Protein AF-A0A7W0WET8-F1 (afdb_monomer_lite)

Foldseek 3Di:
DVLVVCCVVPVLQGASDDQAPLQQQLLVLLVVCCVVQVLSPDPDRGCDPPNPVSRNSVSVSQSVVCCVVPVPPPRSRVVSVCCRFVNRSVVRQDDDPDAWEKEAEDEPVCVVVVVPDQKDKFFDDRFDAQQHKYFYQYDPPQQWGWFIKGWHGHWGADSPDPDRTTMTMIGTLDTFDTCHLVNQCPDPQSVPQPCSVVSVPPPRMDTFFLSRLQVVVVRGDPVSCVVRVVDRDDFDPDFLHRNDRFQVVCCVPPVVVLCVVLVWDKDAQDWDWFDDDPDTDIDTFGIFTADPVGTQETEQEDADDRDPVSVVVSVVNRLVVCLRVVHQWYWYDYRQWIFIWGDDPSDIDGPDIDGNVCCVVCSVVVSVVSNVSGDD

pLDDT: mean 85.5, std 10.93, range [42.66, 98.44]

Radius of gyration: 23.33 Å; chains: 1; bounding box: 62×38×61 Å

Sequence (376 aa):
MISRVLNFYFPEQFLFYRVSKLEEEIFLGFDFFASIVPEFEFPFPRVGRKGFERYLAVNKALLTCFKRGYPDLKNPQARIAWFLYEGLGHLFLEKSDHRRYWVQVTGEDYFETLDSDNDLIWSARKGVRAGDLVFVYRTAPRSAITDVFEVTNDSYFEPWEKWDGFWMEMSRLCRIKDIPFAGLKNDGVLGVWGAVRKRFHGIVIESVPPSIYNGLLEKIPKDLRTQHDLEPEPTAGEGLSGRFAIEADFADQVIEPLLRQWGFRFEREYRCQFFAGSQTIHGRVDFFISDDRGPITLFENKRKILDEKALSLAVDQGKSYALMLGLPSFVVASPEGLWIYSLSRNRTKLEKHISTDDLKTEDGQIRSTLLSLRTS

Secondary structure (DSSP, 8-state):
-HHHHHHHH-TTT-------TTHHHHHHHHHHHHTT-GGG--SSS---TT-HHHHHHHHHHHHHHHHHH-TT-S-HHHHHHHIIIIIIIHHTSPPPSS--EEEEEE-GGGHHHHHH-SEEEEEE-TT--TT-EEEEEE-TTT-EEEEEEEE-S--EE-SSSSS-SEEEEEEEEEEEEEEEHHHHHHSTTGGGSHHHHTTTTT-SEEE--HHHHHHHHHHS-HHHHHHTT-PPPP--SSSSTT--SSHHHHIIIIIHHHHHHTT-EEEEEEEEEEEETTEEEEEEEEEEEEETTEEEEEEEE-S---SHHHHHHHHHHHHHHHHHTT-SEEEEEETTEEEEEEEETTEEEEEEEEETTTHHHHHHHHHHHHHHTS--

Structure (mmCIF, N/CA/C/O backbone):
data_AF-A0A7W0WET8-F1
#
_entry.id   AF-A0A7W0WET8-F1
#
loop_
_atom_site.group_PDB
_atom_site.id
_atom_site.type_symbol
_atom_site.label_atom_id
_atom_site.label_alt_id
_atom_site.label_comp_id
_atom_site.label_asym_id
_atom_site.label_entity_id
_atom_site.label_seq_id
_atom_site.pdbx_PDB_ins_code
_atom_site.Cartn_x
_atom_site.Cartn_y
_atom_site.Cartn_z
_atom_site.occupancy
_atom_site.B_iso_or_equiv
_atom_site.auth_seq_id
_atom_site.auth_comp_id
_atom_site.auth_asym_id
_atom_site.auth_atom_id
_atom_site.pdbx_PDB_model_num
ATOM 1 N N . MET A 1 1 ? 17.813 -15.521 -3.704 1.00 64.94 1 MET A N 1
ATOM 2 C CA . MET A 1 1 ? 18.808 -16.503 -3.204 1.00 64.94 1 MET A CA 1
ATOM 3 C C . MET A 1 1 ? 19.856 -16.814 -4.271 1.00 64.94 1 MET A C 1
ATOM 5 O O . MET A 1 1 ? 21.027 -16.632 -3.980 1.00 64.94 1 MET A O 1
ATOM 9 N N . ILE A 1 2 ? 19.464 -17.176 -5.502 1.00 80.25 2 ILE A N 1
ATOM 10 C CA . ILE A 1 2 ? 20.409 -17.463 -6.605 1.00 80.25 2 ILE A CA 1
ATOM 11 C C . ILE A 1 2 ? 21.228 -16.231 -7.031 1.00 80.25 2 ILE A C 1
ATOM 13 O O . ILE A 1 2 ? 22.445 -16.326 -7.114 1.00 80.25 2 ILE A O 1
ATOM 17 N N . SER A 1 3 ? 20.599 -15.063 -7.205 1.00 84.88 3 SER A N 1
ATOM 18 C CA . SER A 1 3 ? 21.300 -13.803 -7.522 1.00 84.88 3 SER A CA 1
ATOM 19 C C . SER A 1 3 ? 22.389 -13.447 -6.504 1.00 84.88 3 SER A C 1
ATOM 21 O O . SER A 1 3 ? 23.466 -13.014 -6.891 1.00 84.88 3 SER A O 1
ATOM 23 N N . ARG A 1 4 ? 22.142 -13.685 -5.205 1.00 85.00 4 ARG A N 1
ATOM 24 C CA . ARG A 1 4 ? 23.128 -13.473 -4.130 1.00 85.00 4 ARG A CA 1
ATOM 25 C C . ARG A 1 4 ? 24.344 -14.378 -4.290 1.00 85.00 4 ARG A C 1
ATOM 27 O O . ARG A 1 4 ? 25.464 -13.918 -4.144 1.00 85.00 4 ARG A O 1
ATOM 34 N N . VAL A 1 5 ? 24.111 -15.660 -4.569 1.00 86.25 5 VAL A N 1
ATOM 35 C CA . VAL A 1 5 ? 25.185 -16.645 -4.755 1.00 86.25 5 VAL A CA 1
ATOM 36 C C . VAL A 1 5 ? 26.004 -16.306 -5.998 1.00 86.25 5 VAL A C 1
ATOM 38 O O . VAL A 1 5 ? 27.225 -16.247 -5.923 1.00 86.25 5 VAL A O 1
ATOM 41 N N . LEU A 1 6 ? 25.344 -16.025 -7.124 1.00 89.94 6 LEU A N 1
ATOM 42 C CA . LEU A 1 6 ? 26.028 -15.672 -8.368 1.00 89.94 6 LEU A CA 1
ATOM 43 C C . LEU A 1 6 ? 26.818 -14.371 -8.240 1.00 89.94 6 LEU A C 1
ATOM 45 O O . LEU A 1 6 ? 27.971 -14.333 -8.645 1.00 89.94 6 LEU A O 1
ATOM 49 N N . ASN A 1 7 ? 26.239 -13.338 -7.628 1.00 89.75 7 ASN A N 1
ATOM 50 C CA . ASN A 1 7 ? 26.952 -12.095 -7.355 1.00 89.75 7 ASN A CA 1
ATOM 51 C C . ASN A 1 7 ? 28.153 -12.309 -6.421 1.00 89.75 7 ASN A C 1
ATOM 53 O O . ASN A 1 7 ? 29.210 -11.748 -6.673 1.00 89.75 7 ASN A O 1
ATOM 57 N N . PHE A 1 8 ? 28.023 -13.150 -5.390 1.00 87.94 8 PHE A N 1
ATO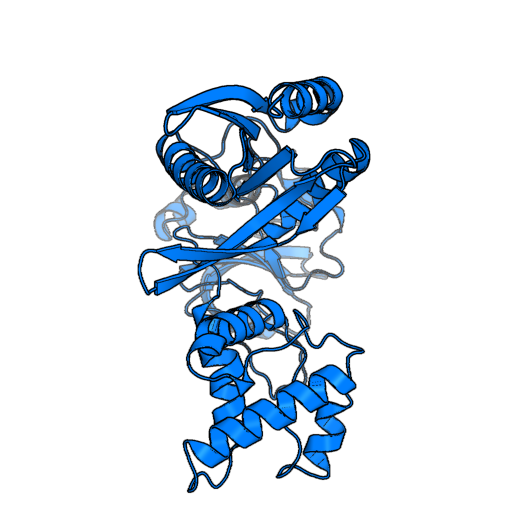M 58 C CA . PHE A 1 8 ? 29.123 -13.438 -4.467 1.00 87.94 8 PHE A CA 1
ATOM 59 C C . PHE A 1 8 ? 30.327 -14.082 -5.169 1.00 87.94 8 PHE A C 1
ATOM 61 O O . PHE A 1 8 ? 31.462 -13.683 -4.925 1.00 87.94 8 PHE A O 1
ATOM 68 N N . TYR A 1 9 ? 30.094 -15.056 -6.056 1.00 91.06 9 TYR A N 1
ATOM 69 C CA . TYR A 1 9 ? 31.178 -15.734 -6.779 1.00 91.06 9 TYR A CA 1
ATOM 70 C C . TYR A 1 9 ? 31.644 -14.987 -8.039 1.00 91.06 9 TYR A C 1
ATOM 72 O O . TYR A 1 9 ? 32.789 -15.148 -8.454 1.00 91.06 9 TYR A O 1
ATOM 80 N N . PHE A 1 10 ? 30.778 -14.176 -8.650 1.00 90.88 10 PHE A N 1
ATOM 81 C CA . PHE A 1 10 ? 31.011 -13.527 -9.944 1.00 90.88 10 PHE A CA 1
ATOM 82 C C . PHE A 1 10 ? 30.448 -12.085 -9.972 1.00 90.88 10 PHE A C 1
ATOM 84 O O . PHE A 1 10 ? 29.566 -11.771 -10.785 1.00 90.88 10 PHE A O 1
ATOM 91 N N . PRO A 1 11 ? 30.947 -11.177 -9.113 1.00 86.69 11 PRO A N 1
ATOM 92 C CA . PRO A 1 11 ? 30.357 -9.848 -8.908 1.00 86.69 11 PRO A CA 1
ATOM 93 C C . PRO A 1 11 ? 30.405 -8.944 -10.148 1.00 86.69 11 PRO A C 1
ATOM 95 O O . PRO A 1 11 ? 29.550 -8.077 -10.307 1.00 86.69 11 PRO A O 1
ATOM 98 N N . GLU A 1 12 ? 31.343 -9.184 -11.066 1.00 84.00 12 GLU A N 1
ATOM 99 C CA . GLU A 1 12 ? 31.484 -8.426 -12.321 1.00 84.00 12 GLU A CA 1
ATOM 100 C C . GLU A 1 12 ? 30.509 -8.865 -13.428 1.00 84.00 12 GLU A C 1
ATOM 102 O O . GLU A 1 12 ? 30.360 -8.195 -14.455 1.00 84.00 12 GLU A O 1
ATOM 107 N N . GLN A 1 13 ? 29.857 -10.018 -13.249 1.00 88.00 13 GLN A N 1
ATOM 108 C CA . GLN A 1 13 ? 28.982 -10.631 -14.255 1.00 88.00 13 GLN A CA 1
ATOM 109 C C . GLN A 1 13 ? 27.521 -10.708 -13.809 1.00 88.00 13 GLN A C 1
ATOM 111 O O . GLN A 1 13 ? 26.624 -10.737 -14.653 1.00 88.00 13 GLN A O 1
ATOM 116 N N . PHE A 1 14 ? 27.269 -10.745 -12.499 1.00 91.00 14 PHE A N 1
ATOM 117 C CA . PHE A 1 14 ? 25.934 -10.959 -11.954 1.00 91.00 14 PHE A CA 1
ATOM 118 C C . PHE A 1 14 ? 25.587 -9.923 -10.899 1.00 91.00 14 PHE A C 1
ATOM 120 O O . PHE A 1 14 ? 26.244 -9.805 -9.867 1.00 91.00 14 PHE A O 1
ATOM 127 N N . LEU A 1 15 ? 24.510 -9.188 -11.150 1.00 89.31 15 LEU A N 1
ATOM 128 C CA . LEU A 1 15 ? 23.902 -8.240 -10.236 1.00 89.31 15 LEU A CA 1
ATOM 129 C C . LEU A 1 15 ? 23.313 -8.954 -9.035 1.00 89.31 15 LEU A C 1
ATOM 131 O O . LEU A 1 15 ? 22.623 -9.976 -9.181 1.00 89.31 15 LEU A O 1
ATOM 135 N N . PHE A 1 16 ? 23.510 -8.368 -7.856 1.00 86.12 16 PHE A N 1
ATOM 136 C CA . PHE A 1 16 ? 22.683 -8.736 -6.723 1.00 86.12 16 PHE A CA 1
ATOM 137 C C . PHE A 1 16 ? 21.284 -8.144 -6.900 1.00 86.12 16 PHE A C 1
ATOM 139 O O . PHE A 1 16 ? 20.957 -7.050 -6.448 1.00 86.12 16 PHE A O 1
ATOM 146 N N . TYR A 1 17 ? 20.443 -8.895 -7.603 1.00 84.19 17 TYR A N 1
ATOM 147 C CA . TYR A 1 17 ? 19.034 -8.573 -7.739 1.00 84.19 17 TYR A CA 1
ATOM 148 C C . TYR A 1 17 ? 18.268 -9.159 -6.561 1.00 84.19 17 TYR A C 1
ATOM 150 O O . TYR A 1 17 ? 18.153 -10.386 -6.415 1.00 84.19 17 TYR A O 1
ATOM 158 N N . ARG A 1 18 ? 17.742 -8.289 -5.711 1.00 77.62 18 ARG A N 1
ATOM 159 C CA . ARG A 1 18 ? 16.829 -8.675 -4.652 1.00 77.62 18 ARG A CA 1
ATOM 160 C C . ARG A 1 18 ? 15.429 -8.552 -5.223 1.00 77.62 18 ARG A C 1
ATOM 162 O O . ARG A 1 18 ? 15.016 -7.463 -5.595 1.00 77.62 18 ARG A O 1
ATOM 169 N N . VAL A 1 19 ? 14.725 -9.681 -5.309 1.00 67.38 19 VAL A N 1
ATOM 170 C CA . VAL A 1 19 ? 13.295 -9.699 -5.646 1.00 67.38 19 VAL A CA 1
ATOM 171 C C . VAL A 1 19 ? 12.587 -8.941 -4.529 1.00 67.38 19 VAL A C 1
ATOM 173 O O . VAL A 1 19 ? 12.333 -9.503 -3.464 1.00 67.38 19 VAL A O 1
ATOM 176 N N . SER A 1 20 ? 12.416 -7.642 -4.733 1.00 65.38 20 SER A N 1
ATOM 177 C CA . SER A 1 20 ? 11.970 -6.700 -3.722 1.00 65.38 20 SER A CA 1
ATOM 178 C C . SER A 1 20 ? 10.455 -6.549 -3.787 1.00 65.38 20 SER A C 1
ATOM 180 O O . SER A 1 20 ? 9.799 -6.927 -4.756 1.00 65.38 20 SER A O 1
ATOM 182 N N . LYS A 1 21 ? 9.886 -5.923 -2.759 1.00 69.19 21 LYS A N 1
ATOM 183 C CA . LYS A 1 21 ? 8.506 -5.417 -2.798 1.00 69.19 21 LYS A CA 1
ATOM 184 C C . LYS A 1 21 ? 8.319 -4.237 -3.778 1.00 69.19 21 LYS A C 1
ATOM 186 O O . LYS A 1 21 ? 7.198 -3.752 -3.904 1.00 69.19 21 LYS A O 1
ATOM 191 N N . LEU A 1 22 ? 9.394 -3.778 -4.430 1.00 76.81 22 LEU A N 1
ATOM 192 C CA . LEU A 1 22 ? 9.392 -2.744 -5.475 1.00 76.81 22 LEU A CA 1
ATOM 193 C C . LEU A 1 22 ? 9.416 -3.335 -6.891 1.00 76.81 22 LEU A C 1
ATOM 195 O O . LEU A 1 22 ? 9.602 -2.606 -7.855 1.00 76.81 22 LEU A O 1
ATOM 199 N N . GLU A 1 23 ? 9.310 -4.659 -7.044 1.00 84.88 23 GLU A N 1
ATOM 200 C CA . GLU A 1 23 ? 9.427 -5.299 -8.357 1.00 84.88 23 GLU A CA 1
ATOM 201 C C . GLU A 1 23 ? 8.389 -4.769 -9.358 1.00 84.88 23 GLU A C 1
ATOM 203 O O . GLU A 1 23 ? 8.712 -4.588 -10.525 1.00 84.88 23 GLU A O 1
ATOM 208 N N . GLU A 1 24 ? 7.185 -4.440 -8.899 1.00 81.69 24 GLU A N 1
ATOM 209 C CA . GLU A 1 24 ? 6.160 -3.806 -9.734 1.00 81.69 24 GLU A CA 1
ATOM 210 C C . GLU A 1 24 ? 6.609 -2.418 -10.218 1.00 81.69 24 GLU A C 1
ATOM 212 O O . GLU A 1 24 ? 6.643 -2.183 -11.422 1.00 81.69 24 GLU A O 1
ATOM 217 N N . GLU A 1 25 ? 7.049 -1.528 -9.324 1.00 83.56 25 GLU A N 1
ATOM 218 C CA . GLU A 1 25 ? 7.513 -0.175 -9.673 1.00 83.56 25 GLU A CA 1
ATOM 219 C C . GLU A 1 25 ? 8.740 -0.188 -10.575 1.00 83.56 25 GLU A C 1
ATOM 221 O O . GLU A 1 25 ? 8.837 0.590 -11.521 1.00 83.56 25 GLU A O 1
ATOM 226 N N . ILE A 1 26 ? 9.676 -1.095 -10.304 1.00 88.44 26 ILE A N 1
ATOM 227 C CA . ILE A 1 26 ? 10.875 -1.269 -11.120 1.00 88.44 26 ILE A CA 1
ATOM 228 C C . ILE A 1 26 ? 10.483 -1.638 -12.551 1.00 88.44 26 ILE A C 1
ATOM 230 O O . ILE A 1 26 ? 11.022 -1.068 -13.498 1.00 88.44 26 ILE A O 1
ATOM 234 N N . PHE A 1 27 ? 9.542 -2.570 -12.719 1.00 89.88 27 PHE A N 1
ATOM 235 C CA . PHE A 1 27 ? 9.100 -2.991 -14.045 1.00 89.88 27 PHE A CA 1
ATOM 236 C C . PHE A 1 27 ? 8.241 -1.940 -14.747 1.00 89.88 27 PHE A C 1
ATOM 238 O O . PHE A 1 27 ? 8.400 -1.781 -15.952 1.00 89.88 27 PHE A O 1
ATOM 245 N N . LEU A 1 28 ? 7.431 -1.160 -14.022 1.00 83.25 28 LEU A N 1
ATOM 246 C CA . LEU A 1 28 ? 6.787 0.032 -14.589 1.00 83.25 28 LEU A CA 1
ATOM 247 C C . LEU A 1 28 ? 7.824 1.031 -15.107 1.00 83.25 28 LEU A C 1
ATOM 249 O O . LEU A 1 28 ? 7.665 1.593 -16.188 1.00 83.25 28 LEU A O 1
ATOM 253 N N . GLY A 1 29 ? 8.911 1.220 -14.357 1.00 87.56 29 GLY A N 1
ATOM 254 C CA . GLY A 1 29 ? 10.015 2.061 -14.789 1.00 87.56 29 GLY A CA 1
ATOM 255 C C . GLY A 1 29 ? 10.711 1.536 -16.034 1.00 87.56 29 GLY A C 1
ATOM 256 O O . GLY A 1 29 ? 10.995 2.314 -16.943 1.00 87.56 29 GLY A O 1
ATOM 257 N N . PHE A 1 30 ? 10.933 0.227 -16.125 1.00 90.88 30 PHE A N 1
ATOM 258 C CA . PHE A 1 30 ? 11.452 -0.376 -17.349 1.00 90.88 30 PHE A CA 1
ATOM 259 C C . PHE A 1 30 ? 10.535 -0.137 -18.544 1.00 90.88 30 PHE A C 1
ATOM 261 O O . PHE A 1 30 ? 11.022 0.342 -19.566 1.00 90.88 30 PHE A O 1
ATOM 268 N N . ASP A 1 31 ? 9.230 -0.371 -18.402 1.00 86.69 31 ASP A N 1
ATOM 269 C CA . ASP A 1 31 ? 8.269 -0.135 -19.483 1.00 86.69 31 ASP A CA 1
ATOM 270 C C . ASP A 1 31 ? 8.269 1.336 -19.922 1.00 86.69 31 ASP A C 1
ATOM 272 O O . ASP A 1 31 ? 8.301 1.634 -21.115 1.00 86.69 31 ASP A O 1
ATOM 276 N N . PHE A 1 32 ? 8.293 2.265 -18.961 1.00 85.31 32 PHE A N 1
ATOM 277 C CA . PHE A 1 32 ? 8.332 3.700 -19.236 1.00 85.31 32 PHE A CA 1
ATOM 278 C C . PHE A 1 32 ? 9.553 4.087 -20.083 1.00 85.31 32 PHE A C 1
ATOM 280 O O . PHE A 1 32 ? 9.438 4.858 -21.039 1.00 85.31 32 PHE A O 1
ATOM 287 N N . PHE A 1 33 ? 10.723 3.526 -19.768 1.00 87.69 33 PHE A N 1
ATOM 288 C CA . PHE A 1 33 ? 11.966 3.815 -20.482 1.00 87.69 33 PHE A CA 1
ATOM 289 C C . PHE A 1 33 ? 12.207 2.933 -21.715 1.00 87.69 33 PHE A C 1
ATOM 291 O O . PHE A 1 33 ? 13.112 3.251 -22.488 1.00 87.69 33 PHE A O 1
ATOM 298 N N . ALA A 1 34 ? 11.412 1.885 -21.952 1.00 89.50 34 ALA A N 1
ATOM 299 C CA . ALA A 1 34 ? 11.628 0.921 -23.037 1.00 89.50 34 ALA A CA 1
ATOM 300 C C . ALA A 1 34 ? 11.640 1.569 -24.433 1.00 89.50 34 ALA A C 1
ATOM 302 O O . ALA A 1 34 ? 12.385 1.146 -25.313 1.00 89.50 34 ALA A O 1
ATOM 303 N N . SER A 1 35 ? 10.887 2.660 -24.618 1.00 83.81 35 SER A N 1
ATOM 304 C CA . SER A 1 35 ? 10.869 3.425 -25.877 1.00 83.81 35 SER A CA 1
ATOM 305 C C . SER A 1 35 ? 12.193 4.132 -26.209 1.00 83.81 35 SER A C 1
ATOM 307 O O . SER A 1 35 ? 12.447 4.450 -27.370 1.00 83.81 35 SER A O 1
ATOM 309 N N . ILE A 1 36 ? 13.038 4.381 -25.203 1.00 88.12 36 ILE A N 1
ATOM 310 C CA . ILE A 1 36 ? 14.332 5.071 -25.332 1.00 88.12 36 ILE A CA 1
ATOM 311 C C . ILE A 1 36 ? 15.492 4.084 -25.141 1.00 88.12 36 ILE A C 1
ATOM 313 O O . ILE A 1 36 ? 16.543 4.222 -25.766 1.00 88.12 36 ILE A O 1
ATOM 317 N N . VAL A 1 37 ? 15.302 3.082 -24.280 1.00 89.88 37 VAL A N 1
ATOM 318 C CA . VAL A 1 37 ? 16.274 2.038 -23.949 1.00 89.88 37 VAL A CA 1
ATOM 319 C C . VAL A 1 37 ? 15.642 0.676 -24.258 1.00 89.88 37 VAL A C 1
ATOM 321 O O . VAL A 1 37 ? 15.045 0.069 -23.367 1.00 89.88 37 VAL A O 1
ATOM 324 N N . PRO A 1 38 ? 15.771 0.170 -25.500 1.00 87.69 38 PRO A N 1
ATOM 325 C CA . PRO A 1 38 ? 15.117 -1.071 -25.924 1.00 87.69 38 PRO A CA 1
ATOM 326 C C . PRO A 1 38 ? 15.512 -2.297 -25.094 1.00 87.69 38 PRO A C 1
ATOM 328 O O . PRO A 1 38 ? 14.755 -3.256 -25.001 1.00 87.69 38 PRO A O 1
ATOM 331 N N . GLU A 1 39 ? 16.680 -2.281 -24.438 1.00 91.44 39 GLU A N 1
ATOM 332 C CA . GLU A 1 39 ? 17.082 -3.346 -23.513 1.00 91.44 39 GLU A CA 1
ATOM 333 C C . GLU A 1 39 ? 16.129 -3.526 -22.319 1.00 91.44 39 GLU A C 1
ATOM 335 O O . GLU A 1 39 ? 16.191 -4.562 -21.659 1.00 91.44 39 GLU A O 1
ATOM 340 N N . PHE A 1 40 ? 15.279 -2.538 -22.020 1.00 92.69 40 PHE A N 1
ATOM 341 C CA . PHE A 1 40 ? 14.289 -2.596 -20.941 1.00 92.69 40 PHE A CA 1
ATOM 342 C C . PHE A 1 40 ? 12.920 -3.124 -21.387 1.00 92.69 40 PHE A C 1
ATOM 344 O O . PHE A 1 40 ? 12.029 -3.274 -20.552 1.00 92.69 40 PHE A O 1
ATOM 351 N N . GLU A 1 41 ? 12.747 -3.469 -22.664 1.00 91.25 41 GLU A N 1
ATOM 352 C CA . GLU A 1 41 ? 11.535 -4.122 -23.154 1.00 91.25 41 GLU A CA 1
ATOM 353 C C . GLU A 1 41 ? 11.530 -5.610 -22.763 1.00 91.25 41 GLU A C 1
ATOM 355 O O . GLU A 1 41 ? 12.023 -6.489 -23.476 1.00 91.25 41 GLU A O 1
ATOM 360 N N . PHE A 1 42 ? 10.993 -5.910 -21.579 1.00 91.19 42 PHE A N 1
ATOM 361 C CA . PHE A 1 42 ? 10.888 -7.281 -21.086 1.00 91.19 42 PHE A CA 1
ATOM 362 C C . PHE A 1 42 ? 9.526 -7.899 -21.442 1.00 91.19 42 PHE A C 1
ATOM 364 O O . PHE A 1 42 ? 8.489 -7.317 -21.134 1.00 91.19 42 PHE A O 1
ATOM 371 N N . PRO A 1 43 ? 9.474 -9.140 -21.967 1.00 87.56 43 PRO A N 1
ATOM 372 C CA . PRO A 1 43 ? 8.215 -9.825 -22.285 1.00 87.56 43 PRO A CA 1
ATOM 373 C C . PRO A 1 43 ? 7.517 -10.404 -21.038 1.00 87.56 43 PRO A C 1
ATOM 375 O O . PRO A 1 43 ? 6.708 -11.327 -21.127 1.00 87.56 43 PRO A O 1
ATOM 378 N N . PHE A 1 44 ? 7.884 -9.938 -19.844 1.00 88.00 44 PHE A N 1
ATOM 379 C CA . PHE A 1 44 ? 7.360 -10.413 -18.572 1.00 88.00 44 PHE A CA 1
ATOM 380 C C . PHE A 1 44 ? 7.223 -9.247 -17.587 1.00 88.00 44 PHE A C 1
ATOM 382 O O . PHE A 1 44 ? 8.090 -8.380 -17.546 1.00 88.00 44 PHE A O 1
ATOM 389 N N . PRO A 1 45 ? 6.189 -9.256 -16.728 1.00 81.44 45 PRO A N 1
ATOM 390 C CA . PRO A 1 45 ? 5.887 -8.123 -15.852 1.00 81.44 45 PRO A CA 1
ATOM 391 C C . PRO A 1 45 ? 6.731 -8.085 -14.570 1.00 81.44 45 PRO A C 1
ATOM 393 O O . PRO A 1 45 ? 6.653 -7.121 -13.822 1.00 81.44 45 PRO A O 1
ATOM 396 N N . ARG A 1 46 ? 7.472 -9.164 -14.270 1.00 88.50 46 ARG A N 1
ATOM 397 C CA . ARG A 1 46 ? 8.330 -9.300 -13.081 1.00 88.50 46 ARG A CA 1
ATOM 398 C C . ARG A 1 46 ? 9.271 -10.503 -13.162 1.00 88.50 46 ARG A C 1
ATOM 400 O O . ARG A 1 46 ? 8.939 -11.499 -13.823 1.00 88.50 46 ARG A O 1
ATOM 407 N N . VAL A 1 47 ? 10.383 -10.480 -12.421 1.00 89.69 47 VAL A N 1
ATOM 408 C CA . VAL A 1 47 ? 11.276 -11.642 -12.251 1.00 89.69 47 VAL A CA 1
ATOM 409 C C . VAL A 1 47 ? 10.591 -12.703 -11.386 1.00 89.69 47 VAL A C 1
ATOM 411 O O . VAL A 1 47 ? 10.411 -13.842 -11.821 1.00 89.69 47 VAL A O 1
ATOM 414 N N . GLY A 1 48 ? 10.141 -12.331 -10.190 1.00 83.69 48 GLY A N 1
ATOM 415 C CA . GLY A 1 48 ? 9.530 -13.215 -9.206 1.00 83.69 48 GLY A CA 1
ATOM 416 C C . GLY A 1 48 ? 10.514 -14.211 -8.575 1.00 83.69 48 GLY A C 1
ATOM 417 O O . GLY A 1 48 ? 11.603 -14.494 -9.073 1.00 83.69 48 GLY A O 1
ATOM 418 N N . ARG A 1 49 ? 10.112 -14.823 -7.452 1.00 79.38 49 ARG A N 1
ATOM 419 C CA . ARG A 1 49 ? 10.999 -15.671 -6.620 1.00 79.38 49 ARG A CA 1
ATOM 420 C C . ARG A 1 49 ? 11.604 -16.892 -7.331 1.00 79.38 49 ARG A C 1
ATOM 422 O O . ARG A 1 49 ? 12.637 -17.385 -6.887 1.00 79.38 49 ARG A O 1
ATOM 429 N N . LYS A 1 50 ? 10.957 -17.396 -8.387 1.00 80.69 50 LYS A N 1
ATOM 430 C CA . LYS A 1 50 ? 11.384 -18.581 -9.158 1.00 80.69 50 LYS A CA 1
ATOM 431 C C . LYS A 1 50 ? 11.832 -18.250 -10.591 1.00 80.69 50 LYS A C 1
ATOM 433 O O . LYS A 1 50 ? 12.139 -19.166 -11.346 1.00 80.69 50 LYS A O 1
ATOM 438 N N . GLY A 1 51 ? 11.860 -16.977 -10.991 1.00 86.75 51 GLY A N 1
ATOM 439 C CA . GLY A 1 51 ? 12.151 -16.585 -12.373 1.00 86.75 51 GLY A CA 1
ATOM 440 C C . GLY A 1 51 ? 13.641 -16.466 -12.668 1.00 86.75 51 GLY A C 1
ATOM 441 O O . GLY A 1 51 ? 14.116 -15.370 -12.937 1.00 86.75 51 GLY A O 1
ATOM 442 N N . PHE A 1 52 ? 14.386 -17.572 -12.632 1.00 89.75 52 PHE A N 1
ATOM 443 C CA . PHE A 1 52 ? 15.832 -17.540 -12.883 1.00 89.75 52 PHE A CA 1
ATOM 444 C C . PHE A 1 52 ? 16.184 -16.982 -14.273 1.00 89.75 52 PHE A C 1
ATOM 446 O O . PHE A 1 52 ? 16.966 -16.042 -14.367 1.00 89.75 52 PHE A O 1
ATOM 453 N N . GLU A 1 53 ? 15.531 -17.468 -15.330 1.00 92.75 53 GLU A N 1
ATOM 454 C CA . GLU A 1 53 ? 15.738 -16.964 -16.699 1.00 92.75 53 GLU A CA 1
ATOM 455 C C . GLU A 1 53 ? 15.392 -15.475 -16.835 1.00 92.75 53 GLU A C 1
ATOM 457 O O . GLU A 1 53 ? 16.100 -14.709 -17.486 1.00 92.75 53 GLU A O 1
ATOM 462 N N . ARG A 1 54 ? 14.334 -15.031 -16.146 1.00 93.12 54 ARG A N 1
ATOM 463 C CA . ARG A 1 54 ? 13.928 -13.618 -16.118 1.00 93.12 54 ARG A CA 1
ATOM 464 C C . ARG A 1 54 ? 14.975 -12.755 -15.422 1.00 93.12 54 ARG A C 1
ATOM 466 O O . ARG A 1 54 ? 15.294 -11.673 -15.901 1.00 93.12 54 ARG A O 1
ATOM 473 N N . TYR A 1 55 ? 15.548 -13.255 -14.328 1.00 93.00 55 TYR A N 1
ATOM 474 C CA . TYR A 1 55 ? 16.669 -12.610 -13.652 1.00 93.00 55 TYR A CA 1
ATOM 475 C C . TYR A 1 55 ? 17.875 -12.489 -14.586 1.00 93.00 55 TYR A C 1
ATOM 477 O O . TYR A 1 55 ? 18.466 -11.417 -14.653 1.00 93.00 55 TYR A O 1
ATOM 485 N N . LEU A 1 56 ? 18.229 -13.543 -15.327 1.00 93.62 56 LEU A N 1
ATOM 486 C CA . LEU A 1 56 ? 19.345 -13.497 -16.275 1.00 93.62 56 LEU A CA 1
ATOM 487 C C . LEU A 1 56 ? 19.115 -12.464 -17.385 1.00 93.62 56 LEU A C 1
ATOM 489 O O . LEU A 1 56 ? 20.041 -11.727 -17.729 1.00 93.62 56 LEU A O 1
ATOM 493 N N . ALA A 1 57 ? 17.886 -12.368 -17.900 1.00 94.50 57 ALA A N 1
ATOM 494 C CA . ALA A 1 57 ? 17.506 -11.356 -18.881 1.00 94.50 57 ALA A CA 1
ATOM 495 C C . ALA A 1 57 ? 17.660 -9.931 -18.319 1.00 94.50 57 ALA A C 1
ATOM 497 O O . ALA A 1 57 ? 18.359 -9.115 -18.921 1.00 94.50 57 ALA A O 1
ATOM 498 N N . VAL A 1 58 ? 17.100 -9.658 -17.132 1.00 94.12 58 VAL A N 1
ATOM 499 C CA . VAL A 1 58 ? 17.234 -8.358 -16.445 1.00 94.12 58 VAL A CA 1
ATOM 500 C C . VAL A 1 58 ? 18.701 -8.037 -16.147 1.00 94.12 58 VAL A C 1
ATOM 502 O O . VAL A 1 58 ? 19.163 -6.927 -16.406 1.00 94.12 58 VAL A O 1
ATOM 505 N N . ASN A 1 59 ? 19.467 -9.018 -15.665 1.00 93.88 59 ASN A N 1
ATOM 506 C CA . ASN A 1 59 ? 20.891 -8.881 -15.373 1.00 93.88 59 ASN A CA 1
ATOM 507 C C . ASN A 1 59 ? 21.689 -8.453 -16.611 1.00 93.88 59 ASN A C 1
ATOM 509 O O . ASN A 1 59 ? 22.4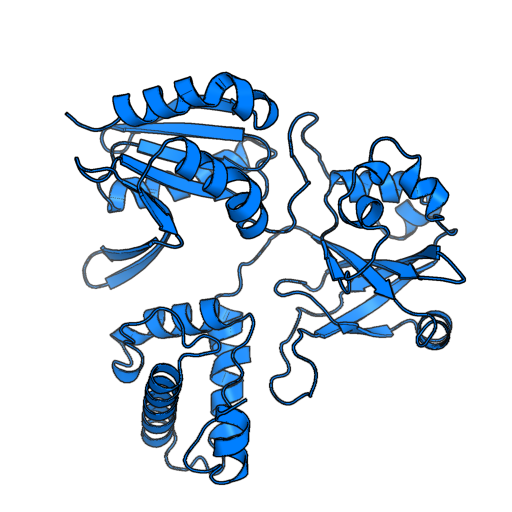53 -7.487 -16.567 1.00 93.88 59 ASN A O 1
ATOM 513 N N . LYS A 1 60 ? 21.487 -9.158 -17.730 1.00 94.12 60 LYS A N 1
ATOM 514 C CA . LYS A 1 60 ? 22.159 -8.867 -18.999 1.00 94.12 60 LYS A CA 1
ATOM 515 C C . LYS A 1 60 ? 21.785 -7.482 -19.523 1.00 94.12 60 LYS A C 1
ATOM 517 O O . LYS A 1 60 ? 22.682 -6.740 -19.922 1.00 94.12 60 LYS A O 1
ATOM 522 N N . ALA A 1 61 ? 20.499 -7.138 -19.512 1.00 95.00 61 ALA A N 1
ATOM 523 C CA . ALA A 1 61 ? 20.002 -5.844 -19.970 1.00 95.00 61 ALA A CA 1
ATOM 524 C C . ALA A 1 61 ? 20.624 -4.682 -19.183 1.00 95.00 61 ALA A C 1
ATOM 526 O O . ALA A 1 61 ? 21.228 -3.787 -19.776 1.00 95.00 61 ALA A O 1
ATOM 527 N N . LEU A 1 62 ? 20.570 -4.739 -17.848 1.00 93.31 62 LEU A N 1
ATOM 528 C CA . LEU A 1 62 ? 21.123 -3.703 -16.975 1.00 93.31 62 LEU A CA 1
ATOM 529 C C . LEU A 1 62 ? 22.636 -3.551 -17.145 1.00 93.31 62 LEU A C 1
ATOM 531 O O . LEU A 1 62 ? 23.117 -2.439 -17.353 1.00 93.31 62 LEU A O 1
ATOM 535 N N . LEU A 1 63 ? 23.397 -4.650 -17.118 1.00 91.12 63 LEU A N 1
ATOM 536 C CA . LEU A 1 63 ? 24.849 -4.581 -17.306 1.00 91.12 63 LEU A CA 1
ATOM 537 C C . LEU A 1 63 ? 25.222 -4.036 -18.688 1.00 91.12 63 LEU A C 1
ATOM 539 O O . LEU A 1 63 ? 26.161 -3.252 -18.793 1.00 91.12 63 LEU A O 1
ATOM 543 N N . THR A 1 64 ? 24.492 -4.418 -19.739 1.00 90.81 64 THR A N 1
ATOM 544 C CA . THR A 1 64 ? 24.728 -3.919 -21.104 1.00 90.81 64 THR A CA 1
ATOM 545 C C . THR A 1 64 ? 24.454 -2.420 -21.187 1.00 90.81 64 THR A C 1
ATOM 547 O O . THR A 1 64 ? 25.312 -1.663 -21.641 1.00 90.81 64 THR A O 1
ATOM 550 N N . CYS A 1 65 ? 23.297 -1.980 -20.686 1.00 92.25 65 CYS A N 1
ATOM 551 C CA . CYS A 1 65 ? 22.907 -0.575 -20.678 1.00 92.25 65 CYS A CA 1
ATOM 552 C C . CYS A 1 65 ? 23.925 0.286 -19.915 1.00 92.25 65 CYS A C 1
ATOM 554 O O . CYS A 1 65 ? 24.395 1.298 -20.436 1.00 92.25 65 CYS A O 1
ATOM 556 N N . PHE A 1 66 ? 24.322 -0.132 -18.710 1.00 90.88 66 PHE A N 1
ATOM 557 C CA . PHE A 1 66 ? 25.253 0.638 -17.883 1.00 90.88 66 PHE A CA 1
ATOM 558 C C . PHE A 1 66 ? 26.688 0.612 -18.404 1.00 90.88 66 PHE A C 1
ATOM 560 O O . PHE A 1 66 ? 27.347 1.642 -18.337 1.00 90.88 66 PHE A O 1
ATOM 567 N N . LYS A 1 67 ? 27.168 -0.495 -18.986 1.00 87.75 67 LYS A N 1
ATOM 568 C CA . LYS A 1 67 ? 28.483 -0.518 -19.654 1.00 87.75 67 LYS A CA 1
ATOM 569 C C . LYS A 1 67 ? 28.522 0.406 -20.869 1.00 87.75 67 LYS A C 1
ATOM 571 O O . LYS A 1 67 ? 29.534 1.057 -21.098 1.00 87.75 67 LYS A O 1
ATOM 576 N N . ARG A 1 68 ? 27.425 0.485 -21.632 1.00 89.69 68 ARG A N 1
ATOM 577 C CA . ARG A 1 68 ? 27.309 1.402 -22.775 1.00 89.69 68 ARG A CA 1
ATOM 578 C C . ARG A 1 68 ? 27.252 2.866 -22.332 1.00 89.69 68 ARG A C 1
ATOM 580 O O . ARG A 1 68 ? 27.918 3.697 -22.934 1.00 89.69 68 ARG A O 1
ATOM 587 N N . GLY A 1 69 ? 26.450 3.180 -21.314 1.00 87.94 69 GLY A N 1
ATOM 588 C CA . GLY A 1 69 ? 26.252 4.556 -20.842 1.00 87.94 69 GLY A CA 1
ATOM 589 C C . GLY A 1 69 ? 27.365 5.086 -19.932 1.00 87.94 69 GLY A C 1
ATOM 590 O O . GLY A 1 69 ? 27.595 6.290 -19.890 1.00 87.94 69 GLY A O 1
ATOM 591 N N . TYR A 1 70 ? 28.059 4.199 -19.215 1.00 87.50 70 TYR A N 1
ATOM 592 C CA . TYR A 1 70 ? 29.087 4.533 -18.228 1.00 87.50 70 TYR A CA 1
ATOM 593 C C . TYR A 1 70 ? 30.295 3.582 -18.356 1.00 87.50 70 TYR A C 1
ATOM 595 O O . TYR A 1 70 ? 30.530 2.763 -17.464 1.00 87.50 70 TYR A O 1
ATOM 603 N N . PRO A 1 71 ? 31.072 3.663 -19.452 1.00 84.94 71 PRO A N 1
ATOM 604 C CA . PRO A 1 71 ? 32.167 2.724 -19.724 1.00 84.94 71 PRO A CA 1
ATOM 605 C C . PRO A 1 71 ? 33.269 2.734 -18.653 1.00 84.94 71 PRO A C 1
ATOM 607 O O . PRO A 1 71 ? 33.892 1.704 -18.407 1.00 84.94 71 PRO A O 1
ATOM 610 N N . ASP A 1 72 ? 33.460 3.862 -17.964 1.00 87.06 72 ASP A N 1
ATOM 611 C CA . ASP A 1 72 ? 34.482 4.028 -16.919 1.00 87.06 72 ASP A CA 1
ATOM 612 C C . ASP A 1 72 ? 34.003 3.619 -15.511 1.00 87.06 72 ASP A C 1
ATOM 614 O O . ASP A 1 72 ? 34.721 3.780 -14.516 1.00 87.06 72 ASP A O 1
ATOM 618 N N . LEU A 1 73 ? 32.772 3.108 -15.386 1.00 82.31 73 LEU A N 1
ATOM 619 C CA . LEU A 1 73 ? 32.183 2.748 -14.100 1.00 82.31 73 LEU A CA 1
ATOM 620 C C . LEU A 1 73 ? 32.821 1.471 -13.540 1.00 82.31 73 LEU A C 1
ATOM 622 O O . LEU A 1 73 ? 32.442 0.357 -13.890 1.00 82.31 73 LEU A O 1
ATOM 626 N N . LYS A 1 74 ? 33.763 1.643 -12.607 1.00 76.94 74 LYS A N 1
ATOM 627 C CA . LYS A 1 74 ? 34.514 0.538 -11.982 1.00 76.94 74 LYS A CA 1
ATOM 628 C C . LYS A 1 74 ? 33.660 -0.422 -11.153 1.00 76.94 74 LYS A C 1
ATOM 630 O O . LYS A 1 74 ? 34.026 -1.578 -11.018 1.00 76.94 74 LYS A O 1
ATOM 635 N N . ASN A 1 75 ? 32.563 0.057 -10.566 1.00 78.00 75 ASN A N 1
ATOM 636 C CA . ASN A 1 75 ? 31.656 -0.763 -9.766 1.00 78.00 75 ASN A CA 1
ATOM 637 C C . ASN A 1 75 ? 30.205 -0.515 -10.207 1.00 78.00 75 ASN A C 1
ATOM 639 O O . ASN A 1 75 ? 29.516 0.341 -9.639 1.00 78.00 75 ASN A O 1
ATOM 643 N N . PRO A 1 76 ? 29.729 -1.236 -11.237 1.00 82.50 76 PRO A N 1
ATOM 644 C CA . PRO A 1 76 ? 28.380 -1.049 -11.748 1.00 82.50 76 PRO A CA 1
ATOM 645 C C . PRO A 1 76 ? 27.298 -1.508 -10.763 1.00 82.50 76 PRO A C 1
ATOM 647 O O . PRO A 1 76 ? 26.176 -1.019 -10.851 1.00 82.50 76 PRO A O 1
ATOM 650 N N . GLN A 1 77 ? 27.616 -2.375 -9.791 1.00 84.69 77 GLN A N 1
ATOM 651 C CA . GLN A 1 77 ? 26.639 -2.923 -8.839 1.00 84.69 77 GLN A CA 1
ATOM 652 C C . GLN A 1 77 ? 25.938 -1.835 -8.037 1.00 84.69 77 GLN A C 1
ATOM 654 O O . GLN A 1 77 ? 24.715 -1.756 -8.053 1.00 84.69 77 GLN A O 1
ATOM 659 N N . ALA A 1 78 ? 26.708 -0.980 -7.360 1.00 81.94 78 ALA A N 1
ATOM 660 C CA . ALA A 1 78 ? 26.147 0.053 -6.494 1.00 81.94 78 ALA A CA 1
ATOM 661 C C . ALA A 1 78 ? 25.284 1.039 -7.291 1.00 81.94 78 ALA A C 1
ATOM 663 O O . ALA A 1 78 ? 24.188 1.402 -6.871 1.00 81.94 78 ALA A O 1
ATOM 664 N N . ARG A 1 79 ? 25.747 1.425 -8.485 1.00 86.81 79 ARG A N 1
ATOM 665 C CA . ARG A 1 79 ? 25.024 2.356 -9.355 1.00 86.81 79 ARG A CA 1
ATOM 666 C C . ARG A 1 79 ? 23.740 1.747 -9.914 1.00 86.81 79 ARG A C 1
ATOM 668 O O . ARG A 1 79 ? 22.729 2.438 -9.968 1.00 86.81 79 ARG A O 1
ATOM 675 N N . ILE A 1 80 ? 23.778 0.480 -10.323 1.00 89.50 80 ILE A N 1
ATOM 676 C CA . ILE A 1 80 ? 22.603 -0.228 -10.835 1.00 89.50 80 ILE A CA 1
ATOM 677 C C . ILE A 1 80 ? 21.608 -0.495 -9.707 1.00 89.50 80 ILE A C 1
ATOM 679 O O . ILE A 1 80 ? 20.418 -0.290 -9.903 1.00 89.50 80 ILE A O 1
ATOM 683 N N . ALA A 1 81 ? 22.070 -0.892 -8.520 1.00 84.62 81 ALA A N 1
ATOM 684 C CA . ALA A 1 81 ? 21.207 -1.053 -7.354 1.00 84.62 81 ALA A CA 1
ATOM 685 C C . ALA A 1 81 ? 20.517 0.267 -6.993 1.00 84.62 81 ALA A C 1
ATOM 687 O O . ALA A 1 81 ? 19.301 0.289 -6.834 1.00 84.62 81 ALA A O 1
ATOM 688 N N . TRP A 1 82 ? 21.265 1.374 -6.961 1.00 85.31 82 TRP A N 1
ATOM 689 C CA . TRP A 1 82 ? 20.685 2.701 -6.764 1.00 85.31 82 TRP A CA 1
ATOM 690 C C . TRP A 1 82 ? 19.653 3.028 -7.851 1.00 85.31 82 TRP A C 1
ATOM 692 O O . TRP A 1 82 ? 18.525 3.385 -7.539 1.00 85.31 82 TRP A O 1
ATOM 702 N N . PHE A 1 83 ? 19.988 2.828 -9.130 1.00 88.44 83 PHE A N 1
ATOM 703 C CA . PHE A 1 83 ? 19.054 3.062 -10.236 1.00 88.44 83 PHE A CA 1
ATOM 704 C C . PHE A 1 83 ? 17.771 2.233 -10.114 1.00 88.44 83 PHE A C 1
ATOM 706 O O . PHE A 1 83 ? 16.695 2.742 -10.400 1.00 88.44 83 PHE A O 1
ATOM 713 N N . LEU A 1 84 ? 17.872 0.978 -9.681 1.00 88.25 84 LEU A N 1
ATOM 714 C CA . LEU A 1 84 ? 16.722 0.103 -9.497 1.00 88.25 84 LEU A CA 1
ATOM 715 C C . LEU A 1 84 ? 15.831 0.560 -8.342 1.00 88.25 84 LEU A C 1
ATOM 717 O O . LEU A 1 84 ? 14.637 0.745 -8.543 1.00 88.25 84 LEU A O 1
ATOM 721 N N . TYR A 1 85 ? 16.385 0.702 -7.139 1.00 83.19 85 TYR A N 1
ATOM 722 C CA . TYR A 1 85 ? 15.569 0.859 -5.933 1.00 83.19 85 TYR A CA 1
ATOM 723 C C . TYR A 1 85 ? 15.275 2.327 -5.614 1.00 83.19 85 TYR A C 1
ATOM 725 O O . TYR A 1 85 ? 14.119 2.667 -5.381 1.00 83.19 85 TYR A O 1
ATOM 733 N N . GLU A 1 86 ? 16.279 3.198 -5.715 1.00 79.44 86 GLU A N 1
ATOM 734 C CA . GLU A 1 86 ? 16.147 4.637 -5.445 1.00 79.44 86 GLU A CA 1
ATOM 735 C C . GLU A 1 86 ? 15.728 5.434 -6.689 1.00 79.44 86 GLU A C 1
ATOM 737 O O . GLU A 1 86 ? 15.095 6.479 -6.580 1.00 79.44 86 GLU A O 1
ATOM 742 N N . GLY A 1 87 ? 16.075 4.951 -7.886 1.00 83.75 87 GLY A N 1
ATOM 743 C CA . GLY A 1 87 ? 15.670 5.551 -9.157 1.00 83.75 87 GLY A CA 1
ATOM 744 C C . GLY A 1 87 ? 14.270 5.106 -9.584 1.00 83.75 87 GLY A C 1
ATOM 745 O O . GLY A 1 87 ? 13.279 5.777 -9.307 1.00 83.75 87 GLY A O 1
ATOM 746 N N . LEU A 1 88 ? 14.190 3.975 -10.292 1.00 85.06 88 LEU A N 1
ATOM 747 C CA . LEU A 1 88 ? 12.945 3.448 -10.859 1.00 85.06 88 LEU A CA 1
ATOM 748 C C . LEU A 1 88 ? 11.918 3.119 -9.777 1.00 85.06 88 LEU A C 1
ATOM 750 O O . LEU A 1 88 ? 10.770 3.536 -9.888 1.00 85.06 88 LEU A O 1
ATOM 754 N N . GLY A 1 89 ? 12.338 2.409 -8.727 1.00 77.19 89 GLY A N 1
ATOM 755 C CA . GLY A 1 89 ? 11.469 2.000 -7.630 1.00 77.19 89 GLY A CA 1
ATOM 756 C C . GLY A 1 89 ? 10.711 3.184 -7.038 1.00 77.19 89 GLY A C 1
ATOM 757 O O . GLY A 1 89 ? 9.488 3.155 -6.994 1.00 77.19 89 GLY A O 1
ATOM 758 N N . HIS A 1 90 ? 11.414 4.253 -6.656 1.00 75.81 90 HIS A N 1
ATOM 759 C CA . HIS A 1 90 ? 10.787 5.438 -6.064 1.00 75.81 90 HIS A CA 1
ATOM 760 C C . HIS A 1 90 ? 10.035 6.322 -7.065 1.00 75.81 90 HIS A C 1
ATOM 762 O O . HIS A 1 90 ? 9.040 6.941 -6.684 1.00 75.81 90 HIS A O 1
ATOM 768 N N . LEU A 1 91 ? 10.455 6.377 -8.336 1.00 79.75 91 LEU A N 1
ATOM 769 C CA . LEU A 1 91 ? 9.784 7.190 -9.359 1.00 79.75 91 LEU A CA 1
ATOM 770 C C . LEU A 1 91 ? 8.315 6.784 -9.555 1.00 79.75 91 LEU A C 1
ATOM 772 O O . LEU A 1 91 ? 7.469 7.649 -9.773 1.00 79.75 91 LEU A O 1
ATOM 776 N N . PHE A 1 92 ? 8.022 5.487 -9.444 1.00 73.00 92 PHE A N 1
ATOM 777 C CA . PHE A 1 92 ? 6.682 4.931 -9.646 1.00 73.00 92 PHE A CA 1
ATOM 778 C C . PHE A 1 92 ? 5.983 4.526 -8.345 1.00 73.00 92 PHE A C 1
ATOM 780 O O . PHE A 1 92 ? 4.908 3.928 -8.395 1.00 73.00 92 PHE A O 1
ATOM 787 N N . LEU A 1 93 ? 6.545 4.875 -7.182 1.00 72.31 93 LEU A N 1
ATOM 788 C CA . LEU A 1 93 ? 5.832 4.717 -5.919 1.00 72.31 93 LEU A CA 1
ATOM 789 C C . LEU A 1 93 ? 4.593 5.613 -5.907 1.00 72.31 93 LEU A C 1
ATOM 791 O O . LEU A 1 93 ? 4.677 6.832 -6.071 1.00 72.31 93 LEU A O 1
ATOM 795 N N . GLU A 1 94 ? 3.443 4.999 -5.641 1.00 63.66 94 GLU A N 1
ATOM 796 C CA . GLU A 1 94 ? 2.168 5.695 -5.513 1.00 63.66 94 GLU A CA 1
ATOM 797 C C . GLU A 1 94 ? 2.266 6.812 -4.466 1.00 63.66 94 GLU A C 1
ATOM 799 O O . GLU A 1 94 ? 2.629 6.570 -3.304 1.00 63.66 94 GLU A O 1
ATOM 804 N N . LYS A 1 95 ? 1.953 8.046 -4.886 1.00 61.50 95 LYS A N 1
ATOM 805 C CA . LYS A 1 95 ? 1.921 9.212 -4.008 1.00 61.50 95 LYS A CA 1
ATOM 806 C C . LYS A 1 95 ? 0.537 9.434 -3.414 1.00 61.50 95 LYS A C 1
ATOM 808 O O . LYS A 1 95 ? -0.432 9.576 -4.140 1.00 61.50 95 LYS A O 1
ATOM 813 N N . SER A 1 96 ? 0.472 9.442 -2.081 1.00 57.53 96 SER A N 1
ATOM 814 C CA . SER A 1 96 ? -0.716 9.818 -1.315 1.00 57.53 96 SER A CA 1
ATOM 815 C C . SER A 1 96 ? -0.513 11.214 -0.759 1.00 57.53 96 SER A C 1
ATOM 817 O O . SER A 1 96 ? 0.493 11.460 -0.095 1.00 57.53 96 SER A O 1
ATOM 819 N N . ASP A 1 97 ? -1.499 12.074 -0.988 1.00 59.75 97 ASP A N 1
ATOM 820 C CA . ASP A 1 97 ? -1.538 13.456 -0.493 1.00 59.75 97 ASP A CA 1
ATOM 821 C C . ASP A 1 97 ? -2.147 13.555 0.918 1.00 59.75 97 ASP A C 1
ATOM 823 O O . ASP A 1 97 ? -2.398 14.639 1.439 1.00 59.75 97 ASP A O 1
ATOM 827 N N . HIS A 1 98 ? -2.417 12.408 1.543 1.00 65.38 98 HIS A N 1
ATOM 828 C CA . HIS A 1 98 ? -3.002 12.316 2.875 1.00 65.38 98 HIS A CA 1
ATOM 829 C C . HIS A 1 98 ? -2.080 11.577 3.835 1.00 65.38 98 HIS A C 1
ATOM 831 O O . HIS A 1 98 ? -1.474 10.569 3.451 1.00 65.38 98 HIS A O 1
ATOM 837 N N . ARG A 1 99 ? -2.080 12.043 5.090 1.00 76.19 99 ARG A N 1
ATOM 838 C CA . ARG A 1 99 ? -1.426 11.407 6.236 1.00 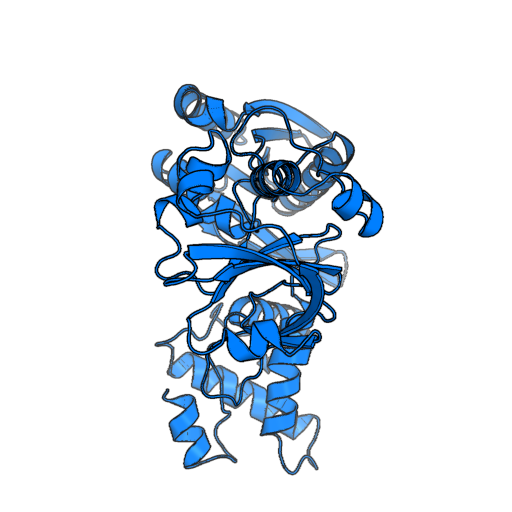76.19 99 ARG A CA 1
ATOM 839 C C . ARG A 1 99 ? -1.945 9.978 6.404 1.00 76.19 99 ARG A C 1
ATOM 841 O O . ARG A 1 99 ? -3.155 9.735 6.337 1.00 76.19 99 ARG A O 1
ATOM 848 N N . ARG A 1 100 ? -1.039 9.017 6.575 1.00 84.12 100 ARG A N 1
ATOM 849 C CA . ARG A 1 100 ? -1.375 7.617 6.858 1.00 84.12 100 ARG A CA 1
ATOM 850 C C . ARG A 1 100 ? -1.038 7.288 8.308 1.00 84.12 100 ARG A C 1
ATOM 852 O O . ARG A 1 100 ? -0.249 7.962 8.969 1.00 84.12 100 ARG A O 1
ATOM 859 N N . TYR A 1 101 ? -1.663 6.221 8.786 1.00 89.56 101 TYR A N 1
ATOM 860 C CA . TYR A 1 101 ? -1.531 5.748 10.155 1.00 89.56 101 TYR A CA 1
ATOM 861 C C . TYR A 1 101 ? -1.105 4.290 10.134 1.00 89.56 101 TYR A C 1
ATOM 863 O O . TYR A 1 101 ? -1.544 3.506 9.284 1.00 89.56 101 TYR A O 1
ATOM 871 N N . TRP A 1 102 ? -0.264 3.924 11.089 1.00 93.62 102 TRP A N 1
ATOM 872 C CA . TRP A 1 102 ? 0.347 2.609 11.170 1.00 93.62 102 TRP A CA 1
ATOM 873 C C . TRP A 1 102 ? 0.366 2.120 12.610 1.00 93.62 102 TRP A C 1
ATOM 875 O O . TRP A 1 102 ? 0.392 2.911 13.550 1.00 93.62 102 TRP A O 1
ATOM 885 N N . VAL A 1 103 ? 0.377 0.804 12.785 1.00 95.56 103 VAL A N 1
ATOM 886 C CA . VAL A 1 103 ? 0.705 0.168 14.055 1.00 95.56 103 VAL A CA 1
ATOM 887 C C . VAL A 1 103 ? 1.982 -0.629 13.894 1.00 95.56 103 VAL A C 1
ATOM 889 O O . VAL A 1 103 ? 2.078 -1.480 13.010 1.00 95.56 103 VAL A O 1
ATOM 892 N N . GLN A 1 104 ? 2.950 -0.348 14.756 1.00 96.62 104 GLN A N 1
ATOM 893 C CA . GLN A 1 104 ? 4.197 -1.082 14.875 1.00 96.62 104 GLN A CA 1
ATOM 894 C C . GLN A 1 104 ? 4.102 -2.012 16.080 1.00 96.62 104 GLN A C 1
ATOM 896 O O . GLN A 1 104 ? 3.869 -1.567 17.199 1.00 96.62 104 GLN A O 1
ATOM 901 N N . VAL A 1 105 ? 4.277 -3.310 15.861 1.00 96.44 105 VAL A N 1
ATOM 902 C CA . VAL A 1 105 ? 4.283 -4.320 16.922 1.00 96.44 105 VAL A CA 1
ATOM 903 C C . VAL A 1 105 ? 5.724 -4.618 17.304 1.00 96.44 105 VAL A C 1
ATOM 905 O O . VAL A 1 105 ? 6.549 -4.913 16.434 1.00 96.44 105 VAL A O 1
ATOM 908 N N . THR A 1 106 ? 6.014 -4.552 18.602 1.00 95.00 106 THR A N 1
ATOM 909 C CA . THR A 1 106 ? 7.378 -4.649 19.123 1.00 95.00 106 THR A CA 1
ATOM 910 C C . THR A 1 106 ? 7.491 -5.667 20.262 1.00 95.00 106 THR A C 1
ATOM 912 O O . THR A 1 106 ? 6.649 -5.733 21.166 1.00 95.00 106 THR A O 1
ATOM 915 N N . GLY A 1 107 ? 8.536 -6.495 20.179 1.00 94.81 107 GLY A N 1
ATOM 916 C CA . GLY A 1 107 ? 8.931 -7.490 21.180 1.00 94.81 107 GLY A CA 1
ATOM 917 C C . GLY A 1 107 ? 9.621 -6.879 22.399 1.00 94.81 107 GLY A C 1
ATOM 918 O O . GLY A 1 107 ? 10.137 -5.765 22.315 1.00 94.81 107 GLY A O 1
ATOM 919 N N . GLU A 1 108 ? 9.660 -7.628 23.502 1.00 95.56 108 GLU A N 1
ATOM 920 C CA . GLU A 1 108 ? 10.339 -7.237 24.749 1.00 95.56 108 GLU A CA 1
ATOM 921 C C . GLU A 1 108 ? 11.810 -6.851 24.535 1.00 95.56 108 GLU A C 1
ATOM 923 O O . GLU A 1 108 ? 12.270 -5.882 25.134 1.00 95.56 108 GLU A O 1
ATOM 928 N N . ASP A 1 109 ? 12.498 -7.519 23.599 1.00 95.06 109 ASP A N 1
ATOM 929 C CA . ASP A 1 109 ? 13.906 -7.276 23.237 1.00 95.06 109 ASP A CA 1
ATOM 930 C C . ASP A 1 109 ? 14.224 -5.820 22.859 1.00 95.06 109 ASP A C 1
ATOM 932 O O . ASP A 1 109 ? 15.386 -5.423 22.848 1.00 95.06 109 ASP A O 1
ATOM 936 N N . TYR A 1 110 ? 13.209 -5.016 22.541 1.00 94.31 110 TYR A N 1
ATOM 937 C CA . TYR A 1 110 ? 13.379 -3.626 22.136 1.00 94.31 110 TYR A CA 1
ATOM 938 C C . TYR A 1 110 ? 12.713 -2.614 23.074 1.00 94.31 110 TYR A C 1
ATOM 940 O O . TYR A 1 110 ? 12.622 -1.429 22.744 1.00 94.31 110 TYR A O 1
ATOM 948 N N . PHE A 1 111 ? 12.195 -3.051 24.225 1.00 95.56 111 PHE A N 1
ATOM 949 C CA . PHE A 1 111 ? 11.521 -2.139 25.152 1.00 95.56 111 PHE A CA 1
ATOM 950 C C . PHE A 1 111 ? 12.480 -1.106 25.731 1.00 95.56 111 PHE A C 1
ATOM 952 O O . PHE A 1 111 ? 12.100 0.054 25.827 1.00 95.56 111 PHE A O 1
ATOM 959 N N . GLU A 1 112 ? 13.719 -1.498 26.034 1.00 95.56 112 GLU A N 1
ATOM 960 C CA . GLU A 1 112 ? 14.738 -0.572 26.535 1.00 95.56 112 GLU A CA 1
ATOM 961 C C . GLU A 1 112 ? 15.006 0.557 25.532 1.00 95.56 112 GLU A C 1
ATOM 963 O O . GLU A 1 112 ? 14.929 1.726 25.898 1.00 95.56 112 GLU A O 1
ATOM 968 N N . THR A 1 113 ? 15.189 0.227 24.250 1.00 94.25 113 THR A N 1
ATOM 969 C CA . THR A 1 113 ? 15.358 1.214 23.172 1.00 94.25 113 THR A CA 1
ATOM 970 C C . THR A 1 113 ? 14.133 2.125 23.040 1.00 94.25 113 THR A C 1
ATOM 972 O O . THR A 1 113 ? 14.260 3.344 22.944 1.00 94.25 113 THR A O 1
ATOM 975 N N . LEU A 1 114 ? 12.921 1.558 23.099 1.00 94.25 114 LEU A N 1
ATOM 976 C CA . LEU A 1 114 ? 11.675 2.335 23.122 1.00 94.25 114 LEU A CA 1
ATOM 977 C C . LEU A 1 114 ? 11.514 3.187 24.389 1.00 94.25 114 LEU A C 1
ATOM 979 O O . LEU A 1 114 ? 10.656 4.069 24.419 1.00 94.25 114 LEU A O 1
ATOM 983 N N . ASP A 1 115 ? 12.279 2.935 25.444 1.00 94.31 115 ASP A N 1
ATOM 984 C CA . ASP A 1 115 ? 12.215 3.696 26.685 1.00 94.31 115 ASP A CA 1
ATOM 985 C C . ASP A 1 115 ? 13.291 4.785 26.766 1.00 94.31 115 ASP A C 1
ATOM 987 O O . ASP A 1 115 ? 13.028 5.835 27.364 1.00 94.31 115 ASP A O 1
ATOM 991 N N . SER A 1 116 ? 14.449 4.585 26.135 1.00 94.06 116 SER A N 1
ATOM 992 C CA . SER A 1 116 ? 15.567 5.532 26.143 1.00 94.06 116 SER A CA 1
ATOM 993 C C . SER A 1 116 ? 15.535 6.534 24.990 1.00 94.06 116 SER A C 1
ATOM 995 O O . SER A 1 116 ? 15.843 7.709 25.196 1.00 94.06 116 SER A O 1
ATOM 997 N N . ASP A 1 117 ? 15.129 6.103 23.795 1.00 95.69 117 ASP A N 1
ATOM 998 C CA . ASP A 1 117 ? 15.426 6.846 22.568 1.00 95.69 117 ASP A CA 1
ATOM 999 C C . ASP A 1 117 ? 14.166 7.512 22.023 1.00 95.69 117 ASP A C 1
ATOM 1001 O O . ASP A 1 117 ? 13.104 6.892 21.969 1.00 95.69 117 ASP A O 1
ATOM 1005 N N . ASN A 1 118 ? 14.244 8.792 21.647 1.00 95.88 118 ASN A N 1
ATOM 1006 C CA . ASN A 1 118 ? 13.144 9.493 20.970 1.00 95.88 118 ASN A CA 1
ATOM 1007 C C . ASN A 1 118 ? 13.179 9.295 19.457 1.00 95.88 118 ASN A C 1
ATOM 1009 O O . ASN A 1 118 ? 12.120 9.288 18.847 1.00 95.88 118 ASN A O 1
ATOM 1013 N N . ASP A 1 119 ? 14.354 9.095 18.875 1.00 97.50 119 ASP A N 1
ATOM 1014 C CA . ASP A 1 119 ? 14.536 8.963 17.434 1.00 97.50 119 ASP A CA 1
ATOM 1015 C C . ASP A 1 119 ? 14.972 7.538 17.115 1.00 97.50 119 ASP A C 1
ATOM 1017 O O . ASP A 1 119 ? 15.922 7.024 17.706 1.00 97.50 119 ASP A O 1
ATOM 1021 N N . LEU A 1 120 ? 14.246 6.876 16.217 1.00 95.56 120 LEU A N 1
ATOM 1022 C CA . LEU A 1 120 ? 14.382 5.447 15.959 1.00 95.56 120 LEU A CA 1
ATOM 1023 C C . LEU A 1 120 ? 14.420 5.154 14.463 1.00 95.56 120 LEU A C 1
ATOM 1025 O O . LEU A 1 120 ? 13.691 5.758 13.680 1.00 95.56 120 LEU A O 1
ATOM 1029 N N . ILE A 1 121 ? 15.208 4.143 14.095 1.00 93.62 121 ILE A N 1
ATOM 1030 C CA . ILE A 1 121 ? 15.154 3.503 12.778 1.00 93.62 121 ILE A CA 1
ATOM 1031 C C . ILE A 1 121 ? 14.426 2.176 12.939 1.00 93.62 121 ILE A C 1
ATOM 1033 O O . ILE A 1 121 ? 14.824 1.340 13.753 1.00 93.62 121 ILE A O 1
ATOM 1037 N N . TRP A 1 122 ? 13.362 1.966 12.167 1.00 91.25 122 TRP A N 1
ATOM 1038 C CA . TRP A 1 122 ? 12.524 0.783 12.314 1.00 91.25 122 TRP A CA 1
ATOM 1039 C C . TRP A 1 122 ? 12.073 0.180 10.990 1.00 91.25 122 TRP A C 1
ATOM 1041 O O . TRP A 1 122 ? 12.109 0.815 9.938 1.00 91.25 122 TRP A O 1
ATOM 1051 N N . SER A 1 123 ? 11.637 -1.078 11.051 1.00 89.44 123 SER A N 1
ATOM 1052 C CA . SER A 1 123 ? 11.008 -1.751 9.916 1.00 89.44 123 SER A CA 1
ATOM 1053 C C . SER A 1 123 ? 9.748 -1.010 9.469 1.00 89.44 123 SER A C 1
ATOM 1055 O O . SER A 1 123 ? 8.880 -0.700 10.278 1.00 89.44 123 SER A O 1
ATOM 1057 N N . ALA A 1 124 ? 9.616 -0.810 8.165 1.00 88.69 124 ALA A N 1
ATOM 1058 C CA . ALA A 1 124 ? 8.534 -0.065 7.543 1.00 88.69 124 ALA A CA 1
ATOM 1059 C C . ALA A 1 124 ? 7.764 -0.901 6.508 1.00 88.69 124 ALA A C 1
ATOM 1061 O O . ALA A 1 124 ? 8.123 -2.031 6.140 1.00 88.69 124 ALA A O 1
ATOM 1062 N N . ARG A 1 125 ? 6.673 -0.318 6.007 1.00 84.38 125 ARG A N 1
ATOM 1063 C CA . ARG A 1 125 ? 5.995 -0.765 4.788 1.00 84.38 125 ARG A CA 1
ATOM 1064 C C . ARG A 1 125 ? 6.359 0.147 3.629 1.00 84.38 125 ARG A C 1
ATOM 1066 O O . ARG A 1 125 ? 6.682 1.312 3.809 1.00 84.38 125 ARG A O 1
ATOM 1073 N N . LYS A 1 126 ? 6.215 -0.413 2.431 1.00 78.56 126 LYS A N 1
ATOM 1074 C CA . LYS A 1 126 ? 6.195 0.344 1.185 1.00 78.56 126 LYS A CA 1
ATOM 1075 C C . LYS A 1 126 ? 5.152 1.457 1.286 1.00 78.56 126 LYS A C 1
ATOM 1077 O O . LYS A 1 126 ? 3.997 1.173 1.606 1.00 78.56 126 LYS A O 1
ATOM 1082 N N . GLY A 1 127 ? 5.555 2.687 0.989 1.00 75.75 127 GLY A N 1
ATOM 1083 C CA . GLY A 1 127 ? 4.654 3.836 0.956 1.00 75.75 127 GLY A CA 1
ATOM 1084 C C . GLY A 1 127 ? 4.359 4.462 2.319 1.00 75.75 127 GLY A C 1
ATOM 1085 O O . GLY A 1 127 ? 3.443 5.282 2.387 1.00 75.75 127 GLY A O 1
ATOM 1086 N N . VAL A 1 128 ? 5.099 4.093 3.369 1.00 84.81 128 VAL A N 1
ATOM 1087 C CA . VAL A 1 128 ? 5.231 4.942 4.561 1.00 84.81 128 VAL A CA 1
ATOM 1088 C C . VAL A 1 128 ? 5.965 6.224 4.155 1.00 84.81 128 VAL A C 1
ATOM 1090 O O . VAL A 1 128 ? 6.903 6.167 3.355 1.00 84.81 128 VAL A O 1
ATOM 1093 N N . ARG A 1 129 ? 5.514 7.369 4.667 1.00 86.69 129 ARG A N 1
ATOM 1094 C CA . ARG A 1 129 ? 6.012 8.695 4.277 1.00 86.69 129 ARG A CA 1
ATOM 1095 C C . ARG A 1 129 ? 6.350 9.566 5.462 1.00 86.69 129 ARG A C 1
ATOM 1097 O O . ARG A 1 129 ? 5.762 9.402 6.530 1.00 86.69 129 ARG A O 1
ATOM 1104 N N . ALA A 1 130 ? 7.212 10.550 5.222 1.00 90.81 130 ALA A N 1
ATOM 1105 C CA . ALA A 1 130 ? 7.408 11.637 6.168 1.00 90.81 130 ALA A CA 1
ATOM 1106 C C . ALA A 1 130 ? 6.053 12.270 6.540 1.00 90.81 130 ALA A C 1
ATOM 1108 O O . ALA A 1 130 ? 5.216 12.549 5.678 1.00 90.81 130 ALA A O 1
ATOM 1109 N N . GLY A 1 131 ? 5.838 12.466 7.836 1.00 90.81 131 GLY A N 1
ATOM 1110 C CA . GLY A 1 131 ? 4.596 12.954 8.413 1.00 90.81 131 GLY A CA 1
ATOM 1111 C C . GLY A 1 131 ? 3.584 11.866 8.780 1.00 90.81 131 GLY A C 1
ATOM 1112 O O . GLY A 1 131 ? 2.664 12.182 9.524 1.00 90.81 131 GLY A O 1
ATOM 1113 N N . ASP A 1 132 ? 3.709 10.608 8.345 1.00 92.38 132 ASP A N 1
ATOM 1114 C CA . ASP A 1 132 ? 2.813 9.531 8.804 1.00 92.38 132 ASP A CA 1
ATOM 1115 C C . ASP A 1 132 ? 2.923 9.304 10.323 1.00 92.38 132 ASP A C 1
ATOM 1117 O O . ASP A 1 132 ? 3.965 9.554 10.927 1.00 92.38 132 ASP A O 1
ATOM 1121 N N . LEU A 1 133 ? 1.861 8.785 10.950 1.00 96.00 133 LEU A N 1
ATOM 1122 C CA . LEU A 1 133 ? 1.869 8.454 12.381 1.00 96.00 133 LEU A CA 1
ATOM 1123 C C . LEU A 1 133 ? 1.967 6.949 12.625 1.00 96.00 133 LEU A C 1
ATOM 1125 O O . LEU A 1 133 ? 1.309 6.144 11.962 1.00 96.00 133 LEU A O 1
ATOM 1129 N N . VAL A 1 134 ? 2.734 6.574 13.645 1.00 97.75 134 VAL A N 1
ATOM 1130 C CA . VAL A 1 134 ? 2.964 5.185 14.045 1.00 97.75 134 VAL A CA 1
ATOM 1131 C C . VAL A 1 134 ? 2.597 5.001 15.514 1.00 97.75 134 VAL A C 1
ATOM 1133 O O . VAL A 1 134 ? 3.220 5.568 16.407 1.00 97.75 134 VAL A O 1
ATOM 1136 N N . PHE A 1 135 ? 1.599 4.162 15.773 1.00 98.19 135 PHE A N 1
ATOM 1137 C CA . PHE A 1 135 ? 1.250 3.695 17.111 1.00 98.19 135 PHE A CA 1
ATOM 1138 C C . PHE A 1 135 ? 2.094 2.471 17.460 1.00 98.19 135 PHE A C 1
ATOM 1140 O O . PHE A 1 135 ? 2.080 1.482 16.728 1.00 98.19 135 PHE A O 1
ATOM 1147 N N . VAL A 1 136 ? 2.800 2.493 18.588 1.00 98.19 136 VAL A N 1
ATOM 1148 C CA . VAL A 1 136 ? 3.631 1.356 19.008 1.00 98.19 136 VAL A CA 1
ATOM 1149 C C . VAL A 1 136 ? 2.848 0.459 19.957 1.00 98.19 136 VAL A C 1
ATOM 1151 O O . VAL A 1 136 ? 2.521 0.857 21.075 1.00 98.19 136 VAL A O 1
ATOM 1154 N N . TYR A 1 137 ? 2.568 -0.768 19.519 1.00 98.38 137 TYR A N 1
ATOM 1155 C CA . TYR A 1 137 ? 2.049 -1.848 20.349 1.00 98.38 137 TYR A CA 1
ATOM 1156 C C . TYR A 1 137 ? 3.201 -2.687 20.905 1.00 98.38 137 TYR A C 1
ATOM 1158 O O . TYR A 1 137 ? 3.889 -3.408 20.178 1.00 98.38 137 TYR A O 1
ATOM 1166 N N . ARG A 1 138 ? 3.375 -2.644 22.223 1.00 97.94 138 ARG A N 1
ATOM 1167 C CA . ARG A 1 138 ? 4.305 -3.503 22.951 1.00 97.94 138 ARG A CA 1
ATOM 1168 C C . ARG A 1 138 ? 3.629 -4.834 23.259 1.00 97.94 138 ARG A C 1
ATOM 1170 O O . ARG A 1 138 ? 2.548 -4.875 23.849 1.00 97.94 138 ARG A O 1
ATOM 1177 N N . THR A 1 139 ? 4.272 -5.928 22.860 1.00 97.31 139 THR A N 1
ATOM 1178 C CA . THR A 1 139 ? 3.812 -7.293 23.162 1.00 97.31 139 THR A CA 1
ATOM 1179 C C . THR A 1 139 ? 3.963 -7.622 24.658 1.00 97.31 139 THR A C 1
ATOM 1181 O O . THR A 1 139 ? 4.153 -6.730 25.491 1.00 97.31 139 THR A O 1
ATOM 1184 N N . ALA A 1 140 ? 3.788 -8.887 25.047 1.00 93.81 140 ALA A N 1
ATOM 1185 C CA . ALA A 1 140 ? 4.002 -9.294 26.434 1.00 93.81 140 ALA A CA 1
ATOM 1186 C C . ALA A 1 140 ? 5.428 -8.917 26.903 1.00 93.81 140 ALA A C 1
ATOM 1188 O O . ALA A 1 140 ? 6.347 -8.986 26.091 1.00 93.81 140 ALA A O 1
ATOM 1189 N N . PRO A 1 141 ? 5.613 -8.512 28.175 1.00 94.62 141 PRO A N 1
ATOM 1190 C CA . PRO A 1 141 ? 4.610 -8.482 29.249 1.00 94.62 141 PRO A CA 1
ATOM 1191 C C . PRO A 1 141 ? 3.673 -7.261 29.244 1.00 94.62 141 PRO A C 1
ATOM 1193 O O . PRO A 1 141 ? 2.644 -7.298 29.915 1.00 94.62 141 PRO A O 1
ATOM 1196 N N . ARG A 1 142 ? 3.968 -6.197 28.485 1.00 95.50 142 ARG A N 1
ATOM 1197 C CA . ARG A 1 142 ? 3.196 -4.942 28.537 1.00 95.50 142 ARG A CA 1
ATOM 1198 C C . ARG A 1 142 ? 1.802 -5.069 27.914 1.00 95.50 142 ARG A C 1
ATOM 1200 O O . ARG A 1 142 ? 0.822 -4.641 28.514 1.00 95.50 142 ARG A O 1
ATOM 1207 N N . SER A 1 143 ? 1.711 -5.703 26.742 1.00 97.31 143 SER A N 1
ATOM 1208 C CA . SER A 1 143 ? 0.461 -5.972 26.006 1.00 97.31 143 SER A CA 1
ATOM 1209 C C . SER A 1 143 ? -0.438 -4.739 25.827 1.00 97.31 143 SER A C 1
ATOM 1211 O O . SER A 1 143 ? -1.633 -4.778 26.145 1.00 97.31 143 SER A O 1
ATOM 1213 N N . ALA A 1 144 ? 0.128 -3.634 25.338 1.00 98.38 144 ALA A N 1
ATOM 1214 C CA . ALA A 1 144 ? -0.565 -2.353 25.209 1.00 98.38 144 ALA A CA 1
ATOM 1215 C C . ALA A 1 144 ? 0.017 -1.487 24.085 1.00 98.38 144 ALA A C 1
ATOM 1217 O O . ALA A 1 144 ? 1.181 -1.643 23.716 1.00 98.38 144 ALA A O 1
ATOM 1218 N N . ILE A 1 145 ? -0.781 -0.543 23.578 1.00 98.44 145 ILE A N 1
ATOM 1219 C CA . ILE A 1 145 ? -0.261 0.588 22.794 1.00 98.44 145 ILE A CA 1
ATOM 1220 C C . ILE A 1 145 ? 0.232 1.653 23.777 1.00 98.44 145 ILE A C 1
ATOM 1222 O O . ILE A 1 145 ? -0.516 2.017 24.688 1.00 98.44 145 ILE A O 1
ATOM 1226 N N . THR A 1 146 ? 1.471 2.119 23.610 1.00 97.75 146 THR A N 1
ATOM 1227 C CA . THR A 1 146 ? 2.173 2.944 24.617 1.00 97.75 146 THR A CA 1
ATOM 1228 C C . THR A 1 146 ? 2.708 4.270 24.087 1.00 97.75 146 THR A C 1
ATOM 1230 O O . THR A 1 146 ? 2.835 5.231 24.844 1.00 97.75 146 THR A O 1
ATOM 1233 N N . ASP A 1 147 ? 3.016 4.346 22.796 1.00 97.38 147 ASP A N 1
ATOM 1234 C CA . ASP A 1 147 ? 3.699 5.492 22.204 1.00 97.38 147 ASP A CA 1
ATOM 1235 C C . ASP A 1 147 ? 3.082 5.849 20.848 1.00 97.38 147 ASP A C 1
ATOM 1237 O O . ASP A 1 147 ? 2.573 4.977 20.132 1.00 97.38 147 ASP A O 1
ATOM 1241 N N . VAL A 1 148 ? 3.176 7.131 20.493 1.00 97.88 148 VAL A N 1
ATOM 1242 C CA . VAL A 1 148 ? 2.902 7.648 19.151 1.00 97.88 148 VAL A CA 1
ATOM 1243 C C . VAL A 1 148 ? 4.183 8.276 18.615 1.00 97.88 148 VAL A C 1
ATOM 1245 O O . VAL A 1 148 ? 4.805 9.106 19.280 1.00 97.88 148 VAL A O 1
ATOM 1248 N N . PHE A 1 149 ? 4.569 7.876 17.411 1.00 98.12 149 PHE A N 1
ATOM 1249 C CA . PHE A 1 149 ? 5.704 8.411 16.669 1.00 98.12 149 PHE A CA 1
ATOM 1250 C C . PHE A 1 149 ? 5.222 9.084 15.388 1.00 98.12 149 PHE A C 1
ATOM 1252 O O . PHE A 1 149 ? 4.206 8.683 14.818 1.00 98.12 149 PHE A O 1
ATOM 1259 N N . GLU A 1 150 ? 5.970 10.080 14.931 1.00 97.31 150 GLU A N 1
ATOM 1260 C CA . GLU A 1 150 ? 5.841 10.658 13.599 1.00 97.31 150 GLU A CA 1
ATOM 1261 C C . GLU A 1 150 ? 7.024 10.205 12.745 1.00 97.31 150 GLU A C 1
ATOM 1263 O O . GLU A 1 150 ? 8.172 10.219 13.189 1.00 97.31 150 GLU A O 1
ATOM 1268 N N . VAL A 1 151 ? 6.743 9.773 11.523 1.00 96.50 151 VAL A N 1
ATOM 1269 C CA . VAL A 1 151 ? 7.761 9.365 10.558 1.00 96.50 151 VAL A CA 1
ATOM 1270 C C . VAL A 1 151 ? 8.470 10.604 10.014 1.00 96.50 151 VAL A C 1
ATOM 1272 O O . VAL A 1 151 ? 7.819 11.550 9.579 1.00 96.50 151 VAL A O 1
ATOM 1275 N N . THR A 1 152 ? 9.800 10.598 9.991 1.00 96.44 152 THR A N 1
ATOM 1276 C CA . THR A 1 152 ? 10.608 11.761 9.583 1.00 96.44 152 THR A CA 1
ATOM 1277 C C . THR A 1 152 ? 11.125 11.673 8.150 1.00 96.44 152 THR A C 1
ATOM 1279 O O . THR A 1 152 ? 11.519 12.692 7.582 1.00 96.44 152 THR A O 1
ATOM 1282 N N . ASN A 1 153 ? 11.091 10.489 7.532 1.00 92.12 153 ASN A N 1
ATOM 1283 C CA . ASN A 1 153 ? 11.482 10.284 6.141 1.00 92.12 153 ASN A CA 1
ATOM 1284 C C . ASN A 1 153 ? 10.551 9.317 5.395 1.00 92.12 153 ASN A C 1
ATOM 1286 O O . ASN A 1 153 ? 9.846 8.498 5.979 1.00 92.12 153 ASN A O 1
ATOM 1290 N N . ASP A 1 154 ? 10.558 9.401 4.067 1.00 87.19 154 ASP A N 1
ATOM 1291 C CA . ASP A 1 154 ? 9.910 8.378 3.254 1.00 87.19 154 ASP A CA 1
ATOM 1292 C C . ASP A 1 154 ? 10.611 7.034 3.448 1.00 87.19 154 ASP A C 1
ATOM 1294 O O . ASP A 1 154 ? 11.835 6.962 3.589 1.00 87.19 154 ASP A O 1
ATOM 1298 N N . SER A 1 155 ? 9.830 5.953 3.440 1.00 87.75 155 SER A N 1
ATOM 1299 C CA . SER A 1 155 ? 10.399 4.622 3.598 1.00 87.75 155 SER A CA 1
ATOM 1300 C C . SER A 1 155 ? 11.387 4.318 2.484 1.00 87.75 155 SER A C 1
ATOM 1302 O O . SER A 1 155 ? 11.032 4.441 1.310 1.00 87.75 155 SER A O 1
ATOM 1304 N N . TYR A 1 156 ? 12.562 3.815 2.838 1.00 83.19 156 TYR A N 1
ATOM 1305 C CA . TYR A 1 156 ? 13.593 3.435 1.879 1.00 83.19 156 TYR A CA 1
ATOM 1306 C C . TYR A 1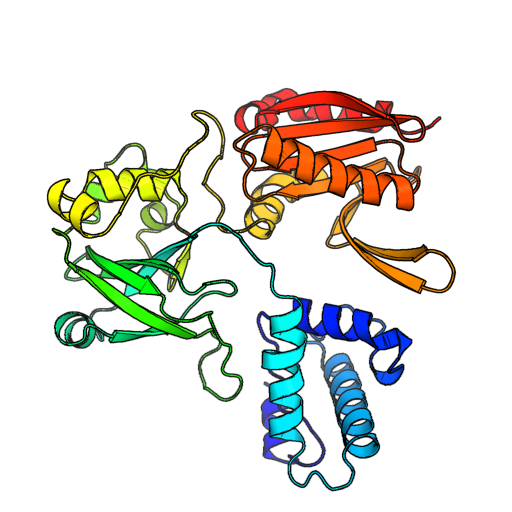 156 ? 13.835 1.928 1.906 1.00 83.19 156 TYR A C 1
ATOM 1308 O O . TYR A 1 156 ? 13.570 1.240 2.899 1.00 83.19 156 TYR A O 1
ATOM 1316 N N . PHE A 1 157 ? 14.302 1.390 0.783 1.00 80.06 157 PHE A N 1
ATOM 1317 C CA . PHE A 1 157 ? 14.621 -0.025 0.659 1.00 80.06 157 PHE A CA 1
ATOM 1318 C C . PHE A 1 157 ? 16.131 -0.218 0.690 1.00 80.06 157 PHE A C 1
ATOM 1320 O O . PHE A 1 157 ? 16.827 0.239 -0.207 1.00 80.06 157 PHE A O 1
ATOM 1327 N N . GLU A 1 158 ? 16.627 -0.958 1.680 1.00 74.38 158 GLU A N 1
ATOM 1328 C CA . GLU A 1 158 ? 18.048 -1.293 1.769 1.00 74.38 158 GLU A CA 1
ATOM 1329 C C . GLU A 1 158 ? 18.297 -2.680 1.141 1.00 74.38 158 GLU A C 1
ATOM 1331 O O . GLU A 1 158 ? 17.989 -3.717 1.749 1.00 74.38 158 GLU A O 1
ATOM 1336 N N . PRO A 1 159 ? 18.809 -2.754 -0.105 1.00 69.75 159 PRO A N 1
ATOM 1337 C CA . PRO A 1 159 ? 18.946 -4.020 -0.804 1.00 69.75 159 PRO A CA 1
ATOM 1338 C C . PRO A 1 159 ? 20.003 -4.938 -0.190 1.00 69.75 159 PRO A C 1
ATOM 1340 O O . PRO A 1 159 ? 19.862 -6.150 -0.354 1.00 69.75 159 PRO A O 1
ATOM 1343 N N . TRP A 1 160 ? 21.014 -4.415 0.511 1.00 69.94 160 TRP A N 1
ATOM 1344 C CA . TRP A 1 160 ? 22.197 -5.167 0.945 1.00 69.94 160 TRP A CA 1
ATOM 1345 C C . TRP A 1 160 ? 22.032 -5.865 2.302 1.00 69.94 160 TRP A C 1
ATOM 1347 O O . TRP A 1 160 ? 22.725 -6.848 2.578 1.00 69.94 160 TRP A O 1
ATOM 1357 N N . GLU A 1 161 ? 21.090 -5.408 3.126 1.00 66.69 161 GLU A N 1
ATOM 1358 C CA . GLU A 1 161 ? 20.886 -5.928 4.479 1.00 66.69 161 GLU A CA 1
ATOM 1359 C C . GLU A 1 161 ? 20.196 -7.298 4.520 1.00 66.69 161 GLU A C 1
ATOM 1361 O O . GLU A 1 161 ? 19.448 -7.696 3.621 1.00 66.69 161 GLU A O 1
ATOM 1366 N N . LYS A 1 162 ? 20.411 -8.054 5.604 1.00 57.94 162 LYS A N 1
ATOM 1367 C CA . LYS A 1 162 ? 19.857 -9.419 5.744 1.00 57.94 162 LYS A CA 1
ATOM 1368 C C . LYS A 1 162 ? 18.324 -9.453 5.777 1.00 57.94 162 LYS A C 1
ATOM 1370 O O . LYS A 1 162 ? 17.736 -10.470 5.404 1.00 57.94 162 LYS A O 1
ATOM 1375 N N . TRP A 1 163 ? 17.683 -8.364 6.193 1.00 58.59 163 TRP A N 1
ATOM 1376 C CA . TRP A 1 163 ? 16.234 -8.272 6.378 1.00 58.59 163 TRP A CA 1
ATOM 1377 C C . TRP A 1 163 ? 15.526 -7.795 5.117 1.00 58.59 163 TRP A C 1
ATOM 1379 O O . TRP A 1 163 ? 15.968 -6.859 4.462 1.00 58.59 163 TRP A O 1
ATOM 1389 N N . ASP A 1 164 ? 14.462 -8.498 4.727 1.00 61.69 164 ASP A N 1
ATOM 1390 C CA . ASP A 1 164 ? 13.655 -8.183 3.543 1.00 61.69 164 ASP A CA 1
ATOM 1391 C C . ASP A 1 164 ? 12.575 -7.172 3.923 1.00 61.69 164 ASP A C 1
ATOM 1393 O O . ASP A 1 164 ? 11.458 -7.540 4.296 1.00 61.69 164 ASP A O 1
ATOM 1397 N N . GLY A 1 165 ? 12.934 -5.891 3.916 1.00 75.38 165 GLY A N 1
ATOM 1398 C CA . GLY A 1 165 ? 12.072 -4.850 4.457 1.00 75.38 165 GLY A CA 1
ATOM 1399 C C . GLY A 1 165 ? 12.402 -3.461 3.944 1.00 75.38 165 GLY A C 1
ATOM 1400 O O . GLY A 1 165 ? 13.480 -3.212 3.414 1.00 75.38 165 GLY A O 1
ATOM 1401 N N . PHE A 1 166 ? 11.423 -2.578 4.100 1.00 84.38 166 PHE A N 1
ATOM 1402 C CA . PHE A 1 166 ? 11.672 -1.147 4.066 1.00 84.38 166 PHE A CA 1
ATOM 1403 C C . PHE A 1 166 ? 12.076 -0.698 5.461 1.00 84.38 166 PHE A C 1
ATOM 1405 O O . PHE A 1 166 ? 11.725 -1.356 6.445 1.00 84.38 166 PHE A O 1
ATOM 1412 N N . TRP A 1 167 ? 12.751 0.434 5.529 1.00 88.88 167 TRP A N 1
ATOM 1413 C CA . TRP A 1 167 ? 13.110 1.104 6.765 1.00 88.88 167 TRP A CA 1
ATOM 1414 C C . TRP A 1 167 ? 12.514 2.503 6.778 1.00 88.88 167 TRP A C 1
ATOM 1416 O O . TRP A 1 167 ? 12.272 3.087 5.722 1.00 88.88 167 TRP A O 1
ATOM 1426 N N . MET A 1 168 ? 12.246 3.006 7.974 1.00 93.12 168 MET A N 1
ATOM 1427 C CA . MET A 1 168 ? 11.822 4.378 8.221 1.00 93.12 168 MET A CA 1
ATOM 1428 C C . MET A 1 168 ? 12.567 4.916 9.434 1.00 93.12 168 MET A C 1
ATOM 1430 O O . MET A 1 168 ? 12.900 4.163 10.352 1.00 93.12 168 MET A O 1
ATOM 1434 N N . GLU A 1 169 ? 12.791 6.216 9.431 1.00 96.50 169 GLU A N 1
ATOM 1435 C CA . GLU A 1 169 ? 13.154 7.004 10.595 1.00 96.50 169 GLU A CA 1
ATOM 1436 C C . GLU A 1 169 ? 11.878 7.598 11.188 1.00 96.50 169 GLU A C 1
ATOM 1438 O O . GLU A 1 169 ? 10.961 8.005 10.469 1.00 96.50 169 GLU A O 1
ATOM 1443 N N . MET A 1 170 ? 11.790 7.602 12.511 1.00 97.50 170 MET A N 1
ATOM 1444 C CA . MET A 1 170 ? 10.645 8.146 13.225 1.00 97.50 170 MET A CA 1
ATOM 1445 C C . MET A 1 170 ? 11.075 8.785 14.539 1.00 97.50 170 MET A C 1
ATOM 1447 O O . MET A 1 170 ? 11.958 8.273 15.227 1.00 97.50 170 MET A O 1
ATOM 1451 N N . SER A 1 171 ? 10.399 9.866 14.906 1.00 98.06 171 SER A N 1
ATOM 1452 C CA . SER A 1 171 ? 10.621 10.608 16.144 1.00 98.06 171 SER A CA 1
ATOM 1453 C C . SER A 1 171 ? 9.404 10.486 17.051 1.00 98.06 171 SER A C 1
ATOM 1455 O O . SER A 1 171 ? 8.258 10.558 16.599 1.00 98.06 171 SER A O 1
ATOM 1457 N N . ARG A 1 172 ? 9.631 10.272 18.350 1.00 97.75 172 ARG A N 1
ATOM 1458 C CA . ARG A 1 172 ? 8.561 10.123 19.336 1.00 97.75 172 ARG A CA 1
ATOM 1459 C C . ARG A 1 172 ? 7.810 11.439 19.422 1.00 97.75 172 ARG A C 1
ATOM 1461 O O . ARG A 1 172 ? 8.356 12.446 19.865 1.00 97.75 172 ARG A O 1
ATOM 1468 N N . LEU A 1 173 ? 6.535 11.391 19.065 1.00 96.38 173 LEU A N 1
ATOM 1469 C CA . LEU A 1 173 ? 5.639 12.521 19.208 1.00 96.38 173 LEU A CA 1
ATOM 1470 C C . LEU A 1 173 ? 5.224 12.645 20.674 1.00 96.38 173 LEU A C 1
ATOM 1472 O O . LEU A 1 173 ? 5.438 13.680 21.298 1.00 96.38 173 LEU A O 1
ATOM 1476 N N . CYS A 1 174 ? 4.701 11.561 21.253 1.00 96.00 174 CYS A N 1
ATOM 1477 C CA . CYS A 1 174 ? 4.348 11.515 22.668 1.00 96.00 174 CYS A CA 1
ATOM 1478 C C . CYS A 1 174 ? 4.268 10.089 23.227 1.00 96.00 174 CYS A C 1
ATOM 1480 O O . CYS A 1 174 ? 4.055 9.109 22.508 1.00 96.00 174 CYS A O 1
ATOM 1482 N N . ARG A 1 175 ? 4.398 9.987 24.555 1.00 95.81 175 ARG A N 1
ATOM 1483 C CA . ARG A 1 175 ? 3.959 8.807 25.307 1.00 95.81 175 ARG A CA 1
ATOM 1484 C C . ARG A 1 175 ? 2.497 8.965 25.670 1.00 95.81 175 ARG A C 1
ATOM 1486 O O . ARG A 1 175 ? 2.089 10.024 26.144 1.00 95.81 175 ARG A O 1
ATOM 1493 N N . ILE A 1 176 ? 1.734 7.896 25.507 1.00 96.38 176 ILE A N 1
ATOM 1494 C CA . ILE A 1 176 ? 0.329 7.860 25.892 1.00 96.38 176 ILE A CA 1
ATOM 1495 C C . ILE A 1 176 ? 0.148 6.959 27.107 1.00 96.38 176 ILE A C 1
ATOM 1497 O O . ILE A 1 176 ? 0.959 6.076 27.386 1.00 96.38 176 ILE A O 1
ATOM 1501 N N . LYS A 1 177 ? -0.941 7.174 27.848 1.00 95.81 177 LYS A N 1
ATOM 1502 C CA . LYS A 1 177 ? -1.370 6.180 28.829 1.00 95.81 177 LYS A CA 1
ATOM 1503 C C . LYS A 1 177 ? -1.650 4.882 28.081 1.00 95.81 177 LYS A C 1
ATOM 1505 O O . LYS A 1 177 ? -2.376 4.905 27.090 1.00 95.81 177 LYS A O 1
ATOM 1510 N N . ASP A 1 178 ? -1.112 3.781 28.595 1.00 97.69 178 ASP A N 1
ATOM 1511 C CA . ASP A 1 178 ? -1.325 2.453 28.039 1.00 97.69 178 ASP A CA 1
ATOM 1512 C C . ASP A 1 178 ? -2.776 2.219 27.638 1.00 97.69 178 ASP A C 1
ATOM 1514 O O . ASP A 1 178 ? -3.688 2.336 28.463 1.00 97.69 178 ASP A O 1
ATOM 1518 N N . ILE A 1 179 ? -2.956 1.825 26.380 1.00 97.94 179 ILE A N 1
ATOM 1519 C CA . ILE A 1 179 ? -4.207 1.278 25.870 1.00 97.94 179 ILE A CA 1
ATOM 1520 C C . ILE A 1 179 ? -4.041 -0.247 25.877 1.00 97.94 179 ILE A C 1
ATOM 1522 O O . ILE A 1 179 ? -3.438 -0.800 24.950 1.00 97.94 179 ILE A O 1
ATOM 1526 N N . PRO A 1 180 ? -4.513 -0.958 26.921 1.00 98.06 180 PRO A N 1
ATOM 1527 C CA . PRO A 1 180 ? -4.230 -2.378 27.079 1.00 98.06 180 PRO A CA 1
ATOM 1528 C C . PRO A 1 180 ? -4.960 -3.192 26.016 1.00 98.06 180 PRO A C 1
ATOM 1530 O O . PRO A 1 180 ? -6.078 -2.850 25.623 1.00 98.06 180 PRO A O 1
ATOM 1533 N N . PHE A 1 181 ? -4.400 -4.339 25.633 1.00 98.12 181 PHE A N 1
ATOM 1534 C CA . PHE A 1 181 ? -5.034 -5.253 24.680 1.00 98.12 181 PHE A CA 1
ATOM 1535 C C . PHE A 1 181 ? -6.474 -5.619 25.073 1.00 98.12 181 PHE A C 1
ATOM 1537 O O . PHE A 1 181 ? -7.357 -5.678 24.220 1.00 98.12 181 PHE A O 1
ATOM 1544 N N . ALA A 1 182 ? -6.740 -5.821 26.368 1.00 96.62 182 ALA A N 1
ATOM 1545 C CA . ALA A 1 182 ? -8.090 -6.086 26.864 1.00 96.62 182 ALA A CA 1
ATOM 1546 C C . ALA A 1 182 ? -9.062 -4.924 26.583 1.00 96.62 182 ALA A C 1
ATOM 1548 O O . ALA A 1 182 ? -10.216 -5.166 26.235 1.00 96.62 182 ALA A O 1
ATOM 1549 N N . GLY A 1 183 ? -8.586 -3.679 26.689 1.00 96.06 183 GLY A N 1
ATOM 1550 C CA . GLY A 1 183 ? -9.354 -2.483 26.348 1.00 96.06 183 GLY A CA 1
ATOM 1551 C C . GLY A 1 183 ? -9.638 -2.395 24.851 1.00 96.06 183 GLY A C 1
ATOM 1552 O O . GLY A 1 183 ? -10.780 -2.175 24.469 1.00 96.06 183 GLY A O 1
ATOM 1553 N N . LEU A 1 184 ? -8.633 -2.662 24.008 1.00 96.50 184 LEU A N 1
ATOM 1554 C CA . LEU A 1 184 ? -8.802 -2.716 22.550 1.00 96.50 184 LEU A CA 1
ATOM 1555 C C . LEU A 1 184 ? -9.816 -3.786 22.131 1.00 96.50 184 LEU A C 1
ATOM 1557 O O . LEU A 1 184 ? -10.688 -3.537 21.309 1.00 96.50 184 LEU A O 1
ATOM 1561 N N . LYS A 1 185 ? -9.710 -4.987 22.708 1.00 95.31 185 LYS A N 1
ATOM 1562 C CA . LYS A 1 185 ? -10.544 -6.143 22.359 1.00 95.31 185 LYS A CA 1
ATOM 1563 C C . LYS A 1 185 ? -12.026 -5.934 22.684 1.00 95.31 185 LYS A C 1
ATOM 1565 O O . LYS A 1 185 ? -12.871 -6.449 21.958 1.00 95.31 185 LYS A O 1
ATOM 1570 N N . ASN A 1 186 ? -12.328 -5.241 23.779 1.00 94.44 186 ASN A N 1
ATOM 1571 C CA . ASN A 1 186 ? -13.697 -5.041 24.260 1.00 94.44 186 ASN A CA 1
ATOM 1572 C C . ASN A 1 186 ? -14.362 -3.774 23.692 1.00 94.44 186 ASN A C 1
ATOM 1574 O O . ASN A 1 186 ? -15.524 -3.514 23.991 1.00 94.44 186 ASN A O 1
ATOM 1578 N N . ASP A 1 187 ? -13.638 -2.985 22.901 1.00 93.75 187 ASP A N 1
ATOM 1579 C CA . ASP A 1 187 ? -14.151 -1.782 22.255 1.00 93.75 187 ASP A CA 1
ATOM 1580 C C . ASP A 1 187 ? -14.942 -2.127 20.978 1.00 93.75 187 ASP A C 1
ATOM 1582 O O . ASP A 1 187 ? -14.536 -2.996 20.202 1.00 93.75 187 ASP A O 1
ATOM 1586 N N . GLY A 1 188 ? -16.071 -1.449 20.746 1.00 82.50 188 GLY A N 1
ATOM 1587 C CA . GLY A 1 188 ? -16.958 -1.734 19.611 1.00 82.50 188 GLY A CA 1
ATOM 1588 C C . GLY A 1 188 ? -16.337 -1.451 18.239 1.00 82.50 188 GLY A C 1
ATOM 1589 O O . GLY A 1 188 ? -16.665 -2.134 17.269 1.00 82.50 188 GLY A O 1
ATOM 1590 N N . VAL A 1 189 ? -15.409 -0.493 18.163 1.00 82.94 189 VAL A N 1
ATOM 1591 C CA . VAL A 1 189 ? -14.717 -0.098 16.929 1.00 82.94 189 VAL A CA 1
ATOM 1592 C C . VAL A 1 189 ? -13.351 -0.779 16.849 1.00 82.94 189 VAL A C 1
ATOM 1594 O O . VAL A 1 189 ? -13.030 -1.430 15.854 1.00 82.94 189 VAL A O 1
ATOM 1597 N N . LEU A 1 190 ? -12.548 -0.706 17.912 1.00 88.19 190 LEU A N 1
ATOM 1598 C CA . LEU A 1 190 ? -11.186 -1.255 17.906 1.00 88.19 190 LEU A CA 1
ATOM 1599 C C . LEU A 1 190 ? -11.174 -2.789 17.976 1.00 88.19 190 LEU A C 1
ATOM 1601 O O . LEU A 1 190 ? -10.291 -3.424 17.400 1.00 88.19 190 LEU A O 1
ATOM 1605 N N . GLY A 1 191 ? -12.175 -3.411 18.605 1.00 84.25 191 GLY A N 1
ATOM 1606 C CA . GLY A 1 191 ? -12.264 -4.867 18.744 1.00 84.25 191 GLY A CA 1
ATOM 1607 C C . GLY A 1 191 ? -12.482 -5.597 17.417 1.00 84.25 191 GLY A C 1
ATOM 1608 O O . GLY A 1 191 ? -12.107 -6.765 17.266 1.00 84.25 191 GLY A O 1
ATOM 1609 N N . VAL A 1 192 ? -13.051 -4.912 16.417 1.00 80.81 192 VAL A N 1
ATOM 1610 C CA . VAL A 1 192 ? -13.243 -5.463 15.068 1.00 80.81 192 VAL A CA 1
ATOM 1611 C C . VAL A 1 192 ? -12.051 -5.237 14.138 1.00 80.81 192 VAL A C 1
ATOM 1613 O O . VAL A 1 192 ? -12.038 -5.791 13.036 1.00 80.81 192 VAL A O 1
ATOM 1616 N N . TRP A 1 193 ? -11.037 -4.488 14.575 1.00 84.56 193 TRP A N 1
ATOM 1617 C CA . TRP A 1 193 ? -9.814 -4.273 13.811 1.00 84.56 193 TRP A CA 1
ATOM 1618 C C . TRP A 1 193 ? -9.050 -5.586 13.598 1.00 84.56 193 TRP A C 1
ATOM 1620 O O . TRP A 1 193 ? -8.858 -6.381 14.523 1.00 84.56 193 TRP A O 1
ATOM 1630 N N . GLY A 1 194 ? -8.587 -5.821 12.365 1.00 79.12 194 GLY A N 1
ATOM 1631 C CA . GLY A 1 194 ? -7.872 -7.040 11.978 1.00 79.12 194 GLY A CA 1
ATOM 1632 C C . GLY A 1 194 ? -6.663 -7.354 12.866 1.00 79.12 194 GLY A C 1
ATOM 1633 O O . GLY A 1 194 ? -6.491 -8.511 13.262 1.00 79.12 194 GLY A O 1
ATOM 1634 N N . ALA A 1 195 ? -5.886 -6.336 13.247 1.00 87.44 195 ALA A N 1
ATOM 1635 C CA . ALA A 1 195 ? -4.730 -6.501 14.125 1.00 87.44 195 ALA A CA 1
ATOM 1636 C C . ALA A 1 195 ? -5.134 -7.001 15.523 1.00 87.44 195 ALA A C 1
ATOM 1638 O O . ALA A 1 195 ? -4.565 -7.969 16.033 1.00 87.44 195 ALA A O 1
ATOM 1639 N N . VAL A 1 196 ? -6.194 -6.429 16.103 1.00 92.19 196 VAL A N 1
ATOM 1640 C CA . VAL A 1 196 ? -6.732 -6.836 17.413 1.00 92.19 196 VAL A CA 1
ATOM 1641 C C . VAL A 1 196 ? -7.312 -8.251 17.364 1.00 92.19 196 VAL A C 1
ATOM 1643 O O . VAL A 1 196 ? -7.035 -9.055 18.256 1.00 92.19 196 VAL A O 1
ATOM 1646 N N . ARG A 1 197 ? -8.037 -8.616 16.297 1.00 87.94 197 ARG A N 1
ATOM 1647 C CA . ARG A 1 197 ? -8.571 -9.981 16.106 1.00 87.94 197 ARG A CA 1
ATOM 1648 C C . ARG A 1 197 ? -7.470 -11.041 16.039 1.00 87.94 197 ARG A C 1
ATOM 1650 O O . ARG A 1 197 ? -7.620 -12.115 16.618 1.00 87.94 197 ARG A O 1
ATOM 1657 N N . LYS A 1 198 ? -6.343 -10.722 15.395 1.00 89.19 198 LYS A N 1
ATOM 1658 C CA . LYS A 1 198 ? -5.131 -11.566 15.356 1.00 89.19 198 LYS A CA 1
ATOM 1659 C C . LYS A 1 198 ? -4.307 -11.490 16.646 1.00 89.19 198 LYS A C 1
ATOM 1661 O O . LYS A 1 198 ? -3.288 -12.171 16.777 1.00 89.19 198 LYS A O 1
ATOM 1666 N N . ARG A 1 199 ? -4.729 -10.670 17.613 1.00 94.62 199 ARG A N 1
ATOM 1667 C CA . ARG A 1 199 ? -3.982 -10.354 18.836 1.00 94.62 199 ARG A CA 1
ATOM 1668 C C . ARG A 1 199 ? -2.556 -9.876 18.538 1.00 94.62 199 ARG A C 1
ATOM 1670 O O . ARG A 1 199 ? -1.631 -10.246 19.249 1.00 94.62 199 ARG A O 1
ATOM 1677 N N . PHE A 1 200 ? -2.388 -9.131 17.447 1.00 93.94 200 PHE A N 1
ATOM 1678 C CA . PHE A 1 200 ? -1.107 -8.626 16.951 1.00 93.94 200 PHE A CA 1
ATOM 1679 C C . PHE A 1 200 ? -0.071 -9.703 16.548 1.00 93.94 200 PHE A C 1
ATOM 1681 O O . PHE A 1 200 ? 1.069 -9.370 16.236 1.00 93.94 200 PHE A O 1
ATOM 1688 N N . HIS A 1 201 ? -0.440 -10.990 16.483 1.00 91.81 201 HIS A N 1
ATOM 1689 C CA . HIS A 1 201 ? 0.491 -12.047 16.070 1.00 91.81 201 HIS A CA 1
ATOM 1690 C C . HIS A 1 201 ? 0.815 -11.974 14.577 1.00 91.81 201 HIS A C 1
ATOM 1692 O O . HIS A 1 201 ? -0.077 -11.850 13.735 1.00 91.81 201 HIS A O 1
ATOM 1698 N N . GLY A 1 202 ? 2.103 -12.118 14.253 1.00 87.69 202 GLY A N 1
ATOM 1699 C CA . GLY A 1 202 ? 2.599 -12.106 12.874 1.00 87.69 202 GLY A CA 1
ATOM 1700 C C . GLY A 1 202 ? 2.554 -10.730 12.206 1.00 87.69 202 GLY A C 1
ATOM 1701 O O . GLY A 1 202 ? 2.788 -10.630 11.002 1.00 87.69 202 GLY A O 1
ATOM 1702 N N . ILE A 1 203 ? 2.255 -9.677 12.967 1.00 88.38 203 ILE A N 1
ATOM 1703 C CA . ILE A 1 203 ? 2.277 -8.295 12.500 1.00 88.38 203 ILE A CA 1
ATOM 1704 C C . ILE A 1 203 ? 3.605 -7.692 12.940 1.00 88.38 203 ILE A C 1
ATOM 1706 O O . ILE A 1 203 ? 3.972 -7.791 14.103 1.00 88.38 203 ILE A O 1
ATOM 1710 N N . VAL A 1 204 ? 4.333 -7.106 11.992 1.00 90.12 204 VAL A N 1
ATOM 1711 C CA . VAL A 1 204 ? 5.477 -6.229 12.281 1.00 90.12 204 VAL A CA 1
ATOM 1712 C C . VAL A 1 204 ? 4.969 -4.801 12.217 1.00 90.12 204 VAL A C 1
ATOM 1714 O O . VAL A 1 204 ? 4.922 -4.111 13.221 1.00 90.12 204 VAL A O 1
ATOM 1717 N N . ILE A 1 205 ? 4.486 -4.413 11.042 1.00 90.44 205 ILE A N 1
ATOM 1718 C CA . ILE A 1 205 ? 3.813 -3.145 10.798 1.00 90.44 205 ILE A CA 1
ATOM 1719 C C . ILE A 1 205 ? 2.595 -3.383 9.909 1.00 90.44 205 ILE A C 1
ATOM 1721 O O . ILE A 1 205 ? 2.660 -4.156 8.937 1.00 90.44 205 ILE A O 1
ATOM 1725 N N . GLU A 1 206 ? 1.483 -2.749 10.254 1.00 84.12 206 GLU A N 1
ATOM 1726 C CA . GLU A 1 206 ? 0.211 -2.813 9.533 1.00 84.12 206 GLU A CA 1
ATOM 1727 C C . GLU A 1 206 ? -0.432 -1.428 9.531 1.00 84.12 206 GLU A C 1
ATOM 1729 O O . GLU A 1 206 ? -0.212 -0.635 10.444 1.00 84.12 206 GLU A O 1
ATOM 1734 N N . SER A 1 207 ? -1.192 -1.108 8.490 1.00 82.50 207 SER A N 1
ATOM 1735 C CA . SER A 1 207 ? -1.876 0.179 8.447 1.00 82.50 207 SER A CA 1
ATOM 1736 C C . SER A 1 207 ? -3.043 0.217 9.420 1.00 82.50 207 SER A C 1
ATOM 1738 O O . SER A 1 207 ? -3.713 -0.785 9.688 1.00 82.50 207 SER A O 1
ATOM 1740 N N . VAL A 1 208 ? -3.282 1.415 9.928 1.00 83.88 208 VAL A N 1
ATOM 1741 C CA . VAL A 1 208 ? -4.393 1.758 10.790 1.00 83.88 208 VAL A CA 1
ATOM 1742 C C . VAL A 1 208 ? -5.427 2.515 9.946 1.00 83.88 208 VAL A C 1
ATOM 1744 O O . VAL A 1 208 ? -5.151 3.612 9.457 1.00 83.88 208 VAL A O 1
ATOM 1747 N N . PRO A 1 209 ? -6.628 1.945 9.776 1.00 74.44 209 PRO A N 1
ATOM 1748 C CA . PRO A 1 209 ? -7.789 2.646 9.243 1.00 74.44 209 PRO A CA 1
ATOM 1749 C C . PRO A 1 209 ? -8.059 4.002 9.902 1.00 74.44 209 PRO A C 1
ATOM 1751 O O . PRO A 1 209 ? -7.970 4.067 11.125 1.00 74.44 209 PRO A O 1
ATOM 1754 N N . PRO A 1 210 ? -8.529 5.034 9.178 1.00 77.69 210 PRO A N 1
ATOM 1755 C CA . PRO A 1 210 ? -9.019 6.282 9.774 1.00 77.69 210 PRO A CA 1
ATOM 1756 C C . PRO A 1 210 ? -10.040 6.089 10.909 1.00 77.69 210 PRO A C 1
ATOM 1758 O O . PRO A 1 210 ? -9.935 6.727 11.949 1.00 77.69 210 PRO A O 1
ATOM 1761 N N . SER A 1 211 ? -10.984 5.151 10.773 1.00 75.50 211 SER A N 1
ATOM 1762 C CA . SER A 1 211 ? -11.958 4.838 11.833 1.00 75.50 211 SER A CA 1
ATOM 1763 C C . SER A 1 211 ? -11.310 4.240 13.086 1.00 75.50 211 SER A C 1
ATOM 1765 O O . SER A 1 211 ? -11.692 4.568 14.208 1.00 75.50 211 SER A O 1
ATOM 1767 N N . ILE A 1 212 ? -10.286 3.403 12.907 1.00 86.19 212 ILE A N 1
ATOM 1768 C CA . ILE A 1 212 ? -9.496 2.851 14.012 1.00 86.19 212 ILE A CA 1
ATOM 1769 C C . ILE A 1 212 ? -8.596 3.930 14.618 1.00 86.19 212 ILE A C 1
ATOM 1771 O O . ILE A 1 212 ? -8.511 4.017 15.836 1.00 86.19 212 ILE A O 1
ATOM 1775 N N . TYR A 1 213 ? -7.973 4.777 13.799 1.00 90.94 213 TYR A N 1
ATOM 1776 C CA . TYR A 1 213 ? -7.199 5.933 14.246 1.00 90.94 213 TYR A CA 1
ATOM 1777 C C . TYR A 1 213 ? -8.047 6.848 15.133 1.00 90.94 213 TYR A C 1
ATOM 1779 O O . TYR A 1 213 ? -7.650 7.125 16.260 1.00 90.94 213 TYR A O 1
ATOM 1787 N N . ASN A 1 214 ? -9.254 7.213 14.697 1.00 88.75 214 ASN A N 1
ATOM 1788 C CA . ASN A 1 214 ? -10.186 8.009 15.496 1.00 88.75 214 ASN A CA 1
ATOM 1789 C C . ASN A 1 214 ? -10.532 7.318 16.824 1.00 88.75 214 ASN A C 1
ATOM 1791 O O . ASN A 1 214 ? -10.469 7.946 17.879 1.00 88.75 214 ASN A O 1
ATOM 1795 N N . GLY A 1 215 ? -10.813 6.010 16.801 1.00 90.94 215 GLY A N 1
ATOM 1796 C CA . GLY A 1 215 ? -11.056 5.238 18.024 1.00 90.94 215 GLY A CA 1
ATOM 1797 C C . GLY A 1 215 ? -9.843 5.180 18.966 1.00 90.94 215 GLY A C 1
ATOM 1798 O O . GLY A 1 215 ? -10.009 5.176 20.185 1.00 90.94 215 GLY A O 1
ATOM 1799 N N . LEU A 1 216 ? -8.617 5.169 18.430 1.00 96.06 216 LEU A N 1
ATOM 1800 C CA . LEU A 1 216 ? -7.384 5.272 19.218 1.00 96.06 216 LEU A CA 1
ATOM 1801 C C . LEU A 1 216 ? -7.227 6.674 19.814 1.00 96.06 216 LEU A C 1
ATOM 1803 O O . LEU A 1 216 ? -6.925 6.788 21.001 1.00 96.06 216 LEU A O 1
ATOM 1807 N N . LEU A 1 217 ? -7.493 7.728 19.036 1.00 95.25 217 LEU A N 1
ATOM 1808 C CA . LEU A 1 217 ? -7.473 9.111 19.515 1.00 95.25 217 LEU A CA 1
ATOM 1809 C C . LEU A 1 217 ? -8.442 9.338 20.677 1.00 95.25 217 LEU A C 1
ATOM 1811 O O . LEU A 1 217 ? -8.112 10.063 21.610 1.00 95.25 217 LEU A O 1
ATOM 1815 N N . GLU A 1 218 ? -9.615 8.706 20.673 1.00 94.88 218 GLU A N 1
ATOM 1816 C CA . GLU A 1 218 ? -10.562 8.794 21.792 1.00 94.88 218 GLU A CA 1
ATOM 1817 C C . GLU A 1 218 ? -9.999 8.247 23.110 1.00 94.88 218 GLU A C 1
ATOM 1819 O O . GLU A 1 218 ? -10.429 8.669 24.186 1.00 94.88 218 GLU A O 1
ATOM 1824 N N . LYS A 1 219 ? -9.027 7.326 23.053 1.00 95.69 219 LYS A N 1
ATOM 1825 C CA . LYS A 1 219 ? -8.331 6.819 24.246 1.00 95.69 219 LYS A CA 1
ATOM 1826 C C . LYS A 1 219 ? -7.197 7.740 24.702 1.00 95.69 219 LYS A C 1
ATOM 1828 O O . LYS A 1 219 ? -6.696 7.566 25.814 1.00 95.69 219 LYS A O 1
ATOM 1833 N N . ILE A 1 220 ? -6.802 8.709 23.876 1.00 95.19 220 ILE A N 1
ATOM 1834 C CA . ILE A 1 220 ? -5.739 9.667 24.175 1.00 95.19 220 ILE A CA 1
ATOM 1835 C C . ILE A 1 220 ? -6.346 10.925 24.829 1.00 95.19 220 ILE A C 1
ATOM 1837 O O . ILE A 1 220 ? -7.328 11.489 24.323 1.00 95.19 220 ILE A O 1
ATOM 1841 N N . PRO A 1 221 ? -5.776 11.402 25.954 1.00 93.81 221 PRO A N 1
ATOM 1842 C CA . PRO A 1 221 ? -6.210 12.636 26.604 1.00 93.81 221 PRO A CA 1
ATOM 1843 C C . PRO A 1 221 ? -6.289 13.826 25.635 1.00 93.81 221 PRO A C 1
ATOM 1845 O O . PRO A 1 221 ? -5.473 13.969 24.724 1.00 93.81 221 PRO A O 1
ATOM 1848 N N . LYS A 1 222 ? -7.321 14.663 25.793 1.00 92.44 222 LYS A N 1
ATOM 1849 C CA . LYS A 1 222 ? -7.612 15.765 24.860 1.00 92.44 222 LYS A CA 1
ATOM 1850 C C . LYS A 1 222 ? -6.488 16.804 24.816 1.00 92.44 222 LYS A C 1
ATOM 1852 O O . LYS A 1 222 ? -6.165 17.291 23.745 1.00 92.44 222 LYS A O 1
ATOM 1857 N N . ASP A 1 223 ? -5.895 17.110 25.962 1.00 93.62 223 ASP A N 1
ATOM 1858 C CA . ASP A 1 223 ? -4.728 17.982 26.107 1.00 93.62 223 ASP A CA 1
ATOM 1859 C C . ASP A 1 223 ? -3.539 17.493 25.274 1.00 93.62 223 ASP A C 1
ATOM 1861 O O . ASP A 1 223 ? -2.973 18.271 24.509 1.00 93.62 223 ASP A O 1
ATOM 1865 N N . LEU A 1 224 ? -3.228 16.195 25.339 1.00 94.00 224 LEU A N 1
ATOM 1866 C CA . LEU A 1 224 ? -2.140 15.611 24.558 1.00 94.00 224 LEU A CA 1
ATOM 1867 C C . LEU A 1 224 ? -2.452 15.613 23.056 1.00 94.00 224 LEU A C 1
ATOM 1869 O O . LEU A 1 224 ? -1.569 15.863 22.241 1.00 94.00 224 LEU A O 1
ATOM 1873 N N . ARG A 1 225 ? -3.718 15.387 22.680 1.00 94.25 225 ARG A N 1
ATOM 1874 C CA . ARG A 1 225 ? -4.144 15.500 21.279 1.00 94.25 225 ARG A CA 1
ATOM 1875 C C . ARG A 1 225 ? -3.956 16.911 20.740 1.00 94.25 225 ARG A C 1
ATOM 1877 O O . ARG A 1 225 ? -3.342 17.073 19.696 1.00 94.25 225 ARG A O 1
ATOM 1884 N N . THR A 1 226 ? -4.421 17.918 21.478 1.00 92.81 226 THR A N 1
ATOM 1885 C CA . THR A 1 226 ? -4.284 19.326 21.090 1.00 92.81 226 THR A CA 1
ATOM 1886 C C . THR A 1 226 ? -2.822 19.774 21.048 1.00 92.81 226 THR A C 1
ATOM 1888 O O . THR A 1 226 ? -2.444 20.513 20.148 1.00 92.81 226 THR A O 1
ATOM 1891 N N . GLN A 1 227 ? -1.983 19.318 21.983 1.00 94.44 227 GLN A N 1
ATOM 1892 C CA . GLN A 1 227 ? -0.553 19.647 22.000 1.00 94.44 227 GLN A CA 1
ATOM 1893 C C . GLN A 1 227 ? 0.180 19.168 20.738 1.00 94.44 227 GLN A C 1
ATOM 1895 O O . GLN A 1 227 ? 1.123 19.821 20.296 1.00 94.44 227 GLN A O 1
ATOM 1900 N N . HIS A 1 228 ? -0.236 18.029 20.186 1.00 93.06 228 HIS A N 1
ATOM 1901 C CA . HIS A 1 228 ? 0.443 17.349 19.085 1.00 93.06 228 HIS A CA 1
ATOM 1902 C C . HIS A 1 228 ? -0.355 17.352 17.772 1.00 93.06 228 HIS A C 1
ATOM 1904 O O . HIS A 1 228 ? -0.036 16.572 16.879 1.00 93.06 228 HIS A O 1
ATOM 1910 N N . ASP A 1 229 ? -1.381 18.204 17.663 1.00 91.75 229 ASP A N 1
ATOM 1911 C CA . ASP A 1 229 ? -2.237 18.338 16.472 1.00 91.75 229 ASP A CA 1
ATOM 1912 C C . ASP A 1 229 ? -2.812 16.990 15.982 1.00 91.75 229 ASP A C 1
ATOM 1914 O O . ASP A 1 229 ? -2.851 16.661 14.795 1.00 91.75 229 ASP A O 1
ATOM 1918 N N . LEU A 1 230 ? -3.218 16.150 16.940 1.00 92.62 230 LEU A N 1
ATOM 1919 C CA . LEU A 1 230 ? -3.810 14.839 16.683 1.00 92.62 230 LEU A CA 1
ATOM 1920 C C . LEU A 1 230 ? -5.320 14.971 16.500 1.00 92.62 230 LEU A C 1
ATOM 1922 O O . LEU A 1 230 ? -6.112 14.655 17.396 1.00 92.62 230 LEU A O 1
ATOM 1926 N N . GLU A 1 231 ? -5.704 15.442 15.322 1.00 89.50 231 GLU A N 1
ATOM 1927 C CA . GLU A 1 231 ? -7.100 15.631 14.949 1.00 89.50 231 GLU A CA 1
ATOM 1928 C C . GLU A 1 231 ? -7.706 14.351 14.348 1.00 89.50 231 GLU A C 1
ATOM 1930 O O . GLU A 1 231 ? -6.997 13.578 13.691 1.00 89.50 231 GLU A O 1
ATOM 1935 N N . PRO A 1 232 ? -9.005 14.087 14.584 1.00 86.44 232 PRO A N 1
ATOM 1936 C CA . PRO A 1 232 ? -9.702 12.964 13.977 1.00 86.44 232 PRO A CA 1
ATOM 1937 C C . PRO A 1 232 ? -9.843 13.149 12.465 1.00 86.44 232 PRO A C 1
ATOM 1939 O O . PRO A 1 232 ? -10.119 14.237 11.964 1.00 86.44 232 PRO A O 1
ATOM 1942 N N . GLU A 1 233 ? -9.718 12.048 11.737 1.00 80.88 233 GLU A N 1
ATOM 1943 C CA . GLU A 1 233 ? -9.932 12.020 10.297 1.00 80.88 233 GLU A CA 1
ATOM 1944 C C . GLU A 1 233 ? -11.428 12.016 9.960 1.00 80.88 233 GLU A C 1
ATOM 1946 O O . GLU A 1 233 ? -12.219 11.358 10.650 1.00 80.88 233 GLU A O 1
ATOM 1951 N N . PRO A 1 234 ? -11.840 12.657 8.854 1.00 68.94 234 PRO A N 1
ATOM 1952 C CA . PRO A 1 234 ? -13.176 12.463 8.319 1.00 68.94 234 PRO A CA 1
ATOM 1953 C C . PRO A 1 234 ? -13.370 10.986 7.953 1.00 68.94 234 PRO A C 1
ATOM 1955 O O . PRO A 1 234 ? -12.576 10.386 7.225 1.00 68.94 234 PRO A O 1
ATOM 1958 N N . THR A 1 235 ? -14.448 10.399 8.462 1.00 63.88 235 THR A N 1
ATOM 1959 C CA . THR A 1 235 ? -14.882 9.040 8.126 1.00 63.88 235 THR A CA 1
ATOM 1960 C C . THR A 1 235 ? -16.287 9.135 7.554 1.00 63.88 235 THR A C 1
ATOM 1962 O O . THR A 1 235 ? -17.124 9.855 8.101 1.00 63.88 235 THR A O 1
ATOM 1965 N N . ALA A 1 236 ? -16.545 8.462 6.428 1.00 52.12 236 ALA A N 1
ATOM 1966 C CA . ALA A 1 236 ? -17.917 8.292 5.969 1.00 52.12 236 ALA A CA 1
ATOM 1967 C C . ALA A 1 236 ? -18.641 7.437 7.019 1.00 52.12 236 ALA A C 1
ATOM 1969 O O . ALA A 1 236 ? -18.099 6.430 7.476 1.00 52.12 236 ALA A O 1
ATOM 1970 N N . GLY A 1 237 ? -19.826 7.868 7.452 1.00 43.94 237 GLY A N 1
ATOM 1971 C CA . GLY A 1 237 ? -20.552 7.254 8.569 1.00 43.94 237 GLY A CA 1
ATOM 1972 C C . GLY A 1 237 ? -21.041 5.820 8.334 1.00 43.94 237 GLY A C 1
ATOM 1973 O O . GLY A 1 237 ? -21.647 5.256 9.238 1.00 43.94 237 GLY A O 1
ATOM 1974 N N . GLU A 1 238 ? -20.800 5.229 7.160 1.00 42.66 238 GLU A N 1
ATOM 1975 C CA . GLU A 1 238 ? -21.323 3.926 6.728 1.00 42.66 238 GLU A CA 1
ATOM 1976 C C . GLU A 1 238 ? -20.312 3.246 5.770 1.00 42.66 238 GLU A C 1
ATOM 1978 O O . GLU A 1 238 ? -19.580 3.936 5.053 1.00 42.66 238 GLU A O 1
ATOM 1983 N N . GLY A 1 239 ? -20.230 1.906 5.757 1.00 51.47 239 GLY A N 1
ATOM 1984 C CA . GLY A 1 239 ? -19.374 1.134 4.839 1.00 51.47 239 GLY A CA 1
ATOM 1985 C C . GLY A 1 239 ? -18.161 0.400 5.434 1.00 51.47 239 GLY A C 1
ATOM 1986 O O . GLY A 1 239 ? -17.778 0.549 6.597 1.00 51.47 239 GLY A O 1
ATOM 1987 N N . LEU A 1 240 ? -17.425 -0.314 4.563 1.00 50.44 240 LEU A N 1
ATOM 1988 C CA . LEU A 1 240 ? -16.040 -0.764 4.816 1.00 50.44 240 LEU A CA 1
ATOM 1989 C C . LEU A 1 240 ? -15.040 0.412 4.887 1.00 50.44 240 LEU A C 1
ATOM 1991 O O . LEU A 1 240 ? -13.827 0.171 4.924 1.00 50.44 240 LEU A O 1
ATOM 1995 N N . SER A 1 241 ? -15.522 1.661 4.888 1.00 48.91 241 SER A N 1
ATOM 1996 C CA . SER A 1 241 ? -14.703 2.869 4.890 1.00 48.91 241 SER A CA 1
ATOM 1997 C C . SER A 1 241 ? -13.641 2.815 5.984 1.00 48.91 241 SER A C 1
ATOM 1999 O O . SER A 1 241 ? -13.860 2.441 7.141 1.00 48.91 241 SER A O 1
ATOM 2001 N N . GLY A 1 242 ? -12.422 3.116 5.558 1.00 50.44 242 GLY A N 1
ATOM 2002 C CA . GLY A 1 242 ? -11.235 3.091 6.385 1.00 50.44 242 GLY A CA 1
ATOM 2003 C C . GLY A 1 242 ? -10.574 1.726 6.562 1.00 50.44 242 GLY A C 1
ATOM 2004 O O . GLY A 1 242 ? -9.388 1.724 6.844 1.00 50.44 242 GLY A O 1
ATOM 2005 N N . ARG A 1 243 ? -11.222 0.569 6.345 1.00 58.69 243 ARG A N 1
ATOM 2006 C CA . ARG A 1 243 ? -10.605 -0.756 6.625 1.00 58.69 243 ARG A CA 1
ATOM 2007 C C . ARG A 1 243 ? -9.299 -1.061 5.878 1.00 58.69 243 ARG A C 1
ATOM 2009 O O . ARG A 1 243 ? -8.591 -1.972 6.304 1.00 58.69 243 ARG A O 1
ATOM 2016 N N . PHE A 1 244 ? -8.996 -0.351 4.794 1.00 60.19 244 PHE A N 1
ATOM 2017 C CA . PHE A 1 244 ? -7.895 -0.669 3.886 1.00 60.19 244 PHE A CA 1
ATOM 2018 C C . PHE A 1 244 ? -6.794 0.399 3.910 1.00 60.19 244 PHE A C 1
ATOM 2020 O O . PHE A 1 244 ? -7.062 1.601 3.876 1.00 60.19 244 PHE A O 1
ATOM 2027 N N . ALA A 1 245 ? -5.545 -0.070 3.954 1.00 51.59 245 ALA A N 1
ATOM 2028 C CA . ALA A 1 245 ? -4.336 0.751 4.013 1.00 51.59 245 ALA A CA 1
ATOM 2029 C C . ALA A 1 245 ? -4.046 1.488 2.705 1.00 51.59 245 ALA A C 1
ATOM 2031 O O . ALA A 1 245 ? -3.656 2.656 2.684 1.00 51.59 245 ALA A O 1
ATOM 2032 N N . ILE A 1 246 ? -4.190 0.734 1.619 1.00 58.81 246 ILE A N 1
ATOM 2033 C CA . ILE A 1 246 ? -3.803 1.048 0.250 1.00 58.81 246 ILE A CA 1
ATOM 2034 C C . ILE A 1 246 ? -4.843 0.442 -0.695 1.00 58.81 246 ILE A C 1
ATOM 2036 O O . ILE A 1 246 ? -5.578 -0.473 -0.317 1.00 58.81 246 ILE A O 1
ATOM 2040 N N . GLU A 1 247 ? -4.890 0.933 -1.930 1.00 65.62 247 GLU A N 1
ATOM 2041 C CA . GLU A 1 247 ? -5.889 0.531 -2.935 1.00 65.62 247 GLU A CA 1
ATOM 2042 C C . GLU A 1 247 ? -5.806 -0.966 -3.260 1.00 65.62 247 GLU A C 1
ATOM 2044 O O . GLU A 1 247 ? -6.830 -1.641 -3.386 1.00 65.62 247 GLU A O 1
ATOM 2049 N N . ALA A 1 248 ? -4.585 -1.512 -3.279 1.00 65.94 248 ALA A N 1
ATOM 2050 C CA . ALA A 1 248 ? -4.331 -2.931 -3.508 1.00 65.94 248 ALA A CA 1
ATOM 2051 C C . ALA A 1 248 ? -5.018 -3.848 -2.477 1.00 65.94 248 ALA A C 1
ATOM 2053 O O . ALA A 1 248 ? -5.516 -4.909 -2.842 1.00 65.94 248 ALA A O 1
ATOM 2054 N N . ASP A 1 249 ? -5.120 -3.437 -1.207 1.00 67.69 249 ASP A N 1
ATOM 2055 C CA . ASP A 1 249 ? -5.763 -4.266 -0.180 1.00 67.69 249 ASP A CA 1
ATOM 2056 C C . ASP A 1 249 ? -7.280 -4.371 -0.407 1.00 67.69 249 ASP A C 1
ATOM 2058 O O . ASP A 1 249 ? -7.870 -5.431 -0.188 1.00 67.69 249 ASP A O 1
ATOM 2062 N N . PHE A 1 250 ? -7.913 -3.279 -0.852 1.00 77.81 250 PHE A N 1
ATOM 2063 C CA . PHE A 1 250 ? -9.331 -3.264 -1.217 1.00 77.81 250 PHE A CA 1
ATOM 2064 C C . PHE A 1 250 ? -9.583 -4.099 -2.479 1.00 77.81 250 PHE A C 1
ATOM 2066 O O . PHE A 1 250 ? -10.522 -4.899 -2.524 1.00 77.81 250 PHE A O 1
ATOM 2073 N N . ALA A 1 251 ? -8.699 -3.976 -3.471 1.00 81.31 251 ALA A N 1
ATOM 2074 C CA . ALA A 1 251 ? -8.730 -4.784 -4.682 1.00 81.31 251 ALA A CA 1
ATOM 2075 C C . ALA A 1 251 ? -8.693 -6.292 -4.369 1.00 81.31 251 ALA A C 1
ATOM 2077 O O . ALA A 1 251 ? -9.557 -7.038 -4.831 1.00 81.31 251 ALA A O 1
ATOM 2078 N N . ASP A 1 252 ? -7.740 -6.722 -3.538 1.00 78.19 252 ASP A N 1
ATOM 2079 C CA . ASP A 1 252 ? -7.510 -8.131 -3.198 1.00 78.19 252 ASP A CA 1
ATOM 2080 C C . ASP A 1 252 ? -8.650 -8.738 -2.374 1.00 78.19 252 ASP A C 1
ATOM 2082 O O . ASP A 1 252 ? -9.032 -9.893 -2.575 1.00 78.19 252 ASP A O 1
ATOM 2086 N N . GLN A 1 253 ? -9.174 -7.980 -1.410 1.00 77.75 253 GLN A N 1
ATOM 2087 C CA . GLN A 1 253 ? -10.110 -8.507 -0.416 1.00 77.75 253 GLN A CA 1
ATOM 2088 C C . GLN A 1 253 ? -11.580 -8.324 -0.798 1.00 77.75 253 GLN A C 1
ATOM 2090 O O . GLN A 1 253 ? -12.431 -9.006 -0.225 1.00 77.75 253 GLN A O 1
ATOM 2095 N N . VAL A 1 254 ? -11.891 -7.417 -1.730 1.00 83.25 254 VAL A N 1
ATOM 2096 C CA . VAL A 1 254 ? -13.275 -7.078 -2.096 1.00 83.25 254 VAL A CA 1
ATOM 2097 C C . VAL A 1 254 ? -13.517 -7.242 -3.591 1.00 83.25 254 VAL A C 1
ATOM 2099 O O . VAL A 1 254 ? -14.353 -8.057 -3.981 1.00 83.25 254 VAL A O 1
ATOM 2102 N N . ILE A 1 255 ? -12.782 -6.509 -4.430 1.00 89.25 255 ILE A N 1
ATOM 2103 C CA . ILE A 1 255 ? -13.069 -6.440 -5.871 1.00 89.25 255 ILE A CA 1
ATOM 2104 C C . ILE A 1 255 ? -12.785 -7.773 -6.564 1.00 89.25 255 ILE A C 1
ATOM 2106 O O . ILE A 1 255 ? -13.640 -8.290 -7.279 1.00 89.25 255 ILE A O 1
ATOM 2110 N N . GLU A 1 256 ? -11.628 -8.383 -6.317 1.00 89.50 256 GLU A N 1
ATOM 2111 C CA . GLU A 1 256 ? -11.274 -9.669 -6.919 1.00 89.50 256 GLU A CA 1
ATOM 2112 C C . GLU A 1 256 ? -12.264 -10.798 -6.597 1.00 89.50 256 GLU A C 1
ATOM 2114 O O . GLU A 1 256 ? -12.740 -11.452 -7.533 1.00 89.50 256 GLU A O 1
ATOM 2119 N N . PRO A 1 257 ? -12.606 -11.055 -5.317 1.00 87.50 257 PRO A N 1
ATOM 2120 C CA . PRO A 1 257 ? -13.627 -12.037 -4.974 1.00 87.50 257 PRO A CA 1
ATOM 2121 C C . PRO A 1 257 ? -14.956 -11.785 -5.691 1.00 87.50 257 PRO A C 1
ATOM 2123 O O . PRO A 1 257 ? -15.561 -12.731 -6.196 1.00 87.50 257 PRO A O 1
ATOM 2126 N N . LEU A 1 258 ? -15.372 -10.519 -5.791 1.00 89.25 258 LEU A N 1
ATOM 2127 C CA . LEU A 1 258 ? -16.623 -10.121 -6.429 1.00 89.25 258 LEU A CA 1
ATOM 2128 C C . LEU A 1 258 ? -16.615 -10.400 -7.942 1.00 89.25 258 LEU A C 1
ATOM 2130 O O . LEU A 1 258 ? -17.534 -11.029 -8.467 1.00 89.25 258 LEU A O 1
ATOM 2134 N N . LEU A 1 259 ? -15.542 -10.021 -8.641 1.00 90.88 259 LEU A N 1
ATOM 2135 C CA . LEU A 1 259 ? -15.377 -10.284 -10.075 1.00 90.88 259 LEU A CA 1
ATOM 2136 C C . LEU A 1 259 ? -15.348 -11.789 -10.385 1.00 90.88 259 LEU A C 1
ATOM 2138 O O . LEU A 1 259 ? -15.966 -12.235 -11.357 1.00 90.88 259 LEU A O 1
ATOM 2142 N N . ARG A 1 260 ? -14.674 -12.585 -9.540 1.00 89.81 260 ARG A N 1
ATOM 2143 C CA . ARG A 1 260 ? -14.658 -14.055 -9.651 1.00 89.81 260 ARG A CA 1
ATOM 2144 C C . ARG A 1 260 ? -16.048 -14.648 -9.440 1.00 89.81 260 ARG A C 1
ATOM 2146 O O . ARG A 1 260 ? -16.447 -15.521 -10.206 1.00 89.81 260 ARG A O 1
ATOM 2153 N N . GLN A 1 261 ? -16.787 -14.163 -8.443 1.00 88.19 261 GLN A N 1
ATOM 2154 C CA . GLN A 1 261 ? -18.160 -1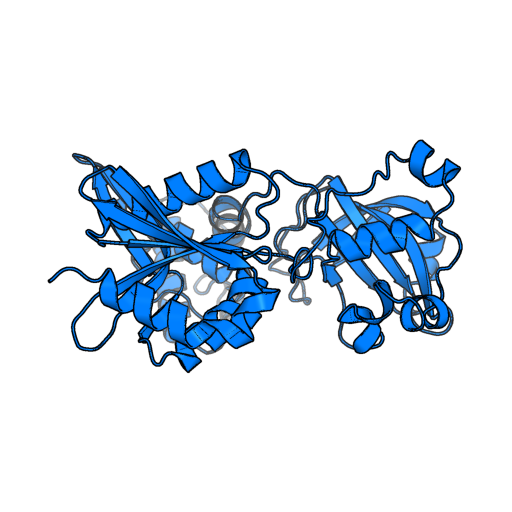4.591 -8.165 1.00 88.19 261 GLN A CA 1
ATOM 2155 C C . GLN A 1 261 ? -19.099 -14.314 -9.346 1.00 88.19 261 GLN A C 1
ATOM 2157 O O . GLN A 1 261 ? -19.947 -15.145 -9.665 1.00 88.19 261 GLN A O 1
ATOM 2162 N N . TRP A 1 262 ? -18.920 -13.196 -10.052 1.00 90.19 262 TRP A N 1
ATOM 2163 C CA . TRP A 1 262 ? -19.695 -12.878 -11.257 1.00 90.19 262 TRP A CA 1
ATOM 2164 C C . TRP A 1 262 ? -19.315 -13.695 -12.498 1.00 90.19 262 TRP A C 1
ATOM 2166 O O . TRP A 1 262 ? -20.025 -13.628 -13.511 1.00 90.19 262 TRP A O 1
ATOM 2176 N N . GLY A 1 263 ? -18.230 -14.469 -12.425 1.00 89.56 263 GLY A N 1
ATOM 2177 C CA . GLY A 1 263 ? -17.730 -15.289 -13.523 1.00 89.56 263 GLY A CA 1
ATOM 2178 C C . GLY A 1 263 ? -17.083 -14.479 -14.647 1.00 89.56 263 GLY A C 1
ATOM 2179 O O . GLY A 1 263 ? -17.036 -14.956 -15.779 1.00 89.56 263 GLY A O 1
ATOM 2180 N N . PHE A 1 264 ? -16.617 -13.258 -14.370 1.00 92.06 264 PHE A N 1
ATOM 2181 C CA . PHE A 1 264 ? -15.896 -12.464 -15.361 1.00 92.06 264 PHE A CA 1
ATOM 2182 C C . PHE A 1 264 ? -14.431 -12.883 -15.463 1.00 92.06 264 PHE A C 1
ATOM 2184 O O . PHE A 1 264 ? -13.806 -13.287 -14.479 1.00 92.06 264 PHE A O 1
ATOM 2191 N N . ARG A 1 265 ? -13.863 -12.739 -16.664 1.00 93.19 265 ARG A N 1
ATOM 2192 C CA . ARG A 1 265 ? -12.412 -12.726 -16.842 1.00 93.19 265 ARG A CA 1
ATOM 2193 C C . ARG A 1 265 ? -11.912 -11.322 -16.547 1.00 93.19 265 ARG A C 1
ATOM 2195 O O . ARG A 1 265 ? -12.544 -10.339 -16.932 1.00 93.19 265 ARG A O 1
ATOM 2202 N N . PHE A 1 266 ? -10.785 -11.230 -15.858 1.00 93.31 266 PHE A N 1
ATOM 2203 C CA . PHE A 1 266 ? -10.177 -9.946 -15.561 1.00 93.31 266 PHE A CA 1
ATOM 2204 C C . PHE A 1 266 ? -8.661 -10.018 -15.608 1.00 93.31 266 PHE A C 1
ATOM 2206 O O . PHE A 1 266 ? -8.055 -11.028 -15.240 1.00 93.31 266 PHE A O 1
ATOM 2213 N N . GLU A 1 267 ? -8.071 -8.910 -16.031 1.00 89.81 267 GLU A N 1
ATOM 2214 C CA . GLU A 1 267 ? -6.640 -8.662 -15.973 1.00 89.81 267 GLU A CA 1
ATOM 2215 C C . GLU A 1 267 ? -6.392 -7.535 -14.980 1.00 89.81 267 GLU A C 1
ATOM 2217 O O . GLU A 1 267 ? -6.984 -6.459 -15.087 1.00 89.81 267 GLU A O 1
ATOM 2222 N N . ARG A 1 268 ? -5.541 -7.810 -13.991 1.00 86.94 268 ARG A N 1
ATOM 2223 C CA . ARG A 1 268 ? -5.075 -6.792 -13.052 1.00 86.94 268 ARG A CA 1
ATOM 2224 C C . ARG A 1 268 ? -4.043 -5.919 -13.721 1.00 86.94 268 ARG A C 1
ATOM 2226 O O . ARG A 1 268 ? -3.241 -6.435 -14.500 1.00 86.94 268 ARG A O 1
ATOM 2233 N N . GLU A 1 269 ? -3.992 -4.660 -13.302 1.00 80.50 269 GLU A N 1
ATOM 2234 C CA . GLU A 1 269 ? -2.911 -3.757 -13.691 1.00 80.50 269 GLU A CA 1
ATOM 2235 C C . GLU A 1 269 ? -2.723 -3.739 -15.212 1.00 80.50 269 GLU A C 1
ATOM 2237 O O . GLU A 1 269 ? -1.607 -3.786 -15.736 1.00 80.50 269 GLU A O 1
ATOM 2242 N N . TYR A 1 270 ? -3.851 -3.733 -15.922 1.00 83.44 270 TYR A N 1
ATOM 2243 C CA . TYR A 1 270 ? -3.893 -3.892 -17.359 1.00 83.44 270 TYR A CA 1
ATOM 2244 C C . TYR A 1 270 ? -3.134 -2.737 -18.009 1.00 83.44 270 TYR A C 1
ATOM 2246 O O . TYR A 1 270 ? -3.511 -1.562 -17.905 1.00 83.44 270 TYR A O 1
ATOM 2254 N N . ARG A 1 271 ? -2.008 -3.090 -18.633 1.00 79.38 271 ARG A N 1
ATOM 2255 C CA . ARG A 1 271 ? -1.090 -2.142 -19.254 1.00 79.38 271 ARG A CA 1
ATOM 2256 C C . ARG A 1 271 ? -1.693 -1.665 -20.558 1.00 79.38 271 ARG A C 1
ATOM 2258 O O . ARG A 1 271 ? -2.001 -2.457 -21.444 1.00 79.38 271 ARG A O 1
ATOM 2265 N N . CYS A 1 272 ? -1.814 -0.357 -20.675 1.00 79.19 272 CYS A N 1
ATOM 2266 C CA . CYS A 1 272 ? -2.349 0.283 -21.855 1.00 79.19 272 CYS A CA 1
ATOM 2267 C C . CYS A 1 272 ? -1.270 1.157 -22.482 1.00 79.19 272 CYS A C 1
ATOM 2269 O O . CYS A 1 272 ? -0.609 1.934 -21.794 1.00 79.19 272 CYS A O 1
ATOM 2271 N N . GLN A 1 273 ? -1.114 1.055 -23.795 1.00 75.62 273 GLN A N 1
ATOM 2272 C CA . GLN A 1 273 ? -0.309 1.985 -24.573 1.00 75.62 273 GLN A CA 1
ATOM 2273 C C . GLN A 1 273 ? -1.242 2.783 -25.468 1.00 75.62 273 GLN A C 1
ATOM 2275 O O . GLN A 1 273 ? -2.007 2.221 -26.252 1.00 75.62 273 GLN A O 1
ATOM 2280 N N . PHE A 1 274 ? -1.185 4.099 -25.326 1.00 78.62 274 PHE A N 1
ATOM 2281 C CA . PHE A 1 274 ? -1.997 5.032 -26.084 1.00 78.62 274 PHE A CA 1
ATOM 2282 C C . PHE A 1 274 ? -1.096 5.942 -26.906 1.00 78.62 274 PHE A C 1
ATOM 2284 O O . PHE A 1 274 ? -0.014 6.327 -26.469 1.00 78.62 274 PHE A O 1
ATOM 2291 N N . PHE A 1 275 ? -1.558 6.323 -28.090 1.00 72.62 275 PHE A N 1
ATOM 2292 C CA . PHE A 1 275 ? -0.830 7.239 -28.959 1.00 72.62 275 PHE A CA 1
ATOM 2293 C C . PHE A 1 275 ? -1.509 8.606 -28.941 1.00 72.62 275 PHE A C 1
ATOM 2295 O O . PHE A 1 275 ? -2.657 8.746 -29.361 1.00 72.62 275 PHE A O 1
ATOM 2302 N N . ALA A 1 276 ? -0.790 9.620 -28.462 1.00 68.69 276 ALA A N 1
ATOM 2303 C CA . ALA A 1 276 ? -1.202 11.017 -28.520 1.00 68.69 276 ALA A CA 1
ATOM 2304 C C . ALA A 1 276 ? -0.264 11.764 -29.477 1.00 68.69 276 ALA A C 1
ATOM 2306 O O . ALA A 1 276 ? 0.816 12.225 -29.103 1.00 68.69 276 ALA A O 1
ATOM 2307 N N . GLY A 1 277 ? -0.653 11.837 -30.753 1.00 73.44 277 GLY A N 1
ATOM 2308 C CA . GLY A 1 277 ? 0.234 12.326 -31.810 1.00 73.44 277 GLY A CA 1
ATOM 2309 C C . GLY A 1 277 ? 1.444 11.402 -31.981 1.00 73.44 277 GLY A C 1
ATOM 2310 O O . GLY A 1 277 ? 1.275 10.210 -32.216 1.00 73.44 277 GLY A O 1
ATOM 2311 N N . SER A 1 278 ? 2.660 11.944 -31.858 1.00 65.31 278 SER A N 1
ATOM 2312 C CA . SER A 1 278 ? 3.911 11.168 -31.905 1.00 65.31 278 SER A CA 1
ATOM 2313 C C . SER A 1 278 ? 4.360 10.626 -30.543 1.00 65.31 278 SER A C 1
ATOM 2315 O O . SER A 1 278 ? 5.403 9.979 -30.465 1.00 65.31 278 SER A O 1
ATOM 2317 N N . GLN A 1 279 ? 3.637 10.928 -29.460 1.00 59.28 279 GLN A N 1
ATOM 2318 C CA . GLN A 1 279 ? 3.982 10.478 -28.112 1.00 59.28 279 GLN A CA 1
ATOM 2319 C C . GLN A 1 279 ? 3.236 9.190 -27.762 1.00 59.28 279 GLN A C 1
ATOM 2321 O O . GLN A 1 279 ? 2.036 9.067 -28.011 1.00 59.28 279 GLN A O 1
ATOM 2326 N N . THR A 1 280 ? 3.954 8.249 -27.148 1.00 70.19 280 THR A N 1
ATOM 2327 C CA . THR A 1 280 ? 3.360 7.046 -26.553 1.00 70.19 280 THR A CA 1
ATOM 2328 C C . THR A 1 280 ? 3.108 7.313 -25.074 1.00 70.19 280 THR A C 1
ATOM 2330 O O . THR A 1 280 ? 4.046 7.532 -24.307 1.00 70.19 280 THR A O 1
ATOM 2333 N N . ILE A 1 281 ? 1.841 7.313 -24.679 1.00 70.50 281 ILE A N 1
ATOM 2334 C CA . ILE A 1 281 ? 1.396 7.437 -23.295 1.00 70.50 281 ILE A CA 1
ATOM 2335 C C . ILE A 1 281 ? 1.186 6.029 -22.751 1.00 70.50 281 ILE A C 1
ATOM 2337 O O . ILE A 1 281 ? 0.408 5.248 -23.297 1.00 70.50 281 ILE A O 1
ATOM 2341 N N . HIS A 1 282 ? 1.870 5.720 -21.658 1.00 69.50 282 HIS A N 1
ATOM 2342 C CA . HIS A 1 282 ? 1.678 4.475 -20.930 1.00 69.50 282 HIS A CA 1
ATOM 2343 C C . HIS A 1 282 ? 0.658 4.715 -19.819 1.00 69.50 282 HIS A C 1
ATOM 2345 O O . HIS A 1 282 ? 0.798 5.648 -19.030 1.00 69.50 282 HIS A O 1
ATOM 2351 N N . GLY A 1 283 ? -0.379 3.890 -19.791 1.00 74.19 283 GLY A N 1
ATOM 2352 C CA . GLY A 1 283 ? -1.436 3.908 -18.794 1.00 74.19 283 GLY A CA 1
ATOM 2353 C C . GLY A 1 283 ? -1.570 2.554 -18.116 1.00 74.19 283 GLY A C 1
ATOM 2354 O O . GLY A 1 283 ? -1.158 1.524 -18.658 1.00 74.19 283 GLY A O 1
ATOM 2355 N N . ARG A 1 284 ? -2.174 2.550 -16.932 1.00 82.25 284 ARG A N 1
ATOM 2356 C CA . ARG A 1 284 ? -2.486 1.323 -16.206 1.00 82.25 284 ARG A CA 1
ATOM 2357 C C . ARG A 1 284 ? -3.869 1.440 -15.604 1.00 82.25 284 ARG A C 1
ATOM 2359 O O . ARG A 1 284 ? -4.170 2.429 -14.945 1.00 82.25 284 ARG A O 1
ATOM 2366 N N . VAL A 1 285 ? -4.670 0.418 -15.849 1.00 87.38 285 VAL A N 1
ATOM 2367 C CA . VAL A 1 285 ? -6.022 0.281 -15.317 1.00 87.38 285 VAL A CA 1
ATOM 2368 C C . VAL A 1 285 ? -6.005 -0.805 -14.250 1.00 87.38 285 VAL A C 1
ATOM 2370 O O . VAL A 1 285 ? -5.396 -1.853 -14.471 1.00 87.38 285 VAL A O 1
ATOM 2373 N N . ASP A 1 286 ? -6.665 -0.593 -13.112 1.00 88.44 286 ASP A N 1
ATOM 2374 C CA . ASP A 1 286 ? -6.590 -1.547 -11.996 1.00 88.44 286 ASP A CA 1
ATOM 2375 C C . ASP A 1 286 ? -7.187 -2.901 -12.357 1.00 88.44 286 ASP A C 1
ATOM 2377 O O . ASP A 1 286 ? -6.548 -3.932 -12.132 1.00 88.44 286 ASP A O 1
ATOM 2381 N N . PHE A 1 287 ? -8.372 -2.901 -12.974 1.00 93.75 287 PHE A N 1
ATOM 2382 C CA . PHE A 1 287 ? -8.948 -4.101 -13.571 1.00 93.75 287 PHE A CA 1
ATOM 2383 C C . PHE A 1 287 ? -9.552 -3.824 -14.938 1.00 93.75 287 PHE A C 1
ATOM 2385 O O . PHE A 1 287 ? -10.443 -2.987 -15.087 1.00 93.75 287 PHE A O 1
ATOM 2392 N N . PHE A 1 288 ? -9.134 -4.610 -15.922 1.00 94.19 288 PHE A N 1
ATOM 2393 C CA . PHE A 1 288 ? -9.803 -4.708 -17.212 1.00 94.19 288 PHE A CA 1
ATOM 2394 C C . PHE A 1 288 ? -10.693 -5.949 -17.233 1.00 94.19 288 PHE A C 1
ATOM 2396 O O . PHE A 1 288 ? -10.217 -7.053 -16.967 1.00 94.19 288 PHE A O 1
ATOM 2403 N N . ILE A 1 289 ? -11.986 -5.774 -17.516 1.00 95.25 289 ILE A N 1
ATOM 2404 C CA . ILE A 1 289 ? -13.001 -6.825 -17.387 1.00 95.25 289 ILE A CA 1
ATOM 2405 C C . ILE A 1 289 ? -13.493 -7.264 -18.763 1.00 95.25 289 ILE A C 1
ATOM 2407 O O . ILE A 1 289 ? -13.881 -6.439 -19.592 1.00 95.25 289 ILE A O 1
ATOM 2411 N N . SER A 1 290 ? -13.541 -8.575 -18.985 1.00 93.88 290 SER A N 1
ATOM 2412 C CA . SER A 1 290 ? -14.007 -9.182 -20.231 1.00 93.88 290 SER A CA 1
ATOM 2413 C C . SER A 1 290 ? -14.762 -10.497 -20.007 1.00 93.88 290 SER A C 1
ATOM 2415 O O . SER A 1 290 ? -14.714 -11.114 -18.939 1.00 93.88 290 SER A O 1
ATOM 2417 N N . ASP A 1 291 ? -15.472 -10.943 -21.040 1.00 91.25 291 ASP A N 1
ATOM 2418 C CA . ASP A 1 291 ? -16.071 -12.277 -21.134 1.00 91.25 291 ASP A CA 1
ATOM 2419 C C . ASP A 1 291 ? -15.743 -12.931 -22.492 1.00 91.25 291 ASP A C 1
ATOM 2421 O O . ASP A 1 291 ? -14.786 -12.551 -23.167 1.00 91.25 291 ASP A O 1
ATOM 2425 N N . ASP A 1 292 ? -16.467 -13.980 -22.889 1.00 88.62 292 ASP A N 1
ATOM 2426 C CA . ASP A 1 292 ? -16.313 -14.636 -24.203 1.00 88.62 292 ASP A CA 1
ATOM 2427 C C . ASP A 1 292 ? -16.746 -13.776 -25.394 1.00 88.62 292 ASP A C 1
ATOM 2429 O O . ASP A 1 292 ? -16.402 -14.087 -26.531 1.00 88.62 292 ASP A O 1
ATOM 2433 N N . ARG A 1 293 ? -17.487 -12.692 -25.156 1.00 88.94 293 ARG A N 1
ATOM 2434 C CA . ARG A 1 293 ? -17.998 -11.786 -26.191 1.00 88.94 293 ARG A CA 1
ATOM 2435 C C . ARG A 1 293 ? -17.143 -10.524 -26.325 1.00 88.94 293 ARG A C 1
ATOM 2437 O O . ARG A 1 293 ? -17.361 -9.768 -27.267 1.00 88.94 293 ARG A O 1
ATOM 2444 N N . GLY A 1 294 ? -16.170 -10.322 -25.435 1.00 89.94 294 GLY A N 1
ATOM 2445 C CA . GLY A 1 294 ? -15.166 -9.265 -25.524 1.00 89.94 294 GLY A CA 1
ATOM 2446 C C . GLY A 1 294 ? -15.066 -8.405 -24.260 1.00 89.94 294 GLY A C 1
ATOM 2447 O O . GLY A 1 294 ? -15.494 -8.825 -23.181 1.00 89.94 294 GLY A O 1
ATOM 2448 N N . PRO A 1 295 ? -14.470 -7.205 -24.377 1.00 92.81 295 PRO A N 1
ATOM 2449 C CA . PRO A 1 295 ? -14.365 -6.252 -23.278 1.00 92.81 295 PRO A CA 1
ATOM 2450 C C . PRO A 1 295 ? -15.738 -5.788 -22.785 1.00 92.81 295 PRO A C 1
ATOM 2452 O O . PRO A 1 295 ? -16.636 -5.513 -23.580 1.00 92.81 295 PRO A O 1
ATOM 2455 N N . ILE A 1 296 ? -15.889 -5.679 -21.466 1.00 93.94 296 ILE A N 1
ATOM 2456 C CA . ILE A 1 296 ? -17.117 -5.205 -20.820 1.00 93.94 296 ILE A CA 1
ATOM 2457 C C . ILE A 1 296 ? -16.899 -3.795 -20.279 1.00 93.94 296 ILE A C 1
ATOM 2459 O O . ILE A 1 296 ? -17.613 -2.868 -20.646 1.00 93.94 296 ILE A O 1
ATOM 2463 N N . THR A 1 297 ? -15.924 -3.638 -19.385 1.00 95.38 297 THR A N 1
ATOM 2464 C CA . THR A 1 297 ? -15.699 -2.402 -18.628 1.00 95.38 297 THR A CA 1
ATOM 2465 C C . THR A 1 297 ? -14.301 -2.412 -18.014 1.00 95.38 297 THR A C 1
ATOM 2467 O O . THR A 1 297 ? -13.595 -3.421 -18.066 1.00 95.38 297 THR A O 1
ATOM 2470 N N . LEU A 1 298 ? -13.935 -1.311 -17.366 1.00 95.88 298 LEU A N 1
ATOM 2471 C CA . LEU A 1 298 ? -12.829 -1.266 -16.417 1.00 95.88 298 LEU A CA 1
ATOM 2472 C C . LEU A 1 298 ? -13.289 -0.916 -15.004 1.00 95.88 298 LEU A C 1
ATOM 2474 O O . LEU A 1 298 ? -14.380 -0.362 -14.838 1.00 95.88 298 LEU A O 1
ATOM 2478 N N . PHE A 1 299 ? -12.445 -1.222 -14.019 1.00 95.81 299 PHE A N 1
ATOM 2479 C CA . PHE A 1 299 ? -12.531 -0.684 -12.664 1.00 95.81 299 PHE A CA 1
ATOM 2480 C C . PHE A 1 299 ? -11.306 0.190 -12.392 1.00 95.81 299 PHE A C 1
ATOM 2482 O O . PHE A 1 299 ? -10.175 -0.235 -12.631 1.00 95.81 299 PHE A O 1
ATOM 2489 N N . GLU A 1 300 ? -11.571 1.391 -11.890 1.00 94.25 300 GLU A N 1
ATOM 2490 C CA . GLU A 1 300 ? -10.614 2.320 -11.297 1.00 94.25 300 GLU A CA 1
ATOM 2491 C C . GLU A 1 300 ? -10.868 2.320 -9.789 1.00 94.25 300 GLU A C 1
ATOM 2493 O O . GLU A 1 300 ? -11.925 2.757 -9.319 1.00 94.25 300 GLU A O 1
ATOM 2498 N N . ASN A 1 301 ? -9.928 1.783 -9.028 1.00 90.88 301 ASN A N 1
ATOM 2499 C CA . ASN A 1 301 ? -10.062 1.643 -7.594 1.00 90.88 301 ASN A CA 1
ATOM 2500 C C . ASN A 1 301 ? -9.478 2.866 -6.893 1.00 90.88 301 ASN A C 1
ATOM 2502 O O . ASN A 1 301 ? -8.509 3.464 -7.344 1.00 90.88 301 ASN A O 1
ATOM 2506 N N . LYS A 1 302 ? -10.079 3.236 -5.764 1.00 86.62 302 LYS A N 1
ATOM 2507 C CA . LYS A 1 302 ? -9.589 4.284 -4.878 1.00 86.62 302 LYS A CA 1
ATOM 2508 C C . LYS A 1 302 ? -9.569 3.813 -3.444 1.00 86.62 302 LYS A C 1
ATOM 2510 O O . LYS A 1 302 ? -10.448 3.075 -3.004 1.00 86.62 302 LYS A O 1
ATOM 2515 N N . ARG A 1 303 ? -8.588 4.289 -2.676 1.00 73.06 303 ARG A N 1
ATOM 2516 C CA . ARG A 1 303 ? -8.481 3.953 -1.246 1.00 73.06 303 ARG A CA 1
ATOM 2517 C C . ARG A 1 303 ? -9.673 4.472 -0.448 1.00 73.06 303 ARG A C 1
ATOM 2519 O O . ARG A 1 303 ? -10.109 3.813 0.490 1.00 73.06 303 ARG A O 1
ATOM 2526 N N . LYS A 1 304 ? -10.121 5.685 -0.766 1.00 76.19 304 LYS A N 1
ATOM 2527 C CA . LYS A 1 304 ? -11.260 6.347 -0.134 1.00 76.19 304 LYS A CA 1
ATOM 2528 C C . LYS A 1 304 ? -11.842 7.398 -1.068 1.00 76.19 304 LYS A C 1
ATOM 2530 O O . LYS A 1 304 ? -11.088 8.080 -1.762 1.00 76.19 304 LYS A O 1
ATOM 2535 N N . ILE A 1 305 ? -13.154 7.562 -1.035 1.00 79.31 305 ILE A N 1
ATOM 2536 C CA . ILE A 1 305 ? -13.877 8.660 -1.676 1.00 79.31 305 ILE A CA 1
ATOM 2537 C C . ILE A 1 305 ? -14.805 9.253 -0.619 1.00 79.31 305 ILE A C 1
ATOM 2539 O O . ILE A 1 305 ? -15.841 8.681 -0.299 1.00 79.31 305 ILE A O 1
ATOM 2543 N N . LEU A 1 306 ? -14.385 10.376 -0.031 1.00 73.06 306 LEU A N 1
ATOM 2544 C CA . LEU A 1 306 ? -15.068 10.990 1.117 1.00 73.06 306 LEU A CA 1
ATOM 2545 C C . LEU A 1 306 ? -15.916 12.211 0.747 1.00 73.06 306 LEU A C 1
ATOM 2547 O O . LEU A 1 306 ? -16.759 12.630 1.535 1.00 73.06 306 LEU A O 1
ATOM 2551 N N . ASP A 1 307 ? -15.683 12.792 -0.427 1.00 66.19 307 ASP A N 1
ATOM 2552 C CA . ASP A 1 307 ? -16.391 13.972 -0.907 1.00 66.19 307 ASP A CA 1
ATOM 2553 C C . ASP A 1 307 ? -16.550 13.950 -2.437 1.00 66.19 307 ASP A C 1
ATOM 2555 O O . ASP A 1 307 ? -15.956 13.130 -3.149 1.00 66.19 307 ASP A O 1
ATOM 2559 N N . GLU A 1 308 ? -17.374 14.865 -2.953 1.00 72.25 308 GLU A N 1
ATOM 2560 C CA . GLU A 1 308 ? -17.659 14.981 -4.388 1.00 72.25 308 GLU A CA 1
ATOM 2561 C C . GLU A 1 308 ? -16.421 15.340 -5.218 1.00 72.25 308 GLU A C 1
ATOM 2563 O O . GLU A 1 308 ? -16.333 14.961 -6.386 1.00 72.25 308 GLU A O 1
ATOM 2568 N N . LYS A 1 309 ? -15.443 16.044 -4.635 1.00 71.38 309 LYS A N 1
ATOM 2569 C CA . LYS A 1 309 ? -14.222 16.438 -5.343 1.00 71.38 309 LYS A CA 1
ATOM 2570 C C . LYS A 1 309 ? -13.335 15.219 -5.593 1.00 71.38 309 LYS A C 1
ATOM 2572 O O . LYS A 1 309 ? -12.868 15.030 -6.715 1.00 71.38 309 LYS A O 1
ATOM 2577 N N . ALA A 1 310 ? -13.136 14.382 -4.576 1.00 73.25 310 ALA A N 1
ATOM 2578 C CA . ALA A 1 310 ? -12.419 13.118 -4.687 1.00 73.25 310 ALA A CA 1
ATOM 2579 C C . ALA A 1 310 ? -13.110 12.176 -5.682 1.00 73.25 310 ALA A C 1
ATOM 2581 O O . ALA A 1 310 ? -12.441 11.580 -6.529 1.00 73.25 310 ALA A O 1
ATOM 2582 N N . LEU A 1 311 ? -14.447 12.103 -5.638 1.00 84.88 311 LEU A N 1
ATOM 2583 C CA . LEU A 1 311 ? -15.218 11.322 -6.605 1.00 84.88 311 LEU A CA 1
ATOM 2584 C C . LEU A 1 311 ? -15.010 11.848 -8.029 1.00 84.88 311 LEU A C 1
ATOM 2586 O O . LEU A 1 311 ? -14.713 11.064 -8.923 1.00 84.88 311 LEU A O 1
ATOM 2590 N N . SER A 1 312 ? -15.107 13.163 -8.244 1.00 82.31 312 SER A N 1
ATOM 2591 C CA . SER A 1 312 ? -14.932 13.770 -9.569 1.00 82.31 312 SER A CA 1
ATOM 2592 C C . SER A 1 312 ? -13.566 13.449 -10.179 1.00 82.31 312 SER A C 1
ATOM 2594 O O . SER A 1 312 ? -13.497 13.107 -11.356 1.00 82.31 312 SER A O 1
ATOM 2596 N N . LEU A 1 313 ? -12.487 13.503 -9.389 1.00 82.19 313 LEU A N 1
ATOM 2597 C CA . LEU A 1 313 ? -11.140 13.165 -9.864 1.00 82.19 313 LEU A CA 1
ATOM 2598 C C . LEU A 1 313 ? -11.025 11.691 -10.274 1.00 82.19 313 LEU A C 1
ATOM 2600 O O . LEU A 1 313 ? -10.471 11.381 -11.329 1.00 82.19 313 LEU A O 1
ATOM 2604 N N . ALA A 1 314 ? -11.582 10.781 -9.471 1.00 90.44 314 ALA A N 1
ATOM 2605 C CA . ALA A 1 314 ? -11.600 9.356 -9.792 1.00 90.44 314 ALA A CA 1
ATOM 2606 C C . ALA A 1 314 ? -12.442 9.060 -11.046 1.00 90.44 314 ALA A C 1
ATOM 2608 O O . ALA A 1 314 ? -12.057 8.245 -11.886 1.00 90.44 314 ALA A O 1
ATOM 2609 N N . VAL A 1 315 ? -13.563 9.769 -11.206 1.00 92.06 315 VAL A N 1
ATOM 2610 C CA . VAL A 1 315 ? -14.425 9.687 -12.389 1.00 92.06 315 VAL A CA 1
ATOM 2611 C C . VAL A 1 315 ? -13.692 10.157 -13.638 1.00 92.06 315 VAL A C 1
ATOM 2613 O O . VAL A 1 315 ? -13.761 9.477 -14.658 1.00 92.06 315 VAL A O 1
ATOM 2616 N N . ASP A 1 316 ? -12.970 11.276 -13.574 1.00 88.12 316 ASP A N 1
ATOM 2617 C CA . ASP A 1 316 ? -12.206 11.792 -14.712 1.00 88.12 316 ASP A CA 1
ATOM 2618 C C . ASP A 1 316 ? -11.081 10.835 -15.131 1.00 88.12 316 ASP A C 1
ATOM 2620 O O . ASP A 1 316 ? -10.860 10.624 -16.330 1.00 88.12 316 ASP A O 1
ATOM 2624 N N . GLN A 1 317 ? -10.415 10.194 -14.166 1.00 88.25 317 GLN A N 1
ATOM 2625 C CA . GLN A 1 317 ? -9.404 9.171 -14.435 1.00 88.25 317 GLN A CA 1
ATOM 2626 C C . GLN A 1 317 ? -10.014 7.931 -15.108 1.00 88.25 317 GLN A C 1
ATOM 2628 O O . GLN A 1 317 ? -9.595 7.563 -16.210 1.00 88.25 317 GLN A O 1
ATOM 2633 N N . GLY A 1 318 ? -11.049 7.332 -14.507 1.00 92.44 318 GLY A N 1
ATOM 2634 C CA . GLY A 1 318 ? -11.724 6.152 -15.060 1.00 92.44 318 GLY A CA 1
ATOM 2635 C C . GLY A 1 318 ? -12.332 6.415 -16.442 1.00 92.44 318 GLY A C 1
ATOM 2636 O O . GLY A 1 318 ? -12.172 5.612 -17.364 1.00 92.44 318 GLY A O 1
ATOM 2637 N N . LYS A 1 319 ? -12.944 7.593 -16.625 1.00 92.88 319 LYS A N 1
ATOM 2638 C CA . LYS A 1 319 ? -13.443 8.082 -17.917 1.00 92.88 319 LYS A CA 1
ATOM 2639 C C . LYS A 1 319 ? -12.333 8.134 -18.958 1.00 92.88 319 LYS A C 1
ATOM 2641 O O . LYS A 1 319 ? -12.534 7.660 -20.074 1.00 92.88 319 LYS A O 1
ATOM 2646 N N . SER A 1 320 ? -11.189 8.725 -18.617 1.00 88.25 320 SER A N 1
ATOM 2647 C CA . SER A 1 320 ? -10.072 8.889 -19.551 1.00 88.25 320 SER A CA 1
ATOM 2648 C C . SER A 1 320 ? -9.597 7.535 -20.071 1.00 88.25 320 SER A C 1
ATOM 2650 O O . SER A 1 320 ? -9.505 7.346 -21.284 1.00 88.25 320 SER A O 1
ATOM 2652 N N . TYR A 1 321 ? -9.390 6.560 -19.182 1.00 90.75 321 TYR A N 1
ATOM 2653 C CA . TYR A 1 321 ? -9.002 5.212 -19.593 1.00 90.75 321 TYR A CA 1
ATOM 2654 C C . TYR A 1 321 ? -10.070 4.507 -20.423 1.00 90.75 321 TYR A C 1
ATOM 2656 O O . TYR A 1 321 ? -9.747 3.910 -21.449 1.00 90.75 321 TYR A O 1
ATOM 2664 N N . ALA A 1 322 ? -11.339 4.608 -20.036 1.00 92.38 322 ALA A N 1
ATOM 2665 C CA . ALA A 1 322 ? -12.411 3.943 -20.761 1.00 92.38 322 ALA A CA 1
ATOM 2666 C C . ALA A 1 322 ? -12.603 4.516 -22.170 1.00 92.38 322 ALA A C 1
ATOM 2668 O O . ALA A 1 322 ? -12.776 3.747 -23.112 1.00 92.38 322 ALA A O 1
ATOM 2669 N N . LEU A 1 323 ? -12.471 5.836 -22.350 1.00 89.88 323 LEU A N 1
ATOM 2670 C CA . LEU A 1 323 ? -12.467 6.457 -23.677 1.00 89.88 323 LEU A CA 1
ATOM 2671 C C . LEU A 1 323 ? -11.306 5.965 -24.538 1.00 89.88 323 LEU A C 1
ATOM 2673 O O . LEU A 1 323 ? -11.514 5.615 -25.698 1.00 89.88 323 LEU A O 1
ATOM 2677 N N . MET A 1 324 ? -10.095 5.926 -23.978 1.00 87.00 324 MET A N 1
ATOM 2678 C CA . MET A 1 324 ? -8.911 5.496 -24.720 1.00 87.00 324 MET A CA 1
ATOM 2679 C C . MET A 1 324 ? -8.948 4.002 -25.081 1.00 87.00 324 MET A C 1
ATOM 2681 O O . MET A 1 324 ? -8.425 3.614 -26.122 1.00 87.00 324 MET A O 1
ATOM 2685 N N . LEU A 1 325 ? -9.600 3.172 -24.261 1.00 89.06 325 LEU A N 1
ATOM 2686 C CA . LEU A 1 325 ? -9.821 1.744 -24.521 1.00 89.06 325 LEU A CA 1
ATOM 2687 C C . LEU A 1 325 ? -11.082 1.450 -25.351 1.00 89.06 325 LEU A C 1
ATOM 2689 O O . LEU A 1 325 ? -11.348 0.290 -25.660 1.00 89.06 325 LEU A O 1
ATOM 2693 N N . GLY A 1 326 ? -11.868 2.470 -25.710 1.00 89.44 326 GLY A N 1
ATOM 2694 C CA . GLY A 1 326 ? -13.113 2.300 -26.463 1.00 89.44 326 GLY A CA 1
ATOM 2695 C C . GLY A 1 326 ? -14.210 1.554 -25.695 1.00 89.44 326 GLY A C 1
ATOM 2696 O O . GLY A 1 326 ? -15.049 0.895 -26.307 1.00 89.44 326 GLY A O 1
ATOM 2697 N N . LEU A 1 327 ? -14.202 1.631 -24.363 1.00 92.06 327 LEU A N 1
ATOM 2698 C CA . LEU A 1 327 ? -15.173 0.964 -23.501 1.00 92.06 327 LEU A CA 1
ATOM 2699 C C . LEU A 1 327 ? -16.448 1.811 -23.334 1.00 92.06 327 LEU A C 1
ATOM 2701 O O . LEU A 1 327 ? -16.366 3.032 -23.178 1.00 92.06 327 LEU A O 1
ATOM 2705 N N . PRO A 1 328 ? -17.637 1.179 -23.313 1.00 91.88 328 PRO A N 1
ATOM 2706 C CA . PRO A 1 328 ? -18.916 1.878 -23.167 1.00 91.88 328 PRO A CA 1
ATOM 2707 C C . PRO A 1 328 ? -19.234 2.255 -21.714 1.00 91.88 328 PRO A C 1
ATOM 2709 O O . PRO A 1 328 ? -20.212 2.954 -21.454 1.00 91.88 328 PRO A O 1
ATOM 2712 N N . SER A 1 329 ? -18.438 1.783 -20.757 1.00 95.31 329 SER A N 1
ATOM 2713 C CA . SER A 1 329 ? -18.635 2.022 -19.333 1.00 95.31 329 SER A CA 1
ATOM 2714 C C . SER A 1 329 ? -17.324 1.929 -18.562 1.00 95.31 329 SER A C 1
ATOM 2716 O O . SER A 1 329 ? -16.334 1.367 -19.038 1.00 95.31 329 SER A O 1
ATOM 2718 N N . PHE A 1 330 ? -17.348 2.451 -17.341 1.00 96.56 330 PHE A N 1
ATOM 2719 C CA . PHE A 1 330 ? -16.317 2.242 -16.332 1.00 96.56 330 PHE A CA 1
ATOM 2720 C C . PHE A 1 330 ? -16.937 2.236 -14.940 1.00 96.56 330 PHE A C 1
ATOM 2722 O O . PHE A 1 330 ? -18.042 2.741 -14.728 1.00 96.56 330 PHE A O 1
ATOM 2729 N N . VAL A 1 331 ? -16.208 1.663 -13.992 1.00 96.50 331 VAL A N 1
ATOM 2730 C CA . VAL A 1 331 ? -16.582 1.631 -12.584 1.00 96.50 331 VAL A CA 1
ATOM 2731 C C . VAL A 1 331 ? -15.504 2.343 -11.788 1.00 96.50 331 VAL A C 1
ATOM 2733 O O . VAL A 1 331 ? -14.326 2.037 -11.942 1.00 96.50 331 VAL A O 1
ATOM 2736 N N . VAL A 1 332 ? -15.908 3.277 -10.936 1.00 95.75 332 VAL A N 1
ATOM 2737 C CA . VAL A 1 332 ? -15.060 3.760 -9.845 1.00 95.75 332 VAL A CA 1
ATOM 2738 C C . VAL A 1 332 ? -15.423 2.943 -8.615 1.00 95.75 332 VAL A C 1
ATOM 2740 O O . VAL A 1 332 ? -16.609 2.800 -8.316 1.00 95.75 332 VAL A O 1
ATOM 2743 N N . ALA A 1 333 ? -14.441 2.384 -7.918 1.00 92.62 333 ALA A N 1
ATOM 2744 C CA . ALA A 1 333 ? -14.691 1.576 -6.732 1.00 92.62 333 ALA A CA 1
ATOM 2745 C C . ALA A 1 333 ? -13.822 2.029 -5.560 1.00 92.62 333 ALA A C 1
ATOM 2747 O O . ALA A 1 333 ? -12.613 2.173 -5.689 1.00 92.62 333 ALA A O 1
ATOM 2748 N N . SER A 1 334 ? -14.423 2.207 -4.393 1.00 88.88 334 SER A N 1
ATOM 2749 C CA . SER A 1 334 ? -13.715 2.465 -3.142 1.00 88.88 334 SER A CA 1
ATOM 2750 C C . SER A 1 334 ? -14.404 1.730 -1.992 1.00 88.88 334 SER A C 1
ATOM 2752 O O . SER A 1 334 ? -15.494 1.182 -2.169 1.00 88.88 334 SER A O 1
ATOM 2754 N N . PRO A 1 335 ? -13.814 1.704 -0.787 1.00 82.69 335 PRO A N 1
ATOM 2755 C CA . PRO A 1 335 ? -14.464 1.125 0.384 1.00 82.69 335 PRO A CA 1
ATOM 2756 C C . PRO A 1 335 ? -15.820 1.755 0.731 1.00 82.69 335 PRO A C 1
ATOM 2758 O O . PRO A 1 335 ? -16.614 1.113 1.416 1.00 82.69 335 PRO A O 1
ATOM 2761 N N . GLU A 1 336 ? -16.107 2.969 0.260 1.00 81.06 336 GLU A N 1
ATOM 2762 C CA . GLU A 1 336 ? -17.400 3.643 0.425 1.00 81.06 336 GLU A CA 1
ATOM 2763 C C . GLU A 1 336 ? -18.458 3.147 -0.572 1.00 81.06 336 GLU A C 1
ATOM 2765 O O . GLU A 1 336 ? -19.635 3.081 -0.220 1.00 81.06 336 GLU A O 1
ATOM 2770 N N . GLY A 1 337 ? -18.066 2.718 -1.774 1.00 86.94 337 GLY A N 1
ATOM 2771 C CA . GLY A 1 337 ? -19.020 2.176 -2.733 1.00 86.94 337 GLY A CA 1
ATOM 2772 C C . GLY A 1 337 ? -18.465 1.902 -4.125 1.00 86.94 337 GLY A C 1
ATOM 2773 O O . GLY A 1 337 ? -17.286 2.091 -4.424 1.00 86.94 337 GLY A O 1
ATOM 2774 N N . LEU A 1 338 ? -19.356 1.432 -4.995 1.00 91.94 338 LEU A N 1
ATOM 2775 C CA . LEU A 1 338 ? -19.124 1.268 -6.425 1.00 91.94 338 LEU A CA 1
ATOM 2776 C C . LEU A 1 338 ? -20.026 2.238 -7.187 1.00 91.94 338 LEU A C 1
ATOM 2778 O O . LEU A 1 338 ? -21.251 2.201 -7.050 1.00 91.94 338 LEU A O 1
ATOM 2782 N N . TRP A 1 339 ? -19.421 3.059 -8.039 1.00 94.94 339 TRP A N 1
ATOM 2783 C CA . TRP A 1 339 ? -20.106 3.969 -8.951 1.00 94.94 339 TRP A CA 1
ATOM 2784 C C . TRP A 1 339 ? -19.923 3.485 -10.386 1.00 94.94 339 TRP A C 1
ATOM 2786 O O . TRP A 1 339 ? -18.815 3.482 -10.923 1.00 94.94 339 TRP A O 1
ATOM 2796 N N . ILE A 1 340 ? -21.019 3.069 -11.012 1.00 96.00 340 ILE A N 1
ATOM 2797 C CA . ILE A 1 340 ? -21.054 2.533 -12.371 1.00 96.00 340 ILE A CA 1
ATOM 2798 C C . ILE A 1 340 ? -21.477 3.643 -13.323 1.00 96.00 340 ILE A C 1
ATOM 2800 O O . ILE A 1 340 ? -22.597 4.157 -13.234 1.00 96.00 340 ILE A O 1
ATOM 2804 N N . TYR A 1 341 ? -20.602 3.976 -14.264 1.00 96.62 341 TYR A N 1
ATOM 2805 C CA . TYR A 1 341 ? -20.838 5.015 -15.253 1.00 96.62 341 TYR A CA 1
ATOM 2806 C C . TYR A 1 341 ? -20.978 4.428 -16.650 1.00 96.62 341 TYR A C 1
ATOM 2808 O O . TYR A 1 341 ? -20.178 3.592 -17.069 1.00 96.62 341 TYR A O 1
ATOM 2816 N N . SER A 1 342 ? -21.957 4.924 -17.401 1.00 94.81 342 SER A N 1
ATOM 2817 C CA . SER A 1 342 ? -22.020 4.739 -18.847 1.00 94.81 342 SER A CA 1
ATOM 2818 C C . SER A 1 342 ? -21.302 5.883 -19.565 1.00 94.81 342 SER A C 1
ATOM 2820 O O . SER A 1 342 ? -21.229 7.022 -19.082 1.00 94.81 342 SER A O 1
ATOM 2822 N N . LEU A 1 343 ? -20.765 5.563 -20.739 1.00 92.50 343 LEU A N 1
ATOM 2823 C CA . LEU A 1 343 ? -20.094 6.478 -21.646 1.00 92.50 343 LEU A CA 1
ATOM 2824 C C . LEU A 1 343 ? -20.812 6.508 -22.988 1.00 92.50 343 LEU A C 1
ATOM 2826 O O . LEU A 1 343 ? -20.928 5.511 -23.695 1.00 92.50 343 LEU A O 1
ATOM 2830 N N . SER A 1 344 ? -21.241 7.705 -23.375 1.00 85.19 344 SER A N 1
ATOM 2831 C CA . SER A 1 344 ? -21.715 7.984 -24.726 1.00 85.19 344 SER A CA 1
ATOM 2832 C C . SER A 1 344 ? -20.900 9.132 -25.297 1.00 85.19 344 SER A C 1
ATOM 2834 O O . SER A 1 344 ? -21.031 10.290 -24.883 1.00 85.19 344 SER A O 1
ATOM 2836 N N . ARG A 1 345 ? -20.012 8.805 -26.243 1.00 76.75 345 ARG A N 1
ATOM 2837 C CA . ARG A 1 345 ? -18.970 9.719 -26.738 1.00 76.75 345 ARG A CA 1
ATOM 2838 C C . ARG A 1 345 ? -18.132 10.227 -25.562 1.00 76.75 345 ARG A C 1
ATOM 2840 O O . ARG A 1 345 ? -17.486 9.422 -24.927 1.00 76.75 345 ARG A O 1
ATOM 2847 N N . ASN A 1 346 ? -18.176 11.522 -25.240 1.00 76.50 346 ASN A N 1
ATOM 2848 C CA . ASN A 1 346 ? -17.435 12.129 -24.125 1.00 76.50 346 ASN A CA 1
ATOM 2849 C C . ASN A 1 346 ? -18.331 12.478 -22.914 1.00 76.50 346 ASN A C 1
ATOM 2851 O O . ASN A 1 346 ? -17.918 13.217 -22.017 1.00 76.50 346 ASN 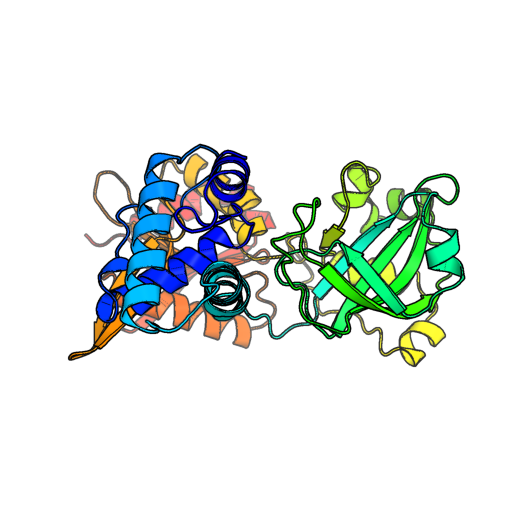A O 1
ATOM 2855 N N . ARG A 1 347 ? -19.590 12.019 -22.901 1.00 84.69 347 ARG A N 1
ATOM 2856 C CA . ARG A 1 347 ? -20.523 12.267 -21.795 1.00 84.69 347 ARG A CA 1
ATOM 2857 C C . ARG A 1 347 ? -20.564 11.061 -20.871 1.00 84.69 347 ARG A C 1
ATOM 2859 O O . ARG A 1 347 ? -20.799 9.945 -21.330 1.00 84.69 347 ARG A O 1
ATOM 2866 N N . THR A 1 348 ? -20.351 11.326 -19.590 1.00 91.69 348 THR A N 1
ATOM 2867 C CA . THR A 1 348 ? -20.495 10.372 -18.494 1.00 91.69 348 THR A CA 1
ATOM 2868 C C . THR A 1 348 ? -21.882 10.497 -17.885 1.00 91.69 348 THR A C 1
ATOM 2870 O O . THR A 1 348 ? -22.378 11.606 -17.679 1.00 91.69 348 THR A O 1
ATOM 2873 N N . LYS A 1 349 ? -22.510 9.363 -17.584 1.00 93.88 349 LYS A N 1
ATOM 2874 C CA . LYS A 1 349 ? -23.748 9.306 -16.804 1.00 93.88 349 LYS A CA 1
ATOM 2875 C C . LYS A 1 349 ? -23.595 8.252 -15.718 1.00 93.88 349 LYS A C 1
ATOM 2877 O O . LYS A 1 349 ? -23.238 7.118 -16.017 1.00 93.88 349 LYS A O 1
ATOM 2882 N N . LEU A 1 350 ? -23.850 8.636 -14.468 1.00 94.88 350 LEU A N 1
ATOM 2883 C CA . LEU A 1 350 ? -23.934 7.682 -13.366 1.00 94.88 350 LEU A CA 1
ATOM 2884 C C . LEU A 1 350 ? -25.193 6.838 -13.574 1.00 94.88 350 LEU A C 1
ATOM 2886 O O . LEU A 1 350 ? -26.301 7.373 -13.579 1.00 94.88 350 LEU A O 1
ATOM 2890 N N . GLU A 1 351 ? -25.018 5.539 -13.784 1.00 93.75 351 GLU A N 1
ATOM 2891 C CA . GLU A 1 351 ? -26.131 4.600 -13.942 1.00 93.75 351 GLU A CA 1
ATOM 2892 C C . GLU A 1 351 ? -26.530 4.002 -12.603 1.00 93.75 351 GLU A C 1
ATOM 2894 O O . GLU A 1 351 ? -27.715 3.809 -12.335 1.00 93.75 351 GLU A O 1
ATOM 2899 N N . LYS A 1 352 ? -25.541 3.720 -11.748 1.00 91.50 352 LYS A N 1
ATOM 2900 C CA . LYS A 1 352 ? -25.801 3.171 -10.424 1.00 91.50 352 LYS A CA 1
ATOM 2901 C C . LYS A 1 352 ? -24.684 3.511 -9.446 1.00 91.50 352 LYS A C 1
ATOM 2903 O O . LYS A 1 352 ? -23.514 3.472 -9.809 1.00 91.50 352 LYS A O 1
ATOM 2908 N N . HIS A 1 353 ? -25.059 3.805 -8.208 1.00 90.75 353 HIS A N 1
ATOM 2909 C CA . HIS A 1 353 ? -24.158 3.864 -7.062 1.00 90.75 353 HIS A CA 1
ATOM 2910 C C . HIS A 1 353 ? -24.656 2.869 -6.016 1.00 90.75 353 HIS A C 1
ATOM 2912 O O . HIS A 1 353 ? -25.860 2.812 -5.767 1.00 90.75 353 HIS A O 1
ATOM 2918 N N . ILE A 1 354 ? -23.749 2.075 -5.454 1.00 85.94 354 ILE A N 1
ATOM 2919 C CA . ILE A 1 354 ? -24.060 1.069 -4.435 1.00 85.94 354 ILE A CA 1
ATOM 2920 C C . ILE A 1 354 ? -23.012 1.165 -3.341 1.00 85.94 354 ILE A C 1
ATOM 2922 O O . ILE A 1 354 ? -21.816 1.151 -3.637 1.00 85.94 354 ILE A O 1
ATOM 2926 N N . SER A 1 355 ? -23.466 1.231 -2.092 1.00 81.19 355 SER A N 1
ATOM 2927 C CA . SER A 1 355 ? -22.572 1.218 -0.941 1.00 81.19 355 SER A CA 1
ATOM 2928 C C . SER A 1 355 ? -21.896 -0.147 -0.806 1.00 81.19 355 SER A C 1
ATOM 2930 O O . SER A 1 355 ? -22.445 -1.189 -1.174 1.00 81.19 355 SER A O 1
ATOM 2932 N N . THR A 1 356 ? -20.700 -0.178 -0.232 1.00 74.94 356 THR A N 1
ATOM 2933 C CA . THR A 1 356 ? -19.989 -1.447 -0.026 1.00 74.94 356 THR A CA 1
ATOM 2934 C C . THR A 1 356 ? -20.718 -2.390 0.942 1.00 74.94 356 THR A C 1
ATOM 2936 O O . THR A 1 356 ? -20.545 -3.609 0.859 1.00 74.94 356 THR A O 1
ATOM 2939 N N . ASP A 1 357 ? -21.562 -1.853 1.827 1.00 68.19 357 ASP A N 1
ATOM 2940 C CA . ASP A 1 357 ? -22.377 -2.642 2.757 1.00 68.19 357 ASP A CA 1
ATOM 2941 C C . ASP A 1 357 ? -23.508 -3.392 2.034 1.00 68.19 357 ASP A C 1
ATOM 2943 O O . ASP A 1 357 ? -23.805 -4.541 2.374 1.00 68.19 357 ASP A O 1
ATOM 2947 N N . ASP A 1 358 ? -24.046 -2.803 0.964 1.00 74.19 358 ASP A N 1
ATOM 2948 C CA . ASP A 1 358 ? -25.121 -3.380 0.148 1.00 74.19 358 ASP A CA 1
ATOM 2949 C C . ASP A 1 358 ? -24.606 -4.316 -0.959 1.00 74.19 358 ASP A C 1
ATOM 2951 O O . ASP A 1 358 ? -25.386 -4.987 -1.643 1.00 74.19 358 ASP A O 1
ATOM 2955 N N . LEU A 1 359 ? -23.282 -4.432 -1.136 1.00 75.00 359 LEU A N 1
ATOM 2956 C CA . LEU A 1 359 ? -22.703 -5.255 -2.204 1.00 75.00 359 LEU A CA 1
ATOM 2957 C C . LEU A 1 359 ? -23.135 -6.716 -2.137 1.00 75.00 359 LEU A C 1
ATOM 2959 O O . LEU A 1 359 ? -23.315 -7.338 -3.176 1.00 75.00 359 LEU A O 1
ATOM 2963 N N . LYS A 1 360 ? -23.311 -7.281 -0.938 1.00 69.31 360 LYS A N 1
ATOM 2964 C CA . LYS A 1 360 ? -23.684 -8.699 -0.788 1.00 69.31 360 LYS A CA 1
ATOM 2965 C C . LYS A 1 360 ? -25.122 -8.993 -1.199 1.00 69.31 360 LYS A C 1
ATOM 2967 O O . LYS A 1 360 ? -25.428 -10.136 -1.518 1.00 69.31 360 LYS A O 1
ATOM 2972 N N . THR A 1 361 ? -25.997 -7.998 -1.131 1.00 70.88 361 THR A N 1
ATOM 2973 C CA . THR A 1 361 ? -27.423 -8.130 -1.444 1.00 70.88 361 THR A CA 1
ATOM 2974 C C . THR A 1 361 ? -27.739 -7.675 -2.865 1.00 70.88 361 THR A C 1
ATOM 2976 O O . THR A 1 361 ? -28.721 -8.138 -3.442 1.00 70.88 361 THR A O 1
ATOM 2979 N N . GLU A 1 362 ? -26.900 -6.817 -3.455 1.00 75.38 362 GLU A N 1
ATOM 2980 C CA . GLU A 1 362 ? -27.114 -6.239 -4.787 1.00 75.38 362 GLU A CA 1
ATOM 2981 C C . GLU A 1 362 ? -26.137 -6.718 -5.878 1.00 75.38 362 GLU A C 1
ATOM 2983 O O . GLU A 1 362 ? -26.205 -6.242 -7.017 1.00 75.38 362 GLU A O 1
ATOM 2988 N N . ASP A 1 363 ? -25.260 -7.682 -5.587 1.00 78.38 363 ASP A N 1
ATOM 2989 C CA . ASP A 1 363 ? -24.224 -8.169 -6.511 1.00 78.38 363 ASP A CA 1
ATOM 2990 C C . ASP A 1 363 ? -24.775 -8.606 -7.884 1.00 78.38 363 ASP A C 1
ATOM 2992 O O . ASP A 1 363 ? -24.230 -8.245 -8.932 1.00 78.38 363 ASP A O 1
ATOM 2996 N N . GLY A 1 364 ? -25.896 -9.330 -7.906 1.00 79.62 364 GLY A N 1
ATOM 2997 C CA . GLY A 1 364 ? -26.552 -9.777 -9.132 1.00 79.62 364 GLY A CA 1
ATOM 2998 C C . GLY A 1 364 ? -27.071 -8.617 -9.982 1.00 79.62 364 GLY A C 1
ATOM 2999 O O . GLY A 1 364 ? -27.015 -8.676 -11.215 1.00 79.62 364 GLY A O 1
ATOM 3000 N N . GLN A 1 365 ? -27.515 -7.530 -9.341 1.00 81.88 365 GLN A N 1
ATOM 3001 C CA . GLN A 1 365 ? -27.957 -6.332 -10.049 1.00 81.88 365 GLN A CA 1
ATOM 3002 C C . GLN A 1 365 ? -26.771 -5.615 -10.689 1.00 81.88 365 GLN A C 1
ATOM 3004 O O . GLN A 1 365 ? -26.869 -5.250 -11.858 1.00 81.88 365 GLN A O 1
ATOM 3009 N N . ILE A 1 366 ? -25.641 -5.496 -9.982 1.00 85.94 366 ILE A N 1
ATOM 3010 C CA . ILE A 1 366 ? -24.407 -4.902 -10.524 1.00 85.94 366 ILE A CA 1
ATOM 3011 C C . ILE A 1 366 ? -23.982 -5.622 -11.790 1.00 85.94 366 ILE A C 1
ATOM 3013 O O . ILE A 1 366 ? -23.803 -5.001 -12.839 1.00 85.94 366 ILE A O 1
ATOM 3017 N N . ARG A 1 367 ? -23.884 -6.951 -11.706 1.00 89.50 367 ARG A N 1
ATOM 3018 C CA . ARG A 1 367 ? -23.526 -7.789 -12.846 1.00 89.50 367 ARG A CA 1
ATOM 3019 C C . ARG A 1 367 ? -24.463 -7.549 -14.030 1.00 89.50 367 ARG A C 1
ATOM 3021 O O . ARG A 1 367 ? -23.996 -7.428 -15.161 1.00 89.50 367 ARG A O 1
ATOM 3028 N N . SER A 1 368 ? -25.772 -7.465 -13.782 1.00 87.94 368 SER A N 1
ATOM 3029 C CA . SER A 1 368 ? -26.761 -7.202 -14.835 1.00 87.94 368 SER A CA 1
ATOM 3030 C C . SER A 1 368 ? -26.582 -5.822 -15.475 1.00 87.94 368 SER A C 1
ATOM 3032 O O . SER A 1 368 ? -26.613 -5.717 -16.701 1.00 87.94 368 SER A O 1
ATOM 3034 N N . THR A 1 369 ? -26.311 -4.788 -14.670 1.00 90.19 369 THR A N 1
ATOM 3035 C CA . THR A 1 369 ? -26.069 -3.425 -15.146 1.00 90.19 369 THR A CA 1
ATOM 3036 C C . THR A 1 369 ? -24.839 -3.393 -16.044 1.00 90.19 369 THR A C 1
ATOM 3038 O O . THR A 1 369 ? -24.947 -2.947 -17.183 1.00 90.19 369 THR A O 1
ATOM 3041 N N . LEU A 1 370 ? -23.707 -3.947 -15.598 1.00 90.94 370 LEU A N 1
ATOM 3042 C CA . LEU A 1 370 ? -22.472 -3.991 -16.393 1.00 90.94 370 LEU A CA 1
ATOM 3043 C C . LEU A 1 370 ? -22.672 -4.695 -17.741 1.00 90.94 370 LEU A C 1
ATOM 3045 O O . LEU A 1 370 ? -22.230 -4.198 -18.772 1.00 90.94 370 LEU A O 1
ATOM 3049 N N . LEU A 1 371 ? -23.393 -5.820 -17.753 1.00 90.88 371 LEU A N 1
ATOM 3050 C CA . LEU A 1 371 ? -23.694 -6.541 -18.991 1.00 90.88 371 LEU A CA 1
ATOM 3051 C C . LEU A 1 371 ? -24.649 -5.774 -19.915 1.00 90.88 371 LEU A C 1
ATOM 3053 O O . LEU A 1 371 ? -24.512 -5.874 -21.132 1.00 90.88 371 LEU A O 1
ATOM 3057 N N . SER A 1 372 ? -25.598 -5.013 -19.361 1.00 90.31 372 SER A N 1
ATOM 3058 C CA . SER A 1 372 ? -26.546 -4.201 -20.140 1.00 90.31 372 SER A CA 1
ATOM 3059 C C . SER A 1 372 ? -25.911 -2.964 -20.776 1.00 90.31 372 SER A C 1
ATOM 3061 O O . SER A 1 372 ? -26.381 -2.502 -21.812 1.00 90.31 372 SER A O 1
ATOM 3063 N N . LEU A 1 373 ? -24.842 -2.443 -20.166 1.00 88.94 373 LEU A N 1
ATOM 3064 C CA . LEU A 1 373 ? -24.086 -1.298 -20.672 1.00 88.94 373 LEU A CA 1
ATOM 3065 C C . LEU A 1 373 ? -23.077 -1.687 -21.751 1.00 88.94 373 LEU A C 1
ATOM 3067 O O . LEU A 1 373 ? -22.522 -0.808 -22.408 1.00 88.94 373 LEU A O 1
ATOM 3071 N N . ARG A 1 374 ? -22.852 -2.989 -21.962 1.00 81.88 374 ARG A N 1
ATOM 3072 C CA . ARG A 1 374 ? -22.034 -3.456 -23.073 1.00 81.88 374 ARG A CA 1
ATOM 3073 C C . ARG A 1 374 ? -22.673 -3.011 -24.386 1.00 81.88 374 ARG A C 1
ATOM 3075 O O . ARG A 1 374 ? -23.870 -3.193 -24.602 1.00 81.88 374 ARG A O 1
ATOM 3082 N N . THR A 1 375 ? -21.858 -2.452 -25.270 1.00 65.38 375 THR A N 1
ATOM 3083 C CA . THR A 1 375 ? -22.269 -2.054 -26.614 1.00 65.38 375 THR A CA 1
ATOM 3084 C C . THR A 1 375 ? -22.930 -3.236 -27.331 1.00 65.38 375 THR A C 1
ATOM 3086 O O . THR A 1 375 ? -22.455 -4.374 -27.231 1.00 65.38 375 THR A O 1
ATOM 3089 N N . SER A 1 376 ? -24.051 -2.966 -28.009 1.00 46.81 376 SER A N 1
ATOM 3090 C CA . SER A 1 376 ? -24.633 -3.883 -29.000 1.00 46.81 376 SER A CA 1
ATOM 3091 C C . SER A 1 376 ? -23.708 -4.055 -30.194 1.00 46.81 376 SER A C 1
ATOM 3093 O O . SER A 1 376 ? -23.056 -3.047 -30.556 1.00 46.81 376 SER A O 1
#